Protein AF-0000000074976518 (afdb_homodimer)

Nearest PDB structures (foldseek):
  6r7f-assembly1_Q  TM=6.917E-01  e=4.121E-01  Homo sapiens
  6r7h-assembly1_Q  TM=5.933E-01  e=3.754E-01  Homo sapiens
  7shl-assembly1_C  TM=6.119E-01  e=3.933E-01  Xenopus laevis
  6r7f-assembly1_Q  TM=6.925E-01  e=3.841E-01  Homo sapiens
  6r7h-assembly1_Q  TM=6.533E-01  e=4.025E-01  Homo sapiens

Structure (mmCIF, N/CA/C/O backbone):
data_AF-0000000074976518-model_v1
#
loop_
_entity.id
_entity.type
_entity.pdbx_description
1 polymer 'BTB domain-containing protein'
#
loop_
_atom_site.group_PDB
_atom_site.id
_atom_site.type_symbol
_atom_site.label_atom_id
_atom_site.label_alt_id
_atom_site.label_comp_id
_atom_site.label_asym_id
_atom_site.label_entity_id
_atom_site.label_seq_id
_atom_site.pdbx_PDB_ins_code
_atom_site.Cartn_x
_atom_site.Cartn_y
_atom_site.Cartn_z
_atom_site.occupancy
_atom_site.B_iso_or_equiv
_atom_site.auth_seq_id
_atom_site.auth_comp_id
_atom_site.auth_asym_id
_atom_site.auth_atom_id
_atom_site.pdbx_PDB_model_num
ATOM 1 N N . MET A 1 1 ? 36.594 61 -4.031 1 25.12 1 MET A N 1
ATOM 2 C CA . MET A 1 1 ? 37.281 60.188 -3.018 1 25.12 1 MET A CA 1
ATOM 3 C C . MET A 1 1 ? 36.312 59.312 -2.258 1 25.12 1 MET A C 1
ATOM 5 O O . MET A 1 1 ? 35.344 59.781 -1.65 1 25.12 1 MET A O 1
ATOM 9 N N . PRO A 1 2 ? 35.969 57.938 -2.689 1 30.88 2 PRO A N 1
ATOM 10 C CA . PRO A 1 2 ? 34.875 57.125 -2.186 1 30.88 2 PRO A CA 1
ATOM 11 C C . PRO A 1 2 ? 34.938 56.906 -0.674 1 30.88 2 PRO A C 1
ATOM 13 O O . PRO A 1 2 ? 36.031 56.812 -0.107 1 30.88 2 PRO A O 1
ATOM 16 N N . THR A 1 3 ? 34.094 57.688 0.148 1 32.78 3 THR A N 1
ATOM 17 C CA . THR A 1 3 ? 34.188 57.75 1.604 1 32.78 3 THR A CA 1
ATOM 18 C C . THR A 1 3 ? 34.188 56.344 2.205 1 32.78 3 THR A C 1
ATOM 20 O O . THR A 1 3 ? 33.25 55.562 1.985 1 32.78 3 THR A O 1
ATOM 23 N N . SER A 1 4 ? 35.312 55.625 2.303 1 33.56 4 SER A N 1
ATOM 24 C CA . SER A 1 4 ? 35.812 54.375 2.848 1 33.56 4 SER A CA 1
ATOM 25 C C . SER A 1 4 ? 35.312 54.156 4.266 1 33.56 4 SER A C 1
ATOM 27 O O . SER A 1 4 ? 36.031 53.625 5.109 1 33.56 4 SER A O 1
ATOM 29 N N . ASN A 1 5 ? 34.531 55.094 4.762 1 35 5 ASN A N 1
ATOM 30 C CA . ASN A 1 5 ? 34.188 55 6.172 1 35 5 ASN A CA 1
ATOM 31 C C . ASN A 1 5 ? 33.594 53.656 6.52 1 35 5 ASN A C 1
ATOM 33 O O . ASN A 1 5 ? 33.125 53.438 7.637 1 35 5 ASN A O 1
ATOM 37 N N . GLU A 1 6 ? 33 53 5.539 1 35.28 6 GLU A N 1
ATOM 38 C CA . GLU A 1 6 ? 31.984 52 5.82 1 35.28 6 GLU A CA 1
ATOM 39 C C . GLU A 1 6 ? 32.594 50.781 6.543 1 35.28 6 GLU A C 1
ATOM 41 O O . GLU A 1 6 ? 31.906 50.156 7.344 1 35.28 6 GLU A O 1
ATOM 46 N N . GLU A 1 7 ? 33.594 50.25 5.898 1 39 7 GLU A N 1
ATOM 47 C CA . GLU A 1 7 ? 33.875 48.812 6.074 1 39 7 GLU A CA 1
ATOM 48 C C . GLU A 1 7 ? 34.5 48.531 7.43 1 39 7 GLU A C 1
ATOM 50 O O . GLU A 1 7 ? 35.188 47.531 7.602 1 39 7 GLU A O 1
ATOM 55 N N . ASN A 1 8 ? 34.875 49.5 8.141 1 39.31 8 ASN A N 1
ATOM 56 C CA . ASN A 1 8 ? 35.531 49.031 9.359 1 39.31 8 ASN A CA 1
ATOM 57 C C . ASN A 1 8 ? 34.656 48.031 10.102 1 39.31 8 ASN A C 1
ATOM 59 O O . ASN A 1 8 ? 33.562 48.375 10.555 1 39.31 8 ASN A O 1
ATOM 63 N N . GLY A 1 9 ? 34.531 46.781 9.664 1 46.38 9 GLY A N 1
ATOM 64 C CA . GLY A 1 9 ? 33.844 45.656 10.258 1 46.38 9 GLY A CA 1
ATOM 65 C C . GLY A 1 9 ? 33.812 45.719 11.773 1 46.38 9 GLY A C 1
ATOM 66 O O . GLY A 1 9 ? 34.812 45.562 12.445 1 46.38 9 GLY A O 1
ATOM 67 N N . ASP A 1 10 ? 33.188 46.656 12.375 1 54.84 10 ASP A N 1
ATOM 68 C CA . ASP A 1 10 ? 32.969 46.75 13.812 1 54.84 10 ASP A CA 1
ATOM 69 C C . ASP A 1 10 ? 32.656 45.375 14.406 1 54.84 10 ASP A C 1
ATOM 71 O O . ASP A 1 10 ? 31.719 44.688 13.969 1 54.84 10 ASP A O 1
ATOM 75 N N . LYS A 1 11 ? 33.719 44.656 14.984 1 64.38 11 LYS A N 1
ATOM 76 C CA . LYS A 1 11 ? 33.688 43.344 15.602 1 64.38 11 LYS A CA 1
ATOM 77 C C . LYS A 1 11 ? 32.406 43.094 16.359 1 64.38 11 LYS A C 1
ATOM 79 O O . LYS A 1 11 ? 32.062 41.969 16.688 1 64.38 11 LYS A O 1
ATOM 84 N N . ASN A 1 12 ? 31.703 44.125 16.484 1 84.12 12 ASN A N 1
ATOM 85 C CA . ASN A 1 12 ? 30.516 44 17.344 1 84.12 12 ASN A CA 1
ATOM 86 C C . ASN A 1 12 ? 29.297 43.594 16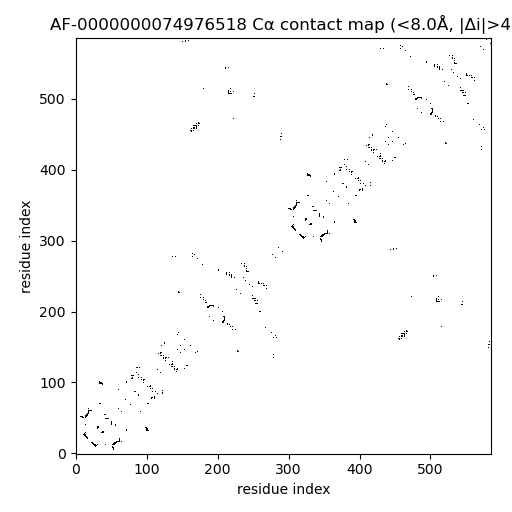.531 1 84.12 12 ASN A C 1
ATOM 88 O O . ASN A 1 12 ? 28.25 43.25 17.109 1 84.12 12 ASN A O 1
ATOM 92 N N . TYR A 1 13 ? 29.578 43.625 15.133 1 87.62 13 TYR A N 1
ATOM 93 C CA . TYR A 1 13 ? 28.438 43.281 14.297 1 87.62 13 TYR A CA 1
ATOM 94 C C . TYR A 1 13 ? 28.812 42.219 13.258 1 87.62 13 TYR A C 1
ATOM 96 O O . TYR A 1 13 ? 29.969 42.188 12.805 1 87.62 13 TYR A O 1
ATOM 104 N N . LYS A 1 14 ? 27.906 41.406 12.906 1 89.94 14 LYS A N 1
ATOM 105 C CA . LYS A 1 14 ? 28.016 40.469 11.773 1 89.94 14 LYS A CA 1
ATOM 106 C C . LYS A 1 14 ? 27.062 40.875 10.648 1 89.94 14 LYS A C 1
ATOM 108 O O . LYS A 1 14 ? 25.922 41.281 10.898 1 89.94 14 LYS A O 1
ATOM 113 N N . ALA A 1 15 ? 27.578 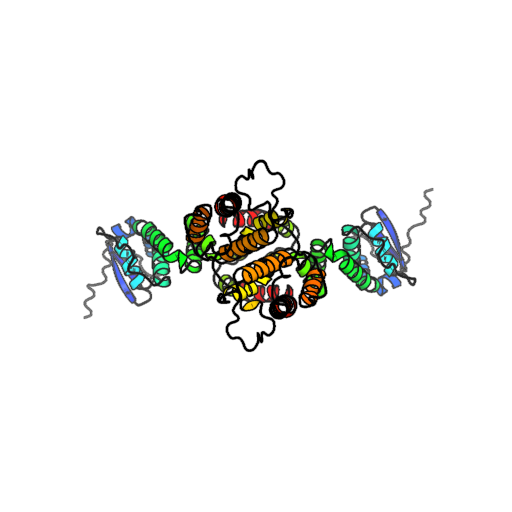40.781 9.461 1 90.75 15 ALA A N 1
ATOM 114 C CA . ALA A 1 15 ? 26.797 41.156 8.281 1 90.75 15 ALA A CA 1
ATOM 115 C C . ALA A 1 15 ? 26.375 39.906 7.488 1 90.75 15 ALA A C 1
ATOM 117 O O . ALA A 1 15 ? 27.172 38.969 7.316 1 90.75 15 ALA A O 1
ATOM 118 N N . PHE A 1 16 ? 25.062 39.938 7.078 1 92.94 16 PHE A N 1
ATOM 119 C CA . PHE A 1 16 ? 24.516 38.875 6.266 1 92.94 16 PHE A CA 1
ATOM 120 C C . PHE A 1 16 ? 23.812 39.438 5.031 1 92.94 16 PHE A C 1
ATOM 122 O O . PHE A 1 16 ? 23.266 40.531 5.062 1 92.94 16 PHE A O 1
ATOM 129 N N . ARG A 1 17 ? 23.891 38.625 3.955 1 94.12 17 ARG A N 1
ATOM 130 C CA . ARG A 1 17 ? 23.172 39 2.736 1 94.12 17 ARG A CA 1
ATOM 131 C C . ARG A 1 17 ? 22.359 37.844 2.201 1 94.12 17 ARG A C 1
ATOM 133 O O . ARG A 1 17 ? 22.875 36.719 2.084 1 94.12 17 ARG A O 1
ATOM 140 N N . SER A 1 18 ? 21.078 38.156 1.894 1 95.25 18 SER A N 1
ATOM 141 C CA . SER A 1 18 ? 20.203 37.156 1.331 1 95.25 18 SER A CA 1
ATOM 142 C C . SER A 1 18 ? 20.531 36.875 -0.13 1 95.25 18 SER A C 1
ATOM 144 O O . SER A 1 18 ? 21.281 37.625 -0.754 1 95.25 18 SER A O 1
ATOM 146 N N . ILE A 1 19 ? 19.984 35.75 -0.667 1 94.06 19 ILE A N 1
ATOM 147 C CA . ILE A 1 19 ? 20.266 35.344 -2.039 1 94.06 19 ILE A CA 1
ATOM 148 C C . ILE A 1 19 ? 19.719 36.375 -3.012 1 94.06 19 ILE A C 1
ATOM 150 O O . ILE A 1 19 ? 20.25 36.562 -4.109 1 94.06 19 ILE A O 1
ATOM 154 N N . ASP A 1 20 ? 18.672 37.094 -2.643 1 95 20 ASP A N 1
ATOM 155 C CA . ASP A 1 20 ? 18.094 38.094 -3.51 1 95 20 ASP A CA 1
ATOM 156 C C . ASP A 1 20 ? 18.688 39.469 -3.227 1 95 20 ASP A C 1
ATOM 158 O O . ASP A 1 20 ? 18.172 40.5 -3.699 1 95 20 ASP A O 1
ATOM 162 N N . GLY A 1 21 ? 19.719 39.625 -2.334 1 93.31 21 GLY A N 1
ATOM 163 C CA . GLY A 1 21 ? 20.562 40.812 -2.254 1 93.31 21 GLY A CA 1
ATOM 164 C C . GLY A 1 21 ? 20.219 41.719 -1.074 1 93.31 21 GLY A C 1
ATOM 165 O O . GLY A 1 21 ? 20.812 42.781 -0.903 1 93.31 21 GLY A O 1
ATOM 166 N N . LYS A 1 22 ? 19.422 41.344 -0.182 1 95.69 22 LYS A N 1
ATOM 167 C CA . LYS A 1 22 ? 19.094 42.156 0.984 1 95.69 22 LYS A CA 1
ATOM 168 C C . LYS A 1 22 ? 20.156 42.031 2.064 1 95.69 22 LYS A C 1
ATOM 170 O O . LYS A 1 22 ? 20.594 40.938 2.389 1 95.69 22 LYS A O 1
ATOM 175 N N . TYR A 1 23 ? 20.469 43.188 2.635 1 94.88 23 TYR A N 1
ATOM 176 C CA . TYR A 1 23 ? 21.578 43.25 3.582 1 94.88 23 TYR A CA 1
ATOM 177 C C . TYR A 1 23 ? 21.062 43.344 5.012 1 94.88 23 TYR A C 1
ATOM 179 O O . TYR A 1 23 ? 20.109 44.094 5.281 1 94.88 23 TYR A O 1
ATOM 187 N N . TYR A 1 24 ? 21.734 42.594 5.945 1 94.19 24 TYR A N 1
ATOM 188 C CA . TYR A 1 24 ? 21.406 42.625 7.367 1 94.19 24 TYR A CA 1
ATOM 189 C C . TYR A 1 24 ? 22.656 42.812 8.211 1 94.19 24 TYR A C 1
ATOM 191 O O . TYR A 1 24 ? 23.703 42.219 7.914 1 94.19 24 TYR A O 1
ATOM 199 N N . LYS A 1 25 ? 22.562 43.688 9.156 1 91.56 25 LYS A N 1
ATOM 200 C CA . LYS A 1 25 ? 23.594 43.875 10.156 1 91.56 25 LYS A CA 1
ATOM 201 C C . LYS A 1 25 ? 23.078 43.562 11.562 1 91.56 25 LYS A C 1
ATOM 203 O O . LYS A 1 25 ? 22.141 44.219 12.031 1 91.56 25 LYS A O 1
ATOM 208 N N . ILE A 1 26 ? 23.703 42.531 12.219 1 92.62 26 ILE A N 1
ATOM 209 C CA . ILE A 1 26 ? 23.203 42.062 13.508 1 92.62 26 ILE A CA 1
ATOM 210 C C . ILE A 1 26 ? 24.344 42.062 14.523 1 92.62 26 ILE A C 1
ATOM 212 O O . ILE A 1 26 ? 25.484 41.719 14.188 1 92.62 26 ILE A O 1
ATOM 216 N N . GLN A 1 27 ? 24.016 42.469 15.695 1 92.31 27 GLN A N 1
ATOM 217 C CA . GLN A 1 27 ? 25.016 42.438 16.75 1 92.31 27 GLN A CA 1
ATOM 218 C C . GLN A 1 27 ? 25.562 41.031 16.953 1 92.31 27 GLN A C 1
ATOM 220 O O . GLN A 1 27 ? 24.797 40.062 17.016 1 92.31 27 GLN A O 1
ATOM 225 N N . THR A 1 28 ? 26.875 40.906 17.031 1 90.44 28 THR A N 1
ATOM 226 C CA . THR A 1 28 ? 27.531 39.594 17.141 1 90.44 28 THR A CA 1
ATOM 227 C C . THR A 1 28 ? 27.016 38.844 18.359 1 90.44 28 THR A C 1
ATOM 229 O O . THR A 1 28 ? 26.781 37.625 18.297 1 90.44 28 THR A O 1
ATOM 232 N N . SER A 1 29 ? 26.812 39.469 19.453 1 91.62 29 SER A N 1
ATOM 233 C CA . SER A 1 29 ? 26.328 38.844 20.672 1 91.62 29 SER A CA 1
ATOM 234 C C . SER A 1 29 ? 24.953 38.219 20.469 1 91.62 29 SER A C 1
ATOM 236 O O . SER A 1 29 ? 24.656 37.125 21.016 1 91.62 29 SER A O 1
ATOM 238 N N . ASP A 1 30 ? 24.188 38.875 19.75 1 93.06 30 ASP A N 1
ATOM 239 C CA . ASP A 1 30 ? 22.844 38.375 19.484 1 93.06 30 ASP A CA 1
ATOM 240 C C . ASP A 1 30 ? 22.891 37.125 18.578 1 93.06 30 ASP A C 1
ATOM 242 O O . ASP A 1 30 ? 22.172 36.156 18.812 1 93.06 30 ASP A O 1
ATOM 246 N N . VAL A 1 31 ? 23.719 37.188 17.594 1 93.81 31 VAL A N 1
ATOM 247 C CA . VAL A 1 31 ? 23.844 36.062 16.672 1 93.81 31 VAL A CA 1
ATOM 248 C C . VAL A 1 31 ? 24.312 34.844 17.438 1 93.81 31 VAL A C 1
ATOM 250 O O . VAL A 1 31 ? 23.734 33.75 17.281 1 93.81 31 VAL A O 1
ATOM 253 N N . VAL A 1 32 ? 25.219 35 18.25 1 92.81 32 VAL A N 1
ATOM 254 C CA . VAL A 1 32 ? 25.781 33.875 19.016 1 92.81 32 VAL A CA 1
ATOM 255 C C . VAL A 1 32 ? 24.75 33.375 20.016 1 92.81 32 VAL A C 1
ATOM 257 O O . VAL A 1 32 ? 24.609 32.156 20.203 1 92.81 32 VAL A O 1
ATOM 260 N N . ALA A 1 33 ? 23.984 34.25 20.531 1 94.12 33 ALA A N 1
ATOM 261 C CA . ALA A 1 33 ? 23.031 33.906 21.578 1 94.12 33 ALA A CA 1
ATOM 262 C C . ALA A 1 33 ? 21.781 33.281 20.984 1 94.12 33 ALA A C 1
ATOM 264 O O . ALA A 1 33 ? 21.219 32.344 21.562 1 94.12 33 ALA A O 1
ATOM 265 N N . PHE A 1 34 ? 21.344 33.812 19.875 1 95.06 34 PHE A N 1
ATOM 266 C CA . PHE A 1 34 ? 20 33.469 19.422 1 95.06 34 PHE A CA 1
ATOM 267 C C . PHE A 1 34 ? 20.047 32.594 18.172 1 95.06 34 PHE A C 1
ATOM 269 O O . PHE A 1 34 ? 19.062 31.969 17.797 1 95.06 34 PHE A O 1
ATOM 276 N N . ALA A 1 35 ? 21.141 32.531 17.531 1 95.75 35 ALA A N 1
ATOM 277 C CA . ALA A 1 35 ? 21.281 31.766 16.281 1 95.75 35 ALA A CA 1
ATOM 278 C C . ALA A 1 35 ? 22.672 31.156 16.172 1 95.75 35 ALA A C 1
ATOM 280 O O . ALA A 1 35 ? 23.422 31.484 15.242 1 95.75 35 ALA A O 1
ATOM 281 N N . PRO A 1 36 ? 22.984 30.266 17 1 95.12 36 PRO A N 1
ATOM 282 C CA . PRO A 1 36 ? 24.344 29.688 17 1 95.12 36 PRO A CA 1
ATOM 283 C C . PRO A 1 36 ? 24.688 29.031 15.664 1 95.12 36 PRO A C 1
ATOM 285 O O . PRO A 1 36 ? 25.859 29.031 15.258 1 95.12 36 PRO A O 1
ATOM 288 N N . GLY A 1 37 ? 23.734 28.438 15.031 1 94.12 37 GLY A N 1
ATOM 289 C CA . GLY A 1 37 ? 24 27.891 13.711 1 94.12 37 GLY A CA 1
ATOM 290 C C . GLY A 1 37 ? 24.469 28.922 12.711 1 94.12 37 GLY A C 1
ATOM 291 O O . GLY A 1 37 ? 25.359 28.656 11.898 1 94.12 37 GLY A O 1
ATOM 292 N N . LEU A 1 38 ? 23.859 30.031 12.812 1 92.81 38 LEU A N 1
ATOM 293 C CA . LEU A 1 38 ? 24.234 31.141 11.938 1 92.81 38 LEU A CA 1
ATOM 294 C C . LEU A 1 38 ? 25.609 31.688 12.312 1 92.81 38 LEU A C 1
ATOM 296 O O . LEU A 1 38 ? 26.391 32.062 11.438 1 92.81 38 LEU A O 1
ATOM 300 N N . ALA A 1 39 ? 25.891 31.719 13.562 1 91.44 39 ALA A N 1
ATOM 301 C CA . ALA A 1 39 ? 27.188 32.156 14.055 1 91.44 39 ALA A CA 1
ATOM 302 C C . ALA A 1 39 ? 28.312 31.281 13.516 1 91.44 39 ALA A C 1
ATOM 304 O O . ALA A 1 39 ? 29.359 31.781 13.086 1 91.44 39 ALA A O 1
ATOM 305 N N . ARG A 1 40 ? 28.078 30.031 13.477 1 91 40 ARG A N 1
ATOM 306 C CA . ARG A 1 40 ? 29.062 29.094 12.961 1 91 40 ARG A CA 1
ATOM 307 C C . ARG A 1 40 ? 29.281 29.281 11.469 1 91 40 ARG A C 1
ATOM 309 O O . ARG A 1 40 ? 30.422 29.203 10.984 1 91 40 ARG A O 1
ATOM 316 N N . LEU A 1 41 ? 28.172 29.531 10.859 1 88.5 41 LEU A N 1
ATOM 317 C CA . LEU A 1 41 ? 28.25 29.766 9.422 1 88.5 41 LEU A CA 1
ATOM 318 C C . LEU A 1 41 ? 29.109 31 9.125 1 88.5 41 LEU A C 1
ATOM 320 O O . LEU A 1 41 ? 29.875 31 8.164 1 88.5 41 LEU A O 1
ATOM 324 N N . ALA A 1 42 ? 29 31.953 9.914 1 85.38 42 ALA A N 1
ATOM 325 C CA . ALA A 1 42 ? 29.688 33.219 9.711 1 85.38 42 ALA A CA 1
ATOM 326 C C . ALA A 1 42 ? 31.172 33.094 10.039 1 85.38 42 ALA A C 1
ATOM 328 O O . ALA A 1 42 ? 31.984 33.938 9.617 1 85.38 42 ALA A O 1
ATOM 329 N N . GLU A 1 43 ? 31.516 32.125 10.789 1 81.81 43 GLU A N 1
ATOM 330 C CA . GLU A 1 43 ? 32.906 31.922 11.195 1 81.81 43 GLU A CA 1
ATOM 331 C C . GLU A 1 43 ? 33.656 31.016 10.227 1 81.81 43 GLU A C 1
ATOM 333 O O . GLU A 1 43 ? 34.875 30.906 10.289 1 81.81 43 GLU A O 1
ATOM 338 N N . GLU A 1 44 ? 32.781 30.297 9.422 1 75.69 44 GLU A N 1
ATOM 339 C CA . GLU A 1 44 ? 33.469 29.406 8.477 1 75.69 44 GLU A CA 1
ATOM 340 C C . GLU A 1 44 ? 34.406 30.188 7.574 1 75.69 44 GLU A C 1
ATOM 342 O O . GLU A 1 44 ? 34.031 31.219 7.004 1 75.69 44 GLU A O 1
ATOM 347 N N . PRO A 1 45 ? 35.688 29.75 7.676 1 64.5 45 PRO A N 1
ATOM 348 C CA . PRO A 1 45 ? 36.719 30.484 6.914 1 64.5 45 PRO A CA 1
ATOM 349 C C . PRO A 1 45 ? 36.469 30.422 5.406 1 64.5 45 PRO A C 1
ATOM 351 O O . PRO A 1 45 ? 36.031 29.391 4.891 1 64.5 45 PRO A O 1
ATOM 354 N N . ILE A 1 46 ? 36.062 31.453 4.805 1 58.56 46 ILE A N 1
ATOM 355 C CA . ILE A 1 46 ? 36.188 31.516 3.354 1 58.56 46 ILE A CA 1
ATOM 356 C C . ILE A 1 46 ? 37.625 31.844 2.957 1 58.56 46 ILE A C 1
ATOM 358 O O . ILE A 1 46 ? 38.219 32.812 3.449 1 58.56 46 ILE A O 1
ATOM 362 N N . PRO A 1 47 ? 38.219 30.938 2.184 1 58.66 47 PRO A N 1
ATOM 363 C CA . PRO A 1 47 ? 39.594 31.234 1.798 1 58.66 47 PRO A CA 1
ATOM 364 C C . PRO A 1 47 ? 39.781 32.656 1.281 1 58.66 47 PRO A C 1
ATOM 366 O O . PRO A 1 47 ? 39.031 33.094 0.407 1 58.66 47 PRO A O 1
ATOM 369 N N . GLY A 1 48 ? 40.75 33.375 1.884 1 53.97 48 GLY A N 1
ATOM 370 C CA . GLY A 1 48 ? 41.25 34.688 1.416 1 53.97 48 GLY A CA 1
ATOM 371 C C . GLY A 1 48 ? 40.531 35.844 2.061 1 53.97 48 GLY A C 1
ATOM 372 O O . GLY A 1 48 ? 40.875 37 1.779 1 53.97 48 GLY A O 1
ATOM 373 N N . THR A 1 49 ? 39.375 35.688 2.537 1 54.34 49 THR A N 1
ATOM 374 C CA . THR A 1 49 ? 38.719 36.844 3.094 1 54.34 49 THR A CA 1
ATOM 375 C C . THR A 1 49 ? 38.75 36.812 4.621 1 54.34 49 THR A C 1
ATOM 377 O O . THR A 1 49 ? 38.688 35.719 5.227 1 54.34 49 THR A O 1
ATOM 380 N N . LEU A 1 50 ? 39.25 37.875 5.125 1 51.28 50 LEU A N 1
ATOM 381 C CA . LEU A 1 50 ? 39.25 38.031 6.574 1 51.28 50 LEU A CA 1
ATOM 382 C C . LEU A 1 50 ? 37.844 37.938 7.137 1 51.28 50 LEU A C 1
ATOM 384 O O . LEU A 1 50 ? 36.875 38.438 6.523 1 51.28 50 LEU A O 1
ATOM 388 N N . ALA A 1 51 ? 37.531 37 8.141 1 53.25 51 ALA A N 1
ATOM 389 C CA . ALA A 1 51 ? 36.281 36.625 8.781 1 53.25 51 ALA A CA 1
ATOM 390 C C . ALA A 1 51 ? 35.5 37.875 9.227 1 53.25 51 ALA A C 1
ATOM 392 O O . ALA A 1 51 ? 34.281 37.906 9.141 1 53.25 51 ALA A O 1
ATOM 393 N N . GLU A 1 52 ? 36.25 39 9.859 1 53.03 52 GLU A N 1
ATOM 394 C CA . GLU A 1 52 ? 35.656 40.094 10.617 1 53.03 52 GLU A CA 1
ATOM 395 C C . GLU A 1 52 ? 34.812 40.969 9.711 1 53.03 52 GLU A C 1
ATOM 397 O O . GLU A 1 52 ? 33.875 41.625 10.18 1 53.03 52 GLU A O 1
ATOM 402 N N . SER A 1 53 ? 35.156 41.219 8.477 1 57.59 53 SER A N 1
ATOM 403 C CA . SER A 1 53 ? 34.469 42.219 7.641 1 57.59 53 SER A CA 1
ATOM 404 C C . SER A 1 53 ? 33.688 41.531 6.527 1 57.59 53 SER A C 1
ATOM 406 O O . SER A 1 53 ? 33.125 42.219 5.656 1 57.59 53 SER A O 1
ATOM 408 N N . ARG A 1 54 ? 33.406 40.219 6.852 1 74.94 54 ARG A N 1
ATOM 409 C CA . ARG A 1 54 ? 32.875 39.531 5.676 1 74.94 54 ARG A CA 1
ATOM 410 C C . ARG A 1 54 ? 31.359 39.375 5.773 1 74.94 54 ARG A C 1
ATOM 412 O O . ARG A 1 54 ? 30.828 39.156 6.863 1 74.94 54 ARG A O 1
ATOM 419 N N . THR A 1 55 ? 30.828 39.938 4.812 1 85.56 55 THR A N 1
ATOM 420 C CA . THR A 1 55 ? 29.406 39.656 4.652 1 85.56 55 THR A CA 1
ATOM 421 C C . THR A 1 55 ? 29.172 38.219 4.301 1 85.56 55 THR A C 1
ATOM 423 O O . THR A 1 55 ? 29.719 37.688 3.314 1 85.56 55 THR A O 1
ATOM 426 N N . THR A 1 56 ? 28.5 37.531 5.203 1 89.56 56 THR A N 1
ATOM 427 C CA . THR A 1 56 ? 28.156 36.125 4.965 1 89.56 56 THR A CA 1
ATOM 428 C C . THR A 1 56 ? 26.938 36.031 4.051 1 89.56 56 THR A C 1
ATOM 430 O O . THR A 1 56 ? 25.875 36.562 4.352 1 89.56 56 THR A O 1
ATOM 433 N N . ILE A 1 57 ? 27.062 35.312 2.949 1 89.94 57 ILE A N 1
ATOM 434 C CA . ILE A 1 57 ? 25.953 35.125 2.023 1 89.94 57 ILE A CA 1
ATOM 435 C C . ILE A 1 57 ? 25.188 33.875 2.408 1 89.94 57 ILE A C 1
ATOM 437 O O . ILE A 1 57 ? 25.766 32.781 2.572 1 89.94 57 ILE A O 1
ATOM 441 N N . VAL A 1 58 ? 23.906 34.094 2.574 1 93.06 58 VAL A N 1
ATOM 442 C CA . VAL A 1 58 ? 23.062 32.969 2.928 1 93.06 58 VAL A CA 1
ATOM 443 C C . VAL A 1 58 ? 22.141 32.625 1.766 1 93.06 58 VAL A C 1
ATOM 445 O O . VAL A 1 58 ? 21.922 33.438 0.875 1 93.06 58 VAL A O 1
ATOM 448 N N . GLU A 1 59 ? 21.609 31.438 1.706 1 93.31 59 GLU A N 1
ATOM 449 C CA . GLU A 1 59 ? 20.844 30.906 0.583 1 93.31 59 GLU A CA 1
ATOM 450 C C . GLU A 1 59 ? 19.375 31.281 0.69 1 93.31 59 GLU A C 1
ATOM 452 O O . GLU A 1 59 ? 18.609 31.125 -0.267 1 93.31 59 GLU A O 1
ATOM 457 N N . GLU A 1 60 ? 18.969 31.859 1.779 1 96.12 60 GLU A N 1
ATOM 458 C CA . GLU A 1 60 ? 17.562 32.188 2.008 1 96.12 60 GLU A CA 1
ATOM 459 C C . GLU A 1 60 ? 17.219 33.562 1.387 1 96.12 60 GLU A C 1
ATOM 461 O O . GLU A 1 60 ? 18.047 34.438 1.333 1 96.12 60 GLU A O 1
ATOM 466 N N . TYR A 1 61 ? 15.953 33.688 1.01 1 95.94 61 TYR A N 1
ATOM 467 C CA . TYR A 1 61 ? 15.445 34.969 0.518 1 95.94 61 TYR A CA 1
ATOM 468 C C . TYR A 1 61 ? 15.266 35.969 1.66 1 95.94 61 TYR A C 1
ATOM 470 O O . TYR A 1 61 ? 15.109 35.562 2.816 1 95.94 61 TYR A O 1
ATOM 478 N N . GLY A 1 62 ? 15.25 37.219 1.29 1 96.25 62 GLY A N 1
ATOM 479 C CA . GLY A 1 62 ? 15.141 38.312 2.262 1 96.25 62 GLY A CA 1
ATOM 480 C C . GLY A 1 62 ? 13.891 38.219 3.117 1 96.25 62 GLY A C 1
ATOM 481 O O . GLY A 1 62 ? 13.945 38.438 4.328 1 96.25 62 GLY A O 1
ATOM 482 N N . PHE A 1 63 ? 12.781 37.875 2.439 1 93.94 63 PHE A N 1
ATOM 483 C CA . PHE A 1 63 ? 11.531 37.781 3.188 1 93.94 63 PHE A CA 1
ATOM 484 C C . PHE A 1 63 ? 11.617 36.719 4.266 1 93.94 63 PHE A C 1
ATOM 486 O O . PHE A 1 63 ? 11.062 36.875 5.355 1 93.94 63 PHE A O 1
ATOM 493 N N . VAL A 1 64 ? 12.273 35.656 4.047 1 96.75 64 VAL A N 1
ATOM 494 C CA . VAL A 1 64 ? 12.477 34.562 5.016 1 96.75 64 VAL A CA 1
ATOM 495 C C . VAL A 1 64 ? 13.336 35.062 6.172 1 96.75 64 VAL A C 1
ATOM 497 O O . VAL A 1 64 ? 12.984 34.906 7.34 1 96.75 64 VAL A O 1
ATOM 500 N N . LEU A 1 65 ? 14.422 35.781 5.871 1 96.5 65 LEU A N 1
ATOM 501 C CA . LEU A 1 65 ? 15.336 36.281 6.891 1 96.5 65 LEU A CA 1
ATOM 502 C C . LEU A 1 65 ? 14.656 37.344 7.766 1 96.5 65 LEU A C 1
ATOM 504 O O . LEU A 1 65 ? 14.922 37.406 8.969 1 96.5 65 LEU A O 1
ATOM 508 N N . ASP A 1 66 ? 13.812 38.094 7.117 1 96.19 66 ASP A N 1
ATOM 509 C CA . ASP A 1 66 ? 13.055 39.094 7.895 1 96.19 66 ASP A CA 1
ATOM 510 C C . ASP A 1 66 ? 12.305 38.406 9.039 1 96.19 66 ASP A C 1
ATOM 512 O O . ASP A 1 66 ? 12.336 38.875 10.18 1 96.19 66 ASP A O 1
ATOM 516 N N . VAL A 1 67 ? 11.68 37.312 8.672 1 96.12 67 VAL A N 1
ATOM 517 C CA . VAL A 1 67 ? 10.891 36.594 9.664 1 96.12 67 VAL A CA 1
ATOM 518 C C . VAL A 1 67 ? 11.82 35.938 10.672 1 96.12 67 VAL A C 1
ATOM 520 O O . VAL A 1 67 ? 11.617 36.031 11.883 1 96.12 67 VAL A O 1
ATOM 523 N N . VAL A 1 68 ? 12.859 35.312 10.242 1 97 68 VAL A N 1
ATOM 524 C CA . VAL A 1 68 ? 13.797 34.562 11.094 1 97 68 VAL A CA 1
ATOM 525 C C . VAL A 1 68 ? 14.43 35.531 12.109 1 97 68 VAL A C 1
ATOM 527 O O . VAL A 1 68 ? 14.453 35.219 13.305 1 97 68 VAL A O 1
ATOM 530 N N . PHE A 1 69 ? 14.898 36.656 11.656 1 96 69 PHE A N 1
ATOM 531 C CA . PHE A 1 69 ? 15.586 37.625 12.531 1 96 69 PHE A CA 1
ATOM 532 C C . PHE A 1 69 ? 14.594 38.281 13.492 1 96 69 PHE A C 1
ATOM 534 O O . PHE A 1 69 ? 14.984 38.781 14.547 1 96 69 PHE A O 1
ATOM 541 N N . SER A 1 70 ? 13.336 38.312 13.062 1 95.38 70 SER A N 1
ATOM 542 C CA . SER A 1 70 ? 12.328 38.844 13.969 1 95.38 70 SER A CA 1
ATOM 543 C C . SER A 1 70 ? 12.234 38 15.242 1 95.38 70 SER A C 1
ATOM 545 O O . SER A 1 70 ? 11.891 38.531 16.312 1 95.38 70 SER A O 1
ATOM 547 N N . PHE A 1 71 ? 12.641 36.719 15.219 1 95.62 71 PHE A N 1
ATOM 548 C CA . PHE A 1 71 ? 12.594 35.844 16.375 1 95.62 71 PHE A CA 1
ATOM 549 C C . PHE A 1 71 ? 13.805 36.062 17.266 1 95.62 71 PHE A C 1
ATOM 551 O O . PHE A 1 71 ? 13.891 35.469 18.359 1 95.62 71 PHE A O 1
ATOM 558 N N . MET A 1 72 ? 14.719 36.906 16.859 1 93.75 72 MET A N 1
ATOM 559 C CA . MET A 1 72 ? 15.922 37.156 17.641 1 93.75 72 MET A CA 1
ATOM 560 C C . MET A 1 72 ? 15.805 38.5 18.375 1 93.75 72 MET A C 1
ATOM 562 O O . MET A 1 72 ? 16.688 38.844 19.156 1 93.75 72 MET A O 1
ATOM 566 N N . LYS A 1 73 ? 14.805 39.125 18.047 1 89.75 73 LYS A N 1
ATOM 567 C CA . LYS A 1 73 ? 14.625 40.438 18.672 1 89.75 73 LYS A CA 1
ATOM 568 C C . LYS A 1 73 ? 14.023 40.312 20.062 1 89.75 73 LYS A C 1
ATOM 570 O O . LYS A 1 73 ? 13.359 39.312 20.359 1 89.75 73 LYS A O 1
ATOM 575 N N . ARG A 1 74 ? 14.289 41.281 20.875 1 86.81 74 ARG A N 1
ATOM 576 C CA . ARG A 1 74 ? 13.742 41.344 22.219 1 86.81 74 ARG A CA 1
ATOM 577 C C . ARG A 1 74 ? 12.375 42.031 22.234 1 86.81 74 ARG A C 1
ATOM 579 O O . ARG A 1 74 ? 12.188 43.031 22.906 1 86.81 74 ARG A O 1
ATOM 586 N N . GLU A 1 75 ? 11.5 41.656 21.297 1 88.62 75 GLU A N 1
ATOM 587 C CA . GLU A 1 75 ? 10.117 42.125 21.172 1 88.62 75 GLU A CA 1
ATOM 588 C C . GLU A 1 75 ? 9.164 40.938 20.938 1 88.62 75 GLU A C 1
ATOM 590 O O . GLU A 1 75 ? 9.57 39.781 21 1 88.62 75 GLU A O 1
ATOM 595 N N . ARG A 1 76 ? 7.922 41.406 20.828 1 88.31 76 ARG A N 1
ATOM 596 C CA . ARG A 1 76 ? 6.945 40.344 20.562 1 88.31 76 ARG A CA 1
ATOM 597 C C . ARG A 1 76 ? 7.246 39.656 19.25 1 88.31 76 ARG A C 1
ATOM 599 O O . ARG A 1 76 ? 7.418 40.312 18.219 1 88.31 76 ARG A O 1
ATOM 606 N N . HIS A 1 77 ? 7.277 38.375 19.328 1 89.56 77 HIS A N 1
ATOM 607 C CA . HIS A 1 77 ? 7.613 37.562 18.156 1 89.56 77 HIS A CA 1
ATOM 608 C C . HIS A 1 77 ? 6.391 37.312 17.281 1 89.56 77 HIS A C 1
ATOM 610 O O . HIS A 1 77 ? 5.258 37.375 17.766 1 89.56 77 HIS A O 1
ATOM 616 N N . PRO A 1 78 ? 6.543 37.188 16.016 1 90.31 78 PRO A N 1
ATOM 617 C CA . PRO A 1 78 ? 5.41 36.906 15.133 1 90.31 78 PRO A CA 1
ATOM 618 C C . PRO A 1 78 ? 4.777 35.531 15.406 1 90.31 78 PRO A C 1
ATOM 620 O O . PRO A 1 78 ? 5.469 34.594 15.836 1 90.31 78 PRO A O 1
ATOM 623 N N . ASN A 1 79 ? 3.508 35.406 15.148 1 89.31 79 ASN A N 1
ATOM 624 C CA . ASN A 1 79 ? 2.809 34.125 15.32 1 89.31 79 ASN A CA 1
ATOM 625 C C . ASN A 1 79 ? 2.668 33.375 14 1 89.31 79 ASN A C 1
ATOM 627 O O . ASN A 1 79 ? 2.178 32.25 13.961 1 89.31 79 ASN A O 1
ATOM 631 N N . LEU A 1 80 ? 3.051 33.969 12.859 1 93.12 80 LEU A N 1
ATOM 632 C CA . LEU A 1 80 ? 3.15 33.406 11.516 1 93.12 80 LEU A CA 1
ATOM 633 C C . LEU A 1 80 ? 1.77 33.094 10.953 1 93.12 80 LEU A C 1
ATOM 635 O O . LEU A 1 80 ? 1.647 32.375 9.969 1 93.12 80 LEU A O 1
ATOM 639 N N . GLU A 1 81 ? 0.653 33.562 11.492 1 92.19 81 GLU A N 1
ATOM 640 C CA . GLU A 1 81 ? -0.706 33.281 11.039 1 92.19 81 GLU A CA 1
ATOM 641 C C . GLU A 1 81 ? -0.958 33.906 9.664 1 92.19 81 GLU A C 1
ATOM 643 O O . GLU A 1 81 ? -1.769 33.375 8.891 1 92.19 81 GLU A O 1
ATOM 648 N N . GLN A 1 82 ? -0.223 34.875 9.438 1 89.38 82 GLN A N 1
ATOM 649 C CA . GLN A 1 82 ? -0.413 35.594 8.172 1 89.38 82 GLN A CA 1
ATOM 650 C C . GLN A 1 82 ? 0.238 34.844 7.02 1 89.38 82 GLN A C 1
ATOM 652 O O . GLN A 1 82 ? -0.043 35.125 5.852 1 89.38 82 GLN A O 1
ATOM 657 N N . ILE A 1 83 ? 1.132 33.906 7.348 1 90.62 83 ILE A N 1
ATOM 658 C CA . ILE A 1 83 ? 1.746 33.125 6.301 1 90.62 83 ILE A CA 1
ATOM 659 C C . ILE A 1 83 ? 0.801 31.984 5.898 1 90.62 83 ILE A C 1
ATOM 661 O O . ILE A 1 83 ? 0.617 31.016 6.648 1 90.62 83 ILE A O 1
ATOM 665 N N . THR A 1 84 ? 0.24 32.125 4.711 1 87.25 84 THR A N 1
ATOM 666 C CA . THR A 1 84 ? -0.709 31.141 4.227 1 87.25 84 THR A CA 1
ATOM 667 C C . THR A 1 84 ? -0.082 30.281 3.129 1 87.25 84 THR A C 1
ATOM 669 O O . THR A 1 84 ? -0.579 29.203 2.82 1 87.25 84 THR A O 1
ATOM 672 N N . ASN A 1 85 ? 0.936 30.797 2.625 1 91.88 85 ASN A N 1
ATOM 673 C CA . ASN A 1 85 ? 1.673 30.031 1.628 1 91.88 85 ASN A CA 1
ATOM 674 C C . ASN A 1 85 ? 2.584 29 2.281 1 91.88 85 ASN A C 1
ATOM 676 O O . ASN A 1 85 ? 3.561 29.344 2.943 1 91.88 85 ASN A O 1
ATOM 680 N N . ILE A 1 86 ? 2.326 27.797 2.023 1 94.31 86 ILE A N 1
ATOM 681 C CA . ILE A 1 86 ? 3.006 26.703 2.701 1 94.31 86 ILE A CA 1
ATOM 682 C C . ILE A 1 86 ? 4.484 26.688 2.32 1 94.31 86 ILE A C 1
ATOM 684 O O . ILE A 1 86 ? 5.344 26.391 3.148 1 94.31 86 ILE A O 1
ATOM 688 N N . GLU A 1 87 ? 4.801 27.062 1.18 1 94.38 87 GLU A N 1
ATOM 689 C CA . GLU A 1 87 ? 6.195 27.078 0.752 1 94.38 87 GLU A CA 1
ATOM 690 C C . GLU A 1 87 ? 7.004 28.125 1.524 1 94.38 87 GLU A C 1
ATOM 692 O O . GLU A 1 87 ? 8.141 27.859 1.929 1 94.38 87 GLU A O 1
ATOM 697 N N . MET A 1 88 ? 6.402 29.219 1.692 1 94.94 88 MET A N 1
ATOM 698 C CA . MET A 1 88 ? 7.047 30.266 2.479 1 94.94 88 MET A CA 1
ATOM 699 C C . MET A 1 88 ? 7.262 29.812 3.918 1 94.94 88 MET A C 1
ATOM 701 O O . MET A 1 88 ? 8.328 30.047 4.492 1 94.94 88 MET A O 1
ATOM 705 N N . LEU A 1 89 ? 6.234 29.234 4.449 1 97.12 89 LEU A N 1
ATOM 706 C CA . LEU A 1 89 ? 6.352 28.734 5.82 1 97.12 89 LEU A CA 1
ATOM 707 C C . LEU A 1 89 ? 7.469 27.703 5.934 1 97.12 89 LEU A C 1
ATOM 709 O O . LEU A 1 89 ? 8.242 27.734 6.895 1 97.12 89 LEU A O 1
ATOM 713 N N . ILE A 1 90 ? 7.543 26.875 4.934 1 97.12 90 ILE A N 1
ATOM 714 C CA . ILE A 1 90 ? 8.57 25.844 4.934 1 97.12 90 ILE A CA 1
ATOM 715 C C . ILE A 1 90 ? 9.953 26.484 4.863 1 97.12 90 ILE A C 1
ATOM 717 O O . ILE A 1 90 ? 10.867 26.094 5.582 1 97.12 90 ILE A O 1
ATOM 721 N N . ASP A 1 91 ? 10.117 27.453 4.07 1 97.25 91 ASP A N 1
ATOM 722 C CA . ASP A 1 91 ? 11.391 28.156 3.957 1 97.25 91 ASP A CA 1
ATOM 723 C C . ASP A 1 91 ? 11.789 28.797 5.285 1 97.25 91 ASP A C 1
ATOM 725 O O . ASP A 1 91 ? 12.945 28.703 5.703 1 97.25 91 ASP A O 1
ATOM 729 N N . VAL A 1 92 ? 10.844 29.375 5.859 1 97.44 92 VAL A N 1
ATOM 730 C CA . VAL A 1 92 ? 11.086 30.016 7.148 1 97.44 92 VAL A CA 1
ATOM 731 C C . VAL A 1 92 ? 11.484 28.953 8.18 1 97.44 92 VAL A C 1
ATOM 733 O O . VAL A 1 92 ? 12.484 29.109 8.883 1 97.44 92 VAL A O 1
ATOM 736 N N . ALA A 1 93 ? 10.695 27.922 8.227 1 98 93 ALA A N 1
ATOM 737 C CA . ALA A 1 93 ? 10.961 26.859 9.195 1 98 93 ALA A CA 1
ATOM 738 C C . ALA A 1 93 ? 12.328 26.234 8.945 1 98 93 ALA A C 1
ATOM 740 O O . ALA A 1 93 ? 13.094 26 9.891 1 98 93 ALA A O 1
ATOM 741 N N . ASN A 1 94 ? 12.641 25.969 7.734 1 98 94 ASN A N 1
ATOM 742 C CA . ASN A 1 94 ? 13.961 25.438 7.402 1 98 94 ASN A CA 1
ATOM 743 C C . ASN A 1 94 ? 15.078 26.328 7.922 1 98 94 ASN A C 1
ATOM 745 O O . ASN A 1 94 ? 16.047 25.844 8.508 1 98 94 ASN A O 1
ATOM 749 N N . ALA A 1 95 ? 14.961 27.547 7.703 1 97.56 95 ALA A N 1
ATOM 750 C CA . ALA A 1 95 ? 15.977 28.5 8.141 1 97.56 95 ALA A CA 1
ATOM 751 C C . ALA A 1 95 ? 16.078 28.547 9.664 1 97.56 95 ALA A C 1
ATOM 753 O O . ALA A 1 95 ? 17.172 28.547 10.219 1 97.56 95 ALA A O 1
ATOM 754 N N . VAL A 1 96 ? 14.938 28.547 10.289 1 97.56 96 VAL A N 1
ATOM 755 C CA . VAL A 1 96 ? 14.867 28.594 11.75 1 97.56 96 VAL A CA 1
ATOM 756 C C . VAL A 1 96 ? 15.602 27.375 12.328 1 97.56 96 VAL A C 1
ATOM 758 O O . VAL A 1 96 ? 16.375 27.516 13.289 1 97.56 96 VAL A O 1
ATOM 761 N N . PHE A 1 97 ? 15.391 26.25 11.758 1 97.19 97 PHE A N 1
ATOM 762 C CA . PHE A 1 97 ? 16.016 25.031 12.234 1 97.19 97 PHE A CA 1
ATOM 763 C C . PHE A 1 97 ? 17.5 24.984 11.844 1 97.19 97 PHE A C 1
ATOM 765 O O . PHE A 1 97 ? 18.344 24.625 12.648 1 97.19 97 PHE A O 1
ATOM 772 N N . LYS A 1 98 ? 17.781 25.375 10.672 1 96.31 98 LYS A N 1
ATOM 773 C CA . LYS A 1 98 ? 19.156 25.391 10.156 1 96.31 98 LYS A CA 1
ATOM 774 C C . LYS A 1 98 ? 20.047 26.281 11.008 1 96.31 98 LYS A C 1
ATOM 776 O O . LYS A 1 98 ? 21.172 25.906 11.344 1 96.31 98 LYS A O 1
ATOM 781 N N . TYR A 1 99 ? 19.547 27.438 11.359 1 96.62 99 TYR A N 1
ATOM 782 C CA . TYR A 1 99 ? 20.344 28.438 12.055 1 96.62 99 TYR A CA 1
ATOM 783 C C . TYR A 1 99 ? 20.141 28.344 13.562 1 96.62 99 TYR A C 1
ATOM 785 O O . TYR A 1 99 ? 20.719 29.109 14.328 1 96.62 99 TYR A O 1
ATOM 793 N N . GLU A 1 100 ? 19.328 27.406 13.977 1 96.75 100 GLU A N 1
ATOM 794 C CA . GLU A 1 100 ? 19.094 27.094 15.391 1 96.75 100 GLU A CA 1
ATOM 795 C C . GLU A 1 100 ? 18.516 28.297 16.141 1 96.75 100 GLU A C 1
ATOM 797 O O . GLU A 1 100 ? 19 28.656 17.203 1 96.75 100 GLU A O 1
ATOM 802 N N . VAL A 1 101 ? 17.594 28.922 15.477 1 97 101 VAL A N 1
ATOM 803 C CA . VAL A 1 101 ? 16.828 29.969 16.141 1 97 101 VAL A CA 1
ATOM 804 C C . VAL A 1 101 ? 15.711 29.328 16.984 1 97 101 VAL A C 1
ATOM 806 O O . VAL A 1 101 ? 14.562 29.266 16.547 1 97 101 VAL A O 1
ATOM 809 N N . PHE A 1 102 ? 15.93 29.016 18.203 1 95.31 102 PHE A N 1
ATOM 810 C CA . PHE A 1 102 ? 15.102 28.156 19.047 1 95.31 102 PHE A CA 1
ATOM 811 C C . PHE A 1 102 ? 13.789 28.844 19.406 1 95.31 102 PHE A C 1
ATOM 813 O O . PHE A 1 102 ? 12.75 28.203 19.531 1 95.31 102 PHE A O 1
ATOM 820 N N . SER A 1 103 ? 13.828 30.156 19.453 1 94.75 103 SER A N 1
ATOM 821 C CA . SER A 1 103 ? 12.648 30.922 19.812 1 94.75 103 SER A CA 1
ATOM 822 C C . SER A 1 103 ? 11.562 30.812 18.75 1 94.75 103 SER A C 1
ATOM 824 O O . SER A 1 103 ? 10.383 31.016 19.047 1 94.75 103 SER A O 1
ATOM 826 N N . GLY A 1 104 ? 11.93 30.469 17.562 1 96.62 104 GLY A N 1
ATOM 827 C CA . GLY A 1 104 ? 10.969 30.422 16.469 1 96.62 104 GLY A CA 1
ATOM 828 C C . GLY A 1 104 ? 10.523 29 16.141 1 96.62 104 GLY A C 1
ATOM 829 O O . GLY A 1 104 ? 9.547 28.812 15.414 1 96.62 104 GLY A O 1
ATOM 830 N N . MET A 1 105 ? 11.172 28.031 16.719 1 96.06 105 MET A N 1
ATOM 831 C CA . MET A 1 105 ? 10.961 26.656 16.312 1 96.06 105 MET A CA 1
ATOM 832 C C . MET A 1 105 ? 9.539 26.188 16.641 1 96.06 105 MET A C 1
ATOM 834 O O . MET A 1 105 ? 8.844 25.656 15.781 1 96.06 105 MET A O 1
ATOM 838 N N . ASN A 1 106 ? 9.133 26.5 17.812 1 95.25 106 ASN A N 1
ATOM 839 C CA . ASN A 1 106 ? 7.816 26.047 18.234 1 95.25 106 ASN A CA 1
ATOM 840 C C . ASN A 1 106 ? 6.707 26.766 17.469 1 95.25 106 ASN A C 1
ATOM 842 O O . ASN A 1 106 ? 5.68 26.156 17.141 1 95.25 106 ASN A O 1
ATOM 846 N N . THR A 1 107 ? 6.934 27.984 17.234 1 96.5 107 THR A N 1
ATOM 847 C CA . THR A 1 107 ? 5.949 28.75 16.469 1 96.5 107 THR A CA 1
ATOM 848 C C . THR A 1 107 ? 5.812 28.203 15.062 1 96.5 107 THR A C 1
ATOM 850 O O . THR A 1 107 ? 4.699 28.047 14.555 1 96.5 107 THR A O 1
ATOM 853 N N . CYS A 1 108 ? 6.891 27.844 14.469 1 97 108 CYS A N 1
ATOM 854 C CA . CYS A 1 108 ? 6.875 27.25 13.133 1 97 108 CYS A CA 1
ATOM 855 C C . CYS A 1 108 ? 6.137 25.906 13.141 1 97 108 CYS A C 1
ATOM 857 O O . CYS A 1 108 ? 5.273 25.672 12.297 1 97 108 CYS A O 1
ATOM 859 N N . LEU A 1 109 ? 6.418 25.109 14.133 1 96.75 109 LEU A N 1
ATOM 860 C CA . LEU A 1 109 ? 5.797 23.797 14.227 1 96.75 109 LEU A CA 1
ATOM 861 C C . LEU A 1 109 ? 4.293 23.922 14.445 1 96.75 109 LEU A C 1
ATOM 863 O O . LEU A 1 109 ? 3.508 23.172 13.859 1 96.75 109 LEU A O 1
ATOM 867 N N . ALA A 1 110 ? 3.945 24.859 15.242 1 95.62 110 ALA A N 1
ATOM 868 C CA . ALA A 1 110 ? 2.527 25.078 15.516 1 95.62 110 ALA A CA 1
ATOM 869 C C . ALA A 1 110 ? 1.79 25.516 14.25 1 95.62 110 ALA A C 1
ATOM 871 O O . ALA A 1 110 ? 0.686 25.031 13.977 1 95.62 110 ALA A O 1
ATOM 872 N N . ARG A 1 111 ? 2.383 26.359 13.531 1 96.25 111 ARG A N 1
ATOM 873 C CA . ARG A 1 111 ? 1.766 26.828 12.297 1 96.25 111 ARG A CA 1
ATOM 874 C C . ARG A 1 111 ? 1.687 25.688 11.266 1 96.25 111 ARG A C 1
ATOM 876 O O . ARG A 1 111 ? 0.703 25.578 10.531 1 96.25 111 ARG A O 1
ATOM 883 N N . MET A 1 112 ? 2.658 24.906 11.234 1 95.75 112 MET A N 1
ATOM 884 C CA . MET A 1 112 ? 2.652 23.75 10.336 1 95.75 112 MET A CA 1
ATOM 885 C C . MET A 1 112 ? 1.508 22.797 10.68 1 95.75 112 MET A C 1
ATOM 887 O O . MET A 1 112 ? 0.824 22.312 9.781 1 95.75 112 MET A O 1
ATOM 891 N N . ARG A 1 113 ? 1.286 22.578 11.922 1 94.44 113 ARG A N 1
ATOM 892 C CA . ARG A 1 113 ? 0.194 21.719 12.359 1 94.44 113 ARG A CA 1
ATOM 893 C C . ARG A 1 113 ? -1.154 22.281 11.914 1 94.44 113 ARG A C 1
ATOM 895 O O . ARG A 1 113 ? -2.037 21.516 11.5 1 94.44 113 ARG A O 1
ATOM 902 N N . ALA A 1 114 ? -1.203 23.531 11.953 1 93.38 114 ALA A N 1
ATOM 903 C CA . ALA A 1 114 ? -2.455 24.188 11.57 1 93.38 114 ALA A CA 1
ATOM 904 C C . ALA A 1 114 ? -2.721 24.016 10.078 1 93.38 114 ALA A C 1
ATOM 906 O O . ALA A 1 114 ? -3.875 23.938 9.648 1 93.38 114 ALA A O 1
ATOM 907 N N . LEU A 1 115 ? -1.72 23.938 9.281 1 93.56 115 LEU A N 1
ATOM 908 C CA . LEU A 1 115 ? -1.872 23.891 7.832 1 93.56 115 LEU A CA 1
ATOM 909 C C . LEU A 1 115 ? -1.798 22.453 7.328 1 93.56 115 LEU A C 1
ATOM 911 O O . LEU A 1 115 ? -2.098 22.172 6.164 1 93.56 115 LEU A O 1
ATOM 915 N N . MET A 1 116 ? -1.476 21.562 8.172 1 92 116 MET A N 1
ATOM 916 C CA . MET A 1 116 ? -1.193 20.172 7.848 1 92 116 MET A CA 1
ATOM 917 C C . MET A 1 116 ? -2.387 19.531 7.156 1 92 116 MET A C 1
ATOM 919 O O . MET A 1 116 ? -2.219 18.781 6.191 1 92 116 MET A O 1
ATOM 923 N N . PRO A 1 117 ? -3.604 19.766 7.531 1 88.31 117 PRO A N 1
ATOM 924 C CA . PRO A 1 117 ? -4.734 19.125 6.855 1 88.31 117 PRO A CA 1
ATOM 925 C C . PRO A 1 117 ? -4.797 19.453 5.363 1 88.31 117 PRO A C 1
ATOM 927 O O . PRO A 1 117 ? -5.25 18.625 4.566 1 88.31 117 PRO A O 1
ATOM 930 N N . HIS A 1 118 ? -4.223 20.578 5.016 1 89.56 118 HIS A N 1
ATOM 931 C CA . HIS A 1 118 ? -4.289 21.016 3.623 1 89.56 118 HIS A CA 1
ATOM 932 C C . HIS A 1 118 ? -2.996 20.703 2.883 1 89.56 118 HIS A C 1
ATOM 934 O O . HIS A 1 118 ? -3 20.531 1.66 1 89.56 118 HIS A O 1
ATOM 940 N N . TYR A 1 119 ? -1.935 20.609 3.654 1 93.69 119 TYR A N 1
ATOM 941 C CA . TYR A 1 119 ? -0.634 20.422 3.021 1 93.69 119 TYR A CA 1
ATOM 942 C C . TYR A 1 119 ? 0.168 19.344 3.738 1 93.69 119 TYR A C 1
ATOM 944 O O . TYR A 1 119 ? 1.316 19.562 4.129 1 93.69 119 TYR A O 1
ATOM 952 N N . PRO A 1 120 ? -0.42 18.156 3.797 1 94.19 120 PRO A N 1
ATOM 953 C CA . PRO A 1 120 ? 0.251 17.141 4.602 1 94.19 120 PRO A CA 1
ATOM 954 C C . PRO A 1 120 ? 1.58 16.688 3.994 1 94.19 120 PRO A C 1
ATOM 956 O O . PRO A 1 120 ? 2.521 16.375 4.727 1 94.19 120 PRO A O 1
ATOM 959 N N . LEU A 1 121 ? 1.716 16.703 2.697 1 95.75 121 LEU A N 1
ATOM 960 C CA . LEU A 1 121 ? 2.936 16.234 2.045 1 95.75 121 LEU A CA 1
ATOM 961 C C . LEU A 1 121 ? 4.105 17.156 2.359 1 95.75 121 LEU A C 1
ATOM 963 O O . LEU A 1 121 ? 5.199 16.703 2.693 1 95.75 121 LEU A O 1
ATOM 967 N N . PHE A 1 122 ? 3.885 18.438 2.348 1 95.81 122 PHE A N 1
ATOM 968 C CA . PHE A 1 122 ? 4.93 19.422 2.641 1 95.81 122 PHE A CA 1
ATOM 969 C C . PHE A 1 122 ? 5.391 19.297 4.086 1 95.81 122 PHE A C 1
ATOM 971 O O . PHE A 1 122 ? 6.594 19.297 4.359 1 95.81 122 PHE A O 1
ATOM 978 N N . VAL A 1 123 ? 4.457 19.141 4.883 1 97.12 123 VAL A N 1
ATOM 979 C CA . VAL A 1 123 ? 4.77 19.031 6.305 1 97.12 123 VAL A CA 1
ATOM 980 C C . VAL A 1 123 ? 5.5 17.719 6.578 1 97.12 123 VAL A C 1
ATOM 982 O O . VAL A 1 123 ? 6.449 17.688 7.363 1 97.12 123 VAL A O 1
ATOM 985 N N . PHE A 1 124 ? 5.055 16.719 5.883 1 97.75 124 PHE A N 1
ATOM 986 C CA . PHE A 1 124 ? 5.691 15.414 6.02 1 97.75 124 PHE A CA 1
ATOM 987 C C . PHE A 1 124 ? 7.168 15.492 5.648 1 97.75 124 PHE A C 1
ATOM 989 O O . PHE A 1 124 ? 8.031 15.023 6.395 1 97.75 124 PHE A O 1
ATOM 996 N N . CYS A 1 125 ? 7.469 16.094 4.594 1 97.31 125 CYS A N 1
ATOM 997 C CA . CYS A 1 125 ? 8.844 16.188 4.121 1 97.31 125 CYS A CA 1
ATOM 998 C C . CYS A 1 125 ? 9.688 17.031 5.066 1 97.31 125 CYS A C 1
ATOM 1000 O O . CYS A 1 125 ? 10.812 16.656 5.406 1 97.31 125 CYS A O 1
ATOM 1002 N N . PHE A 1 126 ? 9.156 18.141 5.523 1 97.44 126 PHE A N 1
ATOM 1003 C CA . PHE A 1 126 ? 9.867 18.969 6.492 1 97.44 126 PHE A CA 1
ATOM 1004 C C . PHE A 1 126 ? 10.172 18.172 7.762 1 97.44 126 PHE A C 1
ATOM 1006 O O . PHE A 1 126 ? 11.297 18.203 8.258 1 97.44 126 PHE A O 1
ATOM 1013 N N . ALA A 1 127 ? 9.141 17.516 8.273 1 97.75 127 ALA A N 1
ATOM 1014 C CA . ALA A 1 127 ? 9.281 16.75 9.516 1 97.75 127 ALA A CA 1
ATOM 1015 C C . ALA A 1 127 ? 10.352 15.68 9.383 1 97.75 127 ALA A C 1
ATOM 1017 O O . ALA A 1 127 ? 11.133 15.445 10.312 1 97.75 127 ALA A O 1
ATOM 1018 N N . ALA A 1 128 ? 10.375 15.062 8.281 1 96.69 128 ALA A N 1
ATOM 1019 C CA . ALA A 1 128 ? 11.375 14.031 8.023 1 96.69 128 ALA A CA 1
ATOM 1020 C C . ALA A 1 128 ? 12.781 14.625 7.988 1 96.69 128 ALA A C 1
ATOM 1022 O O . ALA A 1 128 ? 13.695 14.102 8.625 1 96.69 128 ALA A O 1
ATOM 1023 N N . ASP A 1 129 ? 12.961 15.648 7.297 1 96.06 129 ASP A N 1
ATOM 1024 C CA . ASP A 1 129 ? 14.266 16.281 7.117 1 96.06 129 ASP A CA 1
ATOM 1025 C C . ASP A 1 129 ? 14.82 16.781 8.453 1 96.06 129 ASP A C 1
ATOM 1027 O O . ASP A 1 129 ? 16.031 16.75 8.664 1 96.06 129 ASP A O 1
ATOM 1031 N N . HIS A 1 130 ? 13.953 17.141 9.281 1 96.25 130 HIS A N 1
ATOM 1032 C CA . HIS A 1 130 ? 14.398 17.75 10.539 1 96.25 130 HIS A CA 1
ATOM 1033 C C . HIS A 1 130 ? 14.156 16.797 11.711 1 96.25 130 HIS A C 1
ATOM 1035 O O . HIS A 1 130 ? 14.164 17.234 12.867 1 96.25 130 HIS A O 1
ATOM 1041 N N . LYS A 1 131 ? 13.797 15.586 11.453 1 94.31 131 LYS A N 1
ATOM 1042 C CA . LYS A 1 131 ? 13.68 14.5 12.422 1 94.31 131 LYS A CA 1
ATOM 1043 C C . LYS A 1 131 ? 12.641 14.828 13.492 1 94.31 131 LYS A C 1
ATOM 1045 O O . LYS A 1 131 ? 12.883 14.625 14.688 1 94.31 131 LYS A O 1
ATOM 1050 N N . GLN A 1 132 ? 11.617 15.484 13.07 1 95.69 132 GLN A N 1
ATOM 1051 C CA . GLN A 1 132 ? 10.477 15.719 13.938 1 95.69 132 GLN A CA 1
ATOM 1052 C C . GLN A 1 132 ? 9.508 14.539 13.906 1 95.69 132 GLN A C 1
ATOM 1054 O O . GLN A 1 132 ? 8.531 14.555 13.156 1 95.69 132 GLN A O 1
ATOM 1059 N N . THR A 1 133 ? 9.648 13.602 14.789 1 94.88 133 THR A N 1
ATOM 1060 C CA . THR A 1 133 ? 9 12.297 14.719 1 94.88 133 THR A CA 1
ATOM 1061 C C . THR A 1 133 ? 7.496 12.438 14.953 1 94.88 133 THR A C 1
ATOM 1063 O O . THR A 1 133 ? 6.691 11.836 14.234 1 94.88 133 THR A O 1
ATOM 1066 N N . LYS A 1 134 ? 7.172 13.211 15.938 1 94.94 134 LYS A N 1
ATOM 1067 C CA . LYS A 1 134 ? 5.754 13.359 16.25 1 94.94 134 LYS A CA 1
ATOM 1068 C C . LYS A 1 134 ? 5.008 14.031 15.102 1 94.94 134 LYS A C 1
ATOM 1070 O O . LYS A 1 134 ? 3.939 13.57 14.695 1 94.94 134 LYS A O 1
ATOM 1075 N N . LEU A 1 135 ? 5.574 15.078 14.602 1 96.75 135 LEU A N 1
ATOM 1076 C CA . LEU A 1 135 ? 4.98 15.789 13.477 1 96.75 135 LEU A CA 1
ATOM 1077 C C . LEU A 1 135 ? 4.922 14.898 12.234 1 96.75 135 LEU A C 1
ATOM 1079 O O . LEU A 1 135 ? 3.959 14.945 11.469 1 96.75 135 LEU A O 1
ATOM 1083 N N . LEU A 1 136 ? 5.973 14.109 12.125 1 97.19 136 LEU A N 1
ATOM 1084 C CA . LEU A 1 136 ? 6.051 13.172 11.008 1 97.19 136 LEU A CA 1
ATOM 1085 C C . LEU A 1 136 ? 4.898 12.172 11.055 1 97.19 136 LEU A C 1
ATOM 1087 O O . LEU A 1 136 ? 4.227 11.945 10.047 1 97.19 136 LEU A O 1
ATOM 1091 N N . ASP A 1 137 ? 4.598 11.648 12.18 1 95.94 137 ASP A N 1
ATOM 1092 C CA . ASP A 1 137 ? 3.516 10.688 12.367 1 95.94 137 ASP A CA 1
ATOM 1093 C C . ASP A 1 137 ? 2.156 11.328 12.102 1 95.94 137 ASP A C 1
ATOM 1095 O O . ASP A 1 137 ? 1.302 10.734 11.438 1 95.94 137 ASP A O 1
ATOM 1099 N N . GLU A 1 138 ? 2.053 12.484 12.586 1 93.56 138 GLU A N 1
ATOM 1100 C CA . GLU A 1 138 ? 0.798 13.195 12.367 1 93.56 138 GLU A CA 1
ATOM 1101 C C . GLU A 1 138 ? 0.572 13.477 10.891 1 93.56 138 GLU A C 1
ATOM 1103 O O . GLU A 1 138 ? -0.521 13.25 10.367 1 93.56 138 GLU A O 1
ATOM 1108 N N . ALA A 1 139 ? 1.566 13.945 10.234 1 95.88 139 ALA A N 1
ATOM 1109 C CA . ALA A 1 139 ? 1.469 14.258 8.812 1 95.88 139 ALA A CA 1
ATOM 1110 C C . ALA A 1 139 ? 1.173 13 7.992 1 95.88 139 ALA A C 1
ATOM 1112 O O . ALA A 1 139 ? 0.385 13.039 7.047 1 95.88 139 ALA A O 1
ATOM 1113 N N . ALA A 1 140 ? 1.822 11.93 8.375 1 95.75 140 ALA A N 1
ATOM 1114 C CA . ALA A 1 140 ? 1.613 10.664 7.676 1 95.75 140 ALA A CA 1
ATOM 1115 C C . ALA A 1 140 ? 0.147 10.242 7.727 1 95.75 140 ALA A C 1
ATOM 1117 O O . ALA A 1 140 ? -0.395 9.734 6.746 1 95.75 140 ALA A O 1
ATOM 1118 N N . THR A 1 141 ? -0.438 10.461 8.797 1 90.88 141 THR A N 1
ATOM 1119 C CA . THR A 1 141 ? -1.842 10.102 8.961 1 90.88 141 THR A CA 1
ATOM 1120 C C . THR A 1 141 ? -2.717 10.867 7.977 1 90.88 141 THR A C 1
ATOM 1122 O O . THR A 1 141 ? -3.607 10.289 7.352 1 90.88 141 THR A O 1
ATOM 1125 N N . TYR A 1 142 ? -2.455 12.086 7.812 1 89.62 142 TYR A N 1
ATOM 1126 C CA . TYR A 1 142 ? -3.215 12.898 6.867 1 89.62 142 TYR A CA 1
ATOM 1127 C C . TYR A 1 142 ? -2.926 12.469 5.43 1 89.62 142 TYR A C 1
ATOM 1129 O O . TYR A 1 142 ? -3.816 12.5 4.578 1 89.62 142 TYR A O 1
ATOM 1137 N N . LEU A 1 143 ? -1.692 12.055 5.207 1 91.56 143 LEU A N 1
ATOM 1138 C CA . LEU A 1 143 ? -1.326 11.602 3.873 1 91.56 143 LEU A CA 1
ATOM 1139 C C . LEU A 1 143 ? -2.096 10.336 3.5 1 91.56 143 LEU A C 1
ATOM 1141 O O . LEU A 1 143 ? -2.477 10.156 2.342 1 91.56 143 LEU A O 1
ATOM 1145 N N . CYS A 1 144 ? -2.295 9.539 4.449 1 89 144 CYS A N 1
ATOM 1146 C CA . CYS A 1 144 ? -2.975 8.266 4.215 1 89 144 CYS A CA 1
ATOM 1147 C C . CYS A 1 144 ? -4.461 8.484 3.951 1 89 144 CYS A C 1
ATOM 1149 O O . CYS A 1 144 ? -5.109 7.652 3.316 1 89 144 CYS A O 1
ATOM 1151 N N . SER A 1 145 ? -4.941 9.531 4.426 1 79.5 145 SER A N 1
ATOM 1152 C CA . SER A 1 145 ? -6.363 9.82 4.254 1 79.5 145 SER A CA 1
ATOM 1153 C C . SER A 1 145 ? -6.609 10.672 3.012 1 79.5 145 SER A C 1
ATOM 1155 O O . SER A 1 145 ? -7.758 10.875 2.611 1 79.5 145 SER A O 1
ATOM 1157 N N . SER A 1 146 ? -5.504 11.07 2.42 1 78 146 SER A N 1
ATOM 1158 C CA . SER A 1 146 ? -5.609 11.938 1.248 1 78 146 SER A CA 1
ATOM 1159 C C . SER A 1 146 ? -5.34 11.156 -0.036 1 78 146 SER A C 1
ATOM 1161 O O . SER A 1 146 ? -4.82 10.039 0.005 1 78 146 SER A O 1
ATOM 1163 N N . GLU A 1 147 ? -5.805 11.742 -1.095 1 77 147 GLU A N 1
ATOM 1164 C CA . GLU A 1 147 ? -5.656 11.086 -2.389 1 77 147 GLU A CA 1
ATOM 1165 C C . GLU A 1 147 ? -4.348 11.492 -3.066 1 77 147 GLU A C 1
ATOM 1167 O O . GLU A 1 147 ? -4.355 12.289 -4.004 1 77 147 GLU A O 1
ATOM 1172 N N . TYR A 1 148 ? -3.252 11.07 -2.562 1 85.12 148 TYR A N 1
ATOM 1173 C CA . TYR A 1 148 ? -1.988 11.281 -3.258 1 85.12 148 TYR A CA 1
ATOM 1174 C C . TYR A 1 148 ? -1.615 10.07 -4.102 1 85.12 148 TYR A C 1
ATOM 1176 O O . TYR A 1 148 ? -1.689 8.93 -3.633 1 85.12 148 TYR A O 1
ATOM 1184 N N . SER A 1 149 ? -1.365 10.406 -5.301 1 85.94 149 SER A N 1
ATOM 1185 C CA . SER A 1 149 ? -0.866 9.336 -6.168 1 85.94 149 SER A CA 1
ATOM 1186 C C . SER A 1 149 ? 0.558 8.945 -5.789 1 85.94 149 SER A C 1
ATOM 1188 O O . SER A 1 149 ? 1.277 9.719 -5.16 1 85.94 149 SER A O 1
ATOM 1190 N N . PHE A 1 150 ? 0.924 7.793 -6.117 1 88.69 150 PHE A N 1
ATOM 1191 C CA . PHE A 1 150 ? 2.289 7.348 -5.863 1 88.69 150 PHE A CA 1
ATOM 1192 C C . PHE A 1 150 ? 3.293 8.273 -6.539 1 88.69 150 PHE A C 1
ATOM 1194 O O . PHE A 1 150 ? 4.34 8.586 -5.965 1 88.69 150 PHE A O 1
ATOM 1201 N N . GLY A 1 151 ? 2.961 8.633 -7.715 1 86.75 151 GLY A N 1
ATOM 1202 C CA . GLY A 1 151 ? 3.854 9.516 -8.453 1 86.75 151 GLY A CA 1
ATOM 1203 C C . GLY A 1 151 ? 4.16 10.805 -7.707 1 86.75 151 GLY A C 1
ATOM 1204 O O . GLY A 1 151 ? 5.316 11.227 -7.645 1 86.75 151 GLY A O 1
ATOM 1205 N N . SER A 1 152 ? 3.168 11.352 -7.145 1 88.75 152 SER A N 1
ATOM 1206 C CA . SER A 1 152 ? 3.334 12.594 -6.398 1 88.75 152 SER A CA 1
ATOM 1207 C C . SER A 1 152 ? 4.207 12.391 -5.168 1 88.75 152 SER A C 1
ATOM 1209 O O . SER A 1 152 ? 5 13.258 -4.809 1 88.75 152 SER A O 1
ATOM 1211 N N . LEU A 1 153 ? 4.086 11.281 -4.598 1 92.69 153 LEU A N 1
ATOM 1212 C CA . LEU A 1 153 ? 4.879 10.977 -3.41 1 92.69 153 LEU A CA 1
ATOM 1213 C C . LEU A 1 153 ? 6.324 10.68 -3.785 1 92.69 153 LEU A C 1
ATOM 1215 O O . LEU A 1 153 ? 7.254 11.188 -3.148 1 92.69 153 LEU A O 1
ATOM 1219 N N . ALA A 1 154 ? 6.457 9.977 -4.848 1 90.31 154 ALA A N 1
ATOM 1220 C CA . ALA A 1 154 ? 7.773 9.484 -5.25 1 90.31 154 ALA A CA 1
ATOM 1221 C C . ALA A 1 154 ? 8.695 10.641 -5.629 1 90.31 154 ALA A C 1
ATOM 1223 O O . ALA A 1 154 ? 9.914 10.562 -5.438 1 90.31 154 ALA A O 1
ATOM 1224 N N . VAL A 1 155 ? 8.125 11.68 -6.082 1 88.62 155 VAL A N 1
ATOM 1225 C CA . VAL A 1 155 ? 8.922 12.812 -6.535 1 88.62 155 VAL A CA 1
ATOM 1226 C C . VAL A 1 155 ? 9.375 13.641 -5.332 1 88.62 155 VAL A C 1
ATOM 1228 O O . VAL A 1 155 ? 10.43 14.273 -5.367 1 88.62 155 VAL A O 1
ATOM 1231 N N . ARG A 1 156 ? 8.688 13.547 -4.254 1 90.62 156 ARG A N 1
ATOM 1232 C CA . ARG A 1 156 ? 8.938 14.5 -3.174 1 90.62 156 ARG A CA 1
ATOM 1233 C C . ARG A 1 156 ? 9.5 13.797 -1.944 1 90.62 156 ARG A C 1
ATOM 1235 O O . ARG A 1 156 ? 10.281 14.375 -1.189 1 90.62 156 ARG A O 1
ATOM 1242 N N . VAL A 1 157 ? 9.109 12.633 -1.754 1 94.19 157 VAL A N 1
ATOM 1243 C CA . VAL A 1 157 ? 9.477 11.898 -0.548 1 94.19 157 VAL A CA 1
ATOM 1244 C C . VAL A 1 157 ? 10.797 11.172 -0.773 1 94.19 157 VAL A C 1
ATOM 1246 O O . VAL A 1 157 ? 11.023 10.602 -1.845 1 94.19 157 VAL A O 1
ATOM 1249 N N . SER A 1 158 ? 11.648 11.273 0.246 1 91.81 158 SER A N 1
ATOM 1250 C CA . SER A 1 158 ? 12.914 10.555 0.184 1 91.81 158 SER A CA 1
ATOM 1251 C C . SER A 1 158 ? 12.688 9.062 -0.034 1 91.81 158 SER A C 1
ATOM 1253 O O . SER A 1 158 ? 11.719 8.492 0.475 1 91.81 158 SER A O 1
ATOM 1255 N N . LYS A 1 159 ? 13.648 8.406 -0.7 1 88.31 159 LYS A N 1
ATOM 1256 C CA . LYS A 1 159 ? 13.531 7.016 -1.122 1 88.31 159 LYS A CA 1
ATOM 1257 C C . LYS A 1 159 ? 13.375 6.086 0.079 1 88.31 159 LYS A C 1
ATOM 1259 O O . LYS A 1 159 ? 12.594 5.133 0.034 1 88.31 159 LYS A O 1
ATOM 1264 N N . ASP A 1 160 ? 14.039 6.426 1.109 1 90.31 160 ASP A N 1
ATOM 1265 C CA . ASP A 1 160 ? 14.047 5.547 2.275 1 90.31 160 ASP A CA 1
ATOM 1266 C C . ASP A 1 160 ? 12.719 5.617 3.021 1 90.31 160 ASP A C 1
ATOM 1268 O O . ASP A 1 160 ? 12.414 4.746 3.844 1 90.31 160 ASP A O 1
ATOM 1272 N N . LEU A 1 161 ? 11.891 6.586 2.66 1 94.94 161 LEU A N 1
ATOM 1273 C CA . LEU A 1 161 ? 10.641 6.77 3.387 1 94.94 161 LEU A CA 1
ATOM 1274 C C . LEU A 1 161 ? 9.453 6.328 2.543 1 94.94 161 LEU A C 1
ATOM 1276 O O . LEU A 1 161 ? 8.328 6.242 3.043 1 94.94 161 LEU A O 1
ATOM 1280 N N . LEU A 1 162 ? 9.703 6.02 1.298 1 94.12 162 LEU A N 1
ATOM 1281 C CA . LEU A 1 162 ? 8.617 5.715 0.379 1 94.12 162 LEU A CA 1
ATOM 1282 C C . LEU A 1 162 ? 7.961 4.383 0.739 1 94.12 162 LEU A C 1
ATOM 1284 O O . LEU A 1 162 ? 6.734 4.293 0.823 1 94.12 162 LEU A O 1
ATOM 1288 N N . LEU A 1 163 ? 8.82 3.406 0.977 1 94.19 163 LEU A N 1
ATOM 1289 C CA . LEU A 1 163 ? 8.266 2.086 1.267 1 94.19 163 LEU A CA 1
ATOM 1290 C C . LEU A 1 163 ? 7.441 2.109 2.547 1 94.19 163 LEU A C 1
ATOM 1292 O O . LEU A 1 163 ? 6.289 1.668 2.557 1 94.19 163 LEU A O 1
ATOM 1296 N N . PRO A 1 164 ? 7.934 2.672 3.65 1 95.31 164 PRO A N 1
ATOM 1297 C CA . PRO A 1 164 ? 7.102 2.75 4.852 1 95.31 164 PRO A CA 1
ATOM 1298 C C . PRO A 1 164 ? 5.812 3.535 4.629 1 95.31 164 PRO A C 1
ATOM 1300 O O . PRO A 1 164 ? 4.762 3.176 5.168 1 95.31 164 PRO A O 1
ATOM 1303 N N . LEU A 1 165 ? 5.898 4.555 3.885 1 95.56 165 LEU A N 1
ATOM 1304 C CA . LEU A 1 165 ? 4.723 5.387 3.645 1 95.56 165 LEU A CA 1
ATOM 1305 C C . LEU A 1 165 ? 3.674 4.629 2.838 1 95.56 165 LEU A C 1
ATOM 1307 O O . LEU A 1 165 ? 2.49 4.652 3.178 1 95.56 165 LEU A O 1
ATOM 1311 N N . VAL A 1 166 ? 4.086 3.959 1.799 1 93.94 166 VAL A N 1
ATOM 1312 C CA . VAL A 1 166 ? 3.162 3.215 0.949 1 93.94 166 VAL A CA 1
ATOM 1313 C C . VAL A 1 166 ? 2.551 2.059 1.739 1 93.94 166 VAL A C 1
ATOM 1315 O O . VAL A 1 166 ? 1.358 1.774 1.611 1 93.94 166 VAL A O 1
ATOM 1318 N N . GLU A 1 167 ? 3.383 1.411 2.512 1 94.19 167 GLU A N 1
ATOM 1319 C CA . GLU A 1 167 ? 2.854 0.355 3.371 1 94.19 167 GLU A CA 1
ATOM 1320 C C . GLU A 1 167 ? 1.803 0.9 4.332 1 94.19 167 GLU A C 1
ATOM 1322 O O . GLU A 1 167 ? 0.755 0.283 4.531 1 94.19 167 GLU A O 1
ATOM 1327 N N . LEU A 1 168 ? 2.104 2.002 4.93 1 95.06 168 LEU A N 1
ATOM 1328 C CA . LEU A 1 168 ? 1.135 2.613 5.832 1 95.06 168 LEU A CA 1
ATOM 1329 C C . LEU A 1 168 ? -0.152 2.963 5.094 1 95.06 168 LEU A C 1
ATOM 1331 O O . LEU A 1 168 ? -1.25 2.76 5.617 1 95.06 168 LEU A O 1
ATOM 1335 N N . GLN A 1 169 ? -0.048 3.475 3.895 1 93.5 169 GLN A N 1
ATOM 1336 C CA . GLN A 1 169 ? -1.223 3.793 3.09 1 93.5 169 GLN A CA 1
ATOM 1337 C C . GLN A 1 169 ? -2.066 2.547 2.834 1 93.5 169 GLN A C 1
ATOM 1339 O O . GLN A 1 169 ? -3.297 2.604 2.891 1 93.5 169 GLN A O 1
ATOM 1344 N N . LYS A 1 170 ? -1.4 1.534 2.506 1 92.25 170 LYS A N 1
ATOM 1345 C CA . LYS A 1 170 ? -2.102 0.273 2.283 1 92.25 170 LYS A CA 1
ATOM 1346 C C . LYS A 1 170 ? -2.881 -0.151 3.523 1 92.25 170 LYS A C 1
ATOM 1348 O O . LYS A 1 170 ? -4.062 -0.489 3.436 1 92.25 170 LYS A O 1
ATOM 1353 N N . VAL A 1 171 ? -2.207 -0.104 4.672 1 92.38 171 VAL A N 1
ATOM 1354 C CA . VAL A 1 171 ? -2.846 -0.489 5.926 1 92.38 171 VAL A CA 1
ATOM 1355 C C . VAL A 1 171 ? -4.062 0.4 6.18 1 92.38 171 VAL A C 1
ATOM 1357 O O . VAL A 1 171 ? -5.125 -0.089 6.57 1 92.38 171 VAL A O 1
ATOM 1360 N N . TRP A 1 172 ? -3.914 1.645 5.922 1 91.81 172 TRP A N 1
ATOM 1361 C CA . TRP A 1 172 ? -4.996 2.6 6.137 1 91.81 172 TRP A CA 1
ATOM 1362 C C . TRP A 1 172 ? -6.145 2.348 5.168 1 91.81 172 TRP A C 1
ATOM 1364 O O . TRP A 1 172 ? -7.316 2.508 5.527 1 91.81 172 TRP A O 1
ATOM 1374 N N . SER A 1 173 ? -5.793 1.984 3.957 1 90.38 173 SER A N 1
ATOM 1375 C CA . SER A 1 173 ? -6.828 1.726 2.963 1 90.38 173 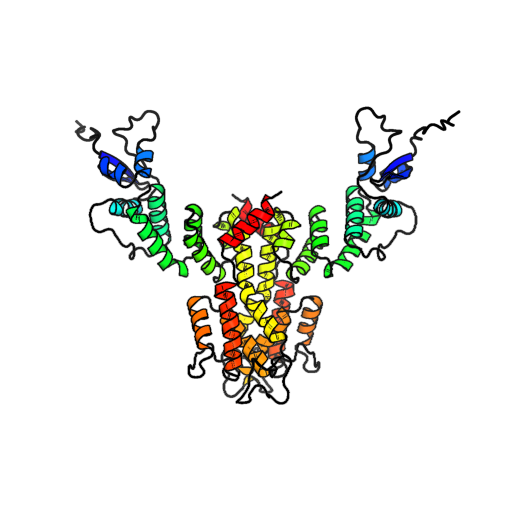SER A CA 1
ATOM 1376 C C . SER A 1 173 ? -7.66 0.503 3.334 1 90.38 173 SER A C 1
ATOM 1378 O O . SER A 1 173 ? -8.828 0.396 2.945 1 90.38 173 SER A O 1
ATOM 1380 N N . GLU A 1 174 ? -7.066 -0.367 4.125 1 90.94 174 GLU A N 1
ATOM 1381 C CA . GLU A 1 174 ? -7.734 -1.606 4.516 1 90.94 174 GLU A CA 1
ATOM 1382 C C . GLU A 1 174 ? -8.25 -1.528 5.949 1 90.94 174 GLU A C 1
ATOM 1384 O O . GLU A 1 174 ? -8.57 -2.553 6.555 1 90.94 174 GLU A O 1
ATOM 1389 N N . LYS A 1 175 ? -8.344 -0.399 6.488 1 92.62 175 LYS A N 1
ATOM 1390 C CA . LYS A 1 175 ? -8.57 -0.234 7.918 1 92.62 175 LYS A CA 1
ATOM 1391 C C . LYS A 1 175 ? -9.898 -0.862 8.336 1 92.62 175 LYS A C 1
ATOM 1393 O O . LYS A 1 175 ? -10.023 -1.375 9.453 1 92.62 175 LYS A O 1
ATOM 1398 N N . PHE A 1 176 ? -10.852 -0.894 7.461 1 93.44 176 PHE A N 1
ATOM 1399 C CA . PHE A 1 176 ? -12.156 -1.392 7.887 1 93.44 176 PHE A CA 1
ATOM 1400 C C . PHE A 1 176 ? -12.406 -2.789 7.332 1 93.44 176 PHE A C 1
ATOM 1402 O O . PHE A 1 176 ? -13.508 -3.322 7.457 1 93.44 176 PHE A O 1
ATOM 1409 N N . GLN A 1 177 ? -11.414 -3.402 6.73 1 91.56 177 GLN A N 1
ATOM 1410 C CA . GLN A 1 177 ? -11.57 -4.762 6.219 1 91.56 177 GLN A CA 1
ATOM 1411 C C . GLN A 1 177 ? -11.93 -5.73 7.344 1 91.56 177 GLN A C 1
ATOM 1413 O O . GLN A 1 177 ? -12.781 -6.605 7.168 1 91.56 177 GLN A O 1
ATOM 1418 N N . PRO A 1 178 ? -11.312 -5.559 8.5 1 93.19 178 PRO A N 1
ATOM 1419 C CA . PRO A 1 178 ? -11.695 -6.449 9.602 1 93.19 178 PRO A CA 1
ATOM 1420 C C . PRO A 1 178 ? -13.164 -6.312 10 1 93.19 178 PRO A C 1
ATOM 1422 O O . PRO A 1 178 ? -13.789 -7.289 10.414 1 93.19 178 PRO A O 1
ATOM 1425 N N . ILE A 1 179 ? -13.688 -5.105 9.867 1 95.69 179 ILE A N 1
ATOM 1426 C CA . ILE A 1 179 ? -15.086 -4.863 10.203 1 95.69 179 ILE A CA 1
ATOM 1427 C C . ILE A 1 179 ? -15.984 -5.547 9.18 1 95.69 179 ILE A C 1
ATOM 1429 O O . ILE A 1 179 ? -16.984 -6.176 9.539 1 95.69 179 ILE A O 1
ATOM 1433 N N . VAL A 1 180 ? -15.609 -5.418 7.926 1 93.56 180 VAL A N 1
ATOM 1434 C CA . VAL A 1 180 ? -16.359 -6.055 6.848 1 93.56 180 VAL A CA 1
ATOM 1435 C C . VAL A 1 180 ? -16.375 -7.566 7.055 1 93.56 180 VAL A C 1
ATOM 1437 O O . VAL A 1 180 ? -17.422 -8.203 6.945 1 93.56 180 VAL A O 1
ATOM 1440 N N . GLU A 1 181 ? -15.273 -8.086 7.414 1 91.69 181 GLU A N 1
ATOM 1441 C CA . GLU A 1 181 ? -15.18 -9.523 7.676 1 91.69 181 GLU A CA 1
ATOM 1442 C C . GLU A 1 181 ? -16.016 -9.922 8.883 1 91.69 181 GLU A C 1
ATOM 1444 O O . GLU A 1 181 ? -16.672 -10.961 8.875 1 91.69 181 GLU A O 1
ATOM 1449 N N . PHE A 1 182 ? -15.961 -9.086 9.867 1 94.06 182 PHE A N 1
ATOM 1450 C CA . PHE A 1 182 ? -16.734 -9.32 11.078 1 94.06 182 PHE A CA 1
ATOM 1451 C C . PHE A 1 182 ? -18.234 -9.375 10.766 1 94.06 182 PHE A C 1
ATOM 1453 O O . PHE A 1 182 ? -18.922 -10.289 11.203 1 94.06 182 PHE A O 1
ATOM 1460 N N . ILE A 1 183 ? -18.719 -8.461 9.977 1 92.69 183 ILE A N 1
ATOM 1461 C CA . ILE A 1 183 ? -20.125 -8.383 9.609 1 92.69 183 ILE A CA 1
ATOM 1462 C C . ILE A 1 183 ? -20.5 -9.57 8.734 1 92.69 183 ILE A C 1
ATOM 1464 O O . ILE A 1 183 ? -21.594 -10.125 8.859 1 92.69 183 ILE A O 1
ATOM 1468 N N . SER A 1 184 ? -19.594 -9.953 7.848 1 90.38 184 SER A N 1
ATOM 1469 C CA . SER A 1 184 ? -19.844 -11.031 6.898 1 90.38 184 SER A CA 1
ATOM 1470 C C . SER A 1 184 ? -20.141 -12.344 7.621 1 90.38 184 SER A C 1
ATOM 1472 O O . SER A 1 184 ? -20.828 -13.219 7.09 1 90.38 184 SER A O 1
ATOM 1474 N N . LYS A 1 185 ? -19.688 -12.477 8.812 1 90.62 185 LYS A N 1
ATOM 1475 C CA . LYS A 1 185 ? -19.797 -13.727 9.562 1 90.62 185 LYS A CA 1
ATOM 1476 C C . LYS A 1 185 ? -21.141 -13.82 10.281 1 90.62 185 LYS A C 1
ATOM 1478 O O . LYS A 1 185 ? -21.5 -14.883 10.797 1 90.62 185 LYS A O 1
ATOM 1483 N N . PHE A 1 186 ? -21.859 -12.75 10.32 1 90.75 186 PHE A N 1
ATOM 1484 C CA . PHE A 1 186 ? -23.172 -12.797 10.953 1 90.75 186 PHE A CA 1
ATOM 1485 C C . PHE A 1 186 ? -24.125 -13.672 10.148 1 90.75 186 PHE A C 1
ATOM 1487 O O . PHE A 1 186 ? -24.375 -13.422 8.961 1 90.75 186 PHE A O 1
ATOM 1494 N N . PRO A 1 187 ? -24.656 -14.672 10.797 1 90.31 187 PRO A N 1
ATOM 1495 C CA . PRO A 1 187 ? -25.688 -15.43 10.109 1 90.31 187 PRO A CA 1
ATOM 1496 C C . PRO A 1 187 ? -26.969 -14.625 9.898 1 90.31 187 PRO A C 1
ATOM 1498 O O . PRO A 1 187 ? -27.203 -13.633 10.602 1 90.31 187 PRO A O 1
ATOM 1501 N N . LEU A 1 188 ? -27.75 -15.055 8.914 1 88.62 188 LEU A N 1
ATOM 1502 C CA . LEU A 1 188 ? -29 -14.367 8.617 1 88.62 188 LEU A CA 1
ATOM 1503 C C . LEU A 1 188 ? -30.078 -14.75 9.617 1 88.62 188 LEU A C 1
ATOM 1505 O O . LEU A 1 188 ? -30.188 -15.922 9.992 1 88.62 188 LEU A O 1
ATOM 1509 N N . CYS A 1 189 ? -30.766 -13.711 10.102 1 86.06 189 CYS A N 1
ATOM 1510 C CA . CYS A 1 189 ? -31.859 -14 11.016 1 86.06 189 CYS A CA 1
ATOM 1511 C C . CYS A 1 189 ? -33.125 -14.359 10.258 1 86.06 189 CYS A C 1
ATOM 1513 O O . CYS A 1 189 ? -33.219 -14.148 9.047 1 86.06 189 CYS A O 1
ATOM 1515 N N . VAL A 1 190 ? -33.969 -15.055 11.055 1 79.31 190 VAL A N 1
ATOM 1516 C CA . VAL A 1 190 ? -35.281 -15.461 10.508 1 79.31 190 VAL A CA 1
ATOM 1517 C C . VAL A 1 190 ? -36.312 -14.359 10.766 1 79.31 190 VAL A C 1
ATOM 1519 O O . VAL A 1 190 ? -36.344 -13.781 11.852 1 79.31 190 VAL A O 1
ATOM 1522 N N . GLU A 1 191 ? -37.125 -13.961 9.727 1 77.12 191 GLU A N 1
ATOM 1523 C CA . GLU A 1 191 ? -38.25 -13.07 9.797 1 77.12 191 GLU A CA 1
ATOM 1524 C C . GLU A 1 191 ? -37.875 -11.734 10.43 1 77.12 191 GLU A C 1
ATOM 1526 O O . GLU A 1 191 ? -38.625 -11.211 11.266 1 77.12 191 GLU A O 1
ATOM 1531 N N . LYS A 1 192 ? -36.625 -11.234 10.219 1 81.44 192 LYS A N 1
ATOM 1532 C CA . LYS A 1 192 ? -36.156 -9.914 10.656 1 81.44 192 LYS A CA 1
ATOM 1533 C C . LYS A 1 192 ? -36.219 -9.797 12.18 1 81.44 192 LYS A C 1
ATOM 1535 O O . LYS A 1 192 ? -36.656 -8.781 12.719 1 81.44 192 LYS A O 1
ATOM 1540 N N . GLU A 1 193 ? -35.812 -10.867 12.852 1 82.19 193 GLU A N 1
ATOM 1541 C CA . GLU A 1 193 ? -35.781 -10.914 14.312 1 82.19 193 GLU A CA 1
ATOM 1542 C C . GLU A 1 193 ? -34.812 -9.859 14.867 1 82.19 193 GLU A C 1
ATOM 1544 O O . GLU A 1 193 ? -34.938 -9.445 16.016 1 82.19 193 GLU A O 1
ATOM 1549 N N . CYS A 1 194 ? -33.938 -9.367 14.023 1 85.56 194 CYS A N 1
ATOM 1550 C CA . CYS A 1 194 ? -32.938 -8.398 14.453 1 85.56 194 CYS A CA 1
ATOM 1551 C C . CYS A 1 194 ? -33.562 -7.039 14.711 1 85.56 194 CYS A C 1
ATOM 1553 O O . CYS A 1 194 ? -32.969 -6.172 15.336 1 85.56 194 CYS A O 1
ATOM 1555 N N . HIS A 1 195 ? -34.75 -6.84 14.32 1 83.44 195 HIS A N 1
ATOM 1556 C CA . HIS A 1 195 ? -35.406 -5.555 14.5 1 83.44 195 HIS A CA 1
ATOM 1557 C C . HIS A 1 195 ? -36.312 -5.57 15.734 1 83.44 195 HIS A C 1
ATOM 1559 O O . HIS A 1 195 ? -37.031 -4.609 15.992 1 83.44 195 HIS A O 1
ATOM 1565 N N . GLY A 1 196 ? -36.219 -6.578 16.406 1 72.62 196 GLY A N 1
ATOM 1566 C CA . GLY A 1 196 ? -37 -6.645 17.609 1 72.62 196 GLY A CA 1
ATOM 1567 C C . GLY A 1 196 ? -36.469 -5.797 18.734 1 72.62 196 GLY A C 1
ATOM 1568 O O . GLY A 1 196 ? -35.281 -5.402 18.719 1 72.62 196 GLY A O 1
ATOM 1569 N N . VAL A 1 197 ? -37.219 -5.199 19.641 1 64.75 197 VAL A N 1
ATOM 1570 C CA . VAL A 1 197 ? -36.969 -4.164 20.641 1 64.75 197 VAL A CA 1
ATOM 1571 C C . VAL A 1 197 ? -35.938 -4.664 21.656 1 64.75 197 VAL A C 1
ATOM 1573 O O . VAL A 1 197 ? -35.062 -3.914 22.062 1 64.75 197 VAL A O 1
ATOM 1576 N N . GLU A 1 198 ? -36 -5.852 22.219 1 65.81 198 GLU A N 1
ATOM 1577 C CA . GLU A 1 198 ? -35.219 -6.18 23.406 1 65.81 198 GLU A CA 1
ATOM 1578 C C . GLU A 1 198 ? -34.156 -7.254 23.078 1 65.81 198 GLU A C 1
ATOM 1580 O O . GLU A 1 198 ? -34.438 -8.445 23.203 1 65.81 198 GLU A O 1
ATOM 1585 N N . ARG A 1 199 ? -33.125 -6.688 22.297 1 72.19 199 ARG A N 1
ATOM 1586 C CA . ARG A 1 199 ? -32.094 -7.707 22.031 1 72.19 199 ARG A CA 1
ATOM 1587 C C . ARG A 1 199 ? -30.844 -7.48 22.859 1 72.19 199 ARG A C 1
ATOM 1589 O O . ARG A 1 199 ? -30.438 -6.336 23.078 1 72.19 199 ARG A O 1
ATOM 1596 N N . ASP A 1 200 ? -30.484 -8.594 23.531 1 75.56 200 ASP A N 1
ATOM 1597 C CA . ASP A 1 200 ? -29.188 -8.594 24.219 1 75.56 200 ASP A CA 1
ATOM 1598 C C . ASP A 1 200 ? -28.094 -9.156 23.312 1 75.56 200 ASP A C 1
ATOM 1600 O O . ASP A 1 200 ? -27.844 -10.359 23.312 1 75.56 200 ASP A O 1
ATOM 1604 N N . LEU A 1 201 ? -27.453 -8.258 22.594 1 77 201 LEU A N 1
ATOM 1605 C CA . LEU A 1 201 ? -26.469 -8.664 21.609 1 77 201 LEU A CA 1
ATOM 1606 C C . LEU A 1 201 ? -25.281 -9.367 22.266 1 77 201 LEU A C 1
ATOM 1608 O O . LEU A 1 201 ? -24.641 -10.211 21.641 1 77 201 LEU A O 1
ATOM 1612 N N . GLU A 1 202 ? -25.062 -9.07 23.531 1 72.69 202 GLU A N 1
ATOM 1613 C CA . GLU A 1 202 ? -23.953 -9.688 24.25 1 72.69 202 GLU A CA 1
ATOM 1614 C C . GLU A 1 202 ? -24.219 -11.164 24.516 1 72.69 202 GLU A C 1
ATOM 1616 O O . GLU A 1 202 ? -23.297 -11.977 24.516 1 72.69 202 GLU A O 1
ATOM 1621 N N . ALA A 1 203 ? -25.438 -11.328 24.625 1 74.31 203 ALA A N 1
ATOM 1622 C CA . ALA A 1 203 ? -25.828 -12.695 24.953 1 74.31 203 ALA A CA 1
ATOM 1623 C C . ALA A 1 203 ? -26.031 -13.531 23.703 1 74.31 203 ALA A C 1
ATOM 1625 O O . ALA A 1 203 ? -25.938 -14.758 23.734 1 74.31 203 ALA A O 1
ATOM 1626 N N . GLU A 1 204 ? -26.188 -12.781 22.656 1 75.38 204 GLU A N 1
ATOM 1627 C CA . GLU A 1 204 ? -26.422 -13.477 21.391 1 75.38 204 GLU A CA 1
ATOM 1628 C C . GLU A 1 204 ? -25.109 -13.914 20.75 1 75.38 204 GLU A C 1
ATOM 1630 O O . GLU A 1 204 ? -24.266 -13.078 20.406 1 75.38 204 GLU A O 1
ATOM 1635 N N . ASN A 1 205 ? -24.797 -15.141 20.719 1 78.62 205 ASN A N 1
ATOM 1636 C CA . ASN A 1 205 ? -23.641 -15.695 20.031 1 78.62 205 ASN A CA 1
ATOM 1637 C C . ASN A 1 205 ? -24 -16.906 19.172 1 78.62 205 ASN A C 1
ATOM 1639 O O . ASN A 1 205 ? -24.312 -17.969 19.703 1 78.62 205 ASN A O 1
ATOM 1643 N N . PRO A 1 206 ? -24.125 -16.609 17.922 1 84.56 206 PRO A N 1
ATOM 1644 C CA . PRO A 1 206 ? -23.688 -15.508 17.078 1 84.56 206 PRO A CA 1
ATOM 1645 C C . PRO A 1 206 ? -24.766 -14.445 16.891 1 84.56 206 PRO A C 1
ATOM 1647 O O . PRO A 1 206 ? -25.953 -14.742 17.016 1 84.56 206 PRO A O 1
ATOM 1650 N N . ILE A 1 207 ? -24.359 -13.242 16.672 1 88.12 207 ILE A N 1
ATOM 1651 C CA . ILE A 1 207 ? -25.297 -12.156 16.344 1 88.12 207 ILE A CA 1
ATOM 1652 C C . ILE A 1 207 ? -25.938 -12.422 14.984 1 88.12 207 ILE A C 1
ATOM 1654 O O . ILE A 1 207 ? -25.234 -12.625 13.992 1 88.12 207 ILE A O 1
ATOM 1658 N N . LYS A 1 208 ? -27.234 -12.523 14.945 1 89.56 208 LYS A N 1
ATOM 1659 C CA . LYS A 1 208 ? -27.969 -12.734 13.703 1 89.56 208 LYS A CA 1
ATOM 1660 C C . LYS A 1 208 ? -28.609 -11.438 13.211 1 89.56 208 LYS A C 1
ATOM 1662 O O . LYS A 1 208 ? -29.156 -10.672 14.008 1 89.56 208 LYS A O 1
ATOM 1667 N N . ILE A 1 209 ? -28.453 -11.219 11.93 1 91.12 209 ILE A N 1
ATOM 1668 C CA . ILE A 1 209 ? -29.062 -10.016 11.375 1 91.12 209 ILE A CA 1
ATOM 1669 C C . ILE A 1 209 ? -29.641 -10.312 9.992 1 91.12 209 ILE A C 1
ATOM 1671 O O . ILE A 1 209 ? -29.25 -11.289 9.352 1 91.12 209 ILE A O 1
ATOM 1675 N N . CYS A 1 210 ? -30.719 -9.531 9.578 1 88.94 210 CYS A N 1
ATOM 1676 C CA . CYS A 1 210 ? -31.312 -9.727 8.273 1 88.94 210 CYS A CA 1
ATOM 1677 C C . CYS A 1 210 ? -30.422 -9.18 7.164 1 88.94 210 CYS A C 1
ATOM 1679 O O . CYS A 1 210 ? -29.453 -8.469 7.441 1 88.94 210 CYS A O 1
ATOM 1681 N N . ASN A 1 211 ? -30.75 -9.477 5.906 1 85.44 211 ASN A N 1
ATOM 1682 C CA . ASN A 1 211 ? -29.969 -9.039 4.75 1 85.44 211 ASN A CA 1
ATOM 1683 C C . ASN A 1 211 ? -29.984 -7.523 4.609 1 85.44 211 ASN A C 1
ATOM 1685 O O . ASN A 1 211 ? -28.984 -6.926 4.195 1 85.44 211 ASN A O 1
ATOM 1689 N N . GLY A 1 212 ? -31.109 -6.949 4.934 1 85.44 212 GLY A N 1
ATOM 1690 C CA . GLY A 1 212 ? -31.203 -5.5 4.887 1 85.44 212 GLY A CA 1
ATOM 1691 C C . GLY A 1 212 ? -30.266 -4.805 5.848 1 85.44 212 GLY A C 1
ATOM 1692 O O . GLY A 1 212 ? -29.578 -3.854 5.473 1 85.44 212 GLY A O 1
ATOM 1693 N N . CYS A 1 213 ? -30.203 -5.297 7.047 1 89.88 213 CYS A N 1
ATOM 1694 C CA . CYS A 1 213 ? -29.312 -4.727 8.047 1 89.88 213 CYS A CA 1
ATOM 1695 C C . CYS A 1 213 ? -27.859 -4.902 7.625 1 89.88 213 CYS A C 1
ATOM 1697 O O . CYS A 1 213 ? -27.031 -3.996 7.801 1 89.88 213 CYS A O 1
ATOM 1699 N N . LYS A 1 214 ? -27.562 -6.047 7.098 1 90.88 214 LYS A N 1
ATOM 1700 C CA . LYS A 1 214 ? -26.203 -6.305 6.625 1 90.88 214 LYS A CA 1
ATOM 1701 C C . LYS A 1 214 ? -25.812 -5.324 5.527 1 90.88 214 LYS A C 1
ATOM 1703 O O . LYS A 1 214 ? -24.719 -4.734 5.574 1 90.88 214 LYS A O 1
ATOM 1708 N N . ALA A 1 215 ? -26.688 -5.137 4.598 1 88.88 215 ALA A N 1
ATOM 1709 C CA . ALA A 1 215 ? -26.438 -4.195 3.51 1 88.88 215 ALA A CA 1
ATOM 1710 C C . ALA A 1 215 ? -26.266 -2.773 4.039 1 88.88 215 ALA A C 1
ATOM 1712 O O . ALA A 1 215 ? -25.375 -2.047 3.602 1 88.88 215 ALA A O 1
ATOM 1713 N N . ASP A 1 216 ? -27.078 -2.439 4.973 1 89.75 216 ASP A N 1
ATOM 1714 C CA . ASP A 1 216 ? -27.031 -1.099 5.547 1 89.75 216 ASP A CA 1
ATOM 1715 C C . ASP A 1 216 ? -25.703 -0.866 6.273 1 89.75 216 ASP A C 1
ATOM 1717 O O . ASP A 1 216 ? -25.125 0.213 6.172 1 89.75 216 ASP A O 1
ATOM 1721 N N . LEU A 1 217 ? -25.297 -1.904 6.949 1 91.5 217 LEU A N 1
ATOM 1722 C CA . LEU A 1 217 ? -24.031 -1.795 7.652 1 91.5 217 LEU A CA 1
ATOM 1723 C C . LEU A 1 217 ? -22.875 -1.639 6.668 1 91.5 217 LEU A C 1
ATOM 1725 O O . LEU A 1 217 ? -21.984 -0.799 6.871 1 91.5 217 LEU A O 1
ATOM 1729 N N . TYR A 1 218 ? -22.875 -2.436 5.605 1 90.88 218 TYR A N 1
ATOM 1730 C CA . TYR A 1 218 ? -21.859 -2.297 4.582 1 90.88 218 TYR A CA 1
ATOM 1731 C C . TYR A 1 218 ? -21.891 -0.909 3.953 1 90.88 218 TYR A C 1
ATOM 1733 O O . TYR A 1 218 ? -20.844 -0.284 3.75 1 90.88 218 TYR A O 1
ATOM 1741 N N . GLY A 1 219 ? -23.078 -0.437 3.701 1 88.62 219 GLY A N 1
ATOM 1742 C CA . GLY A 1 219 ? -23.219 0.913 3.178 1 88.62 219 GLY A CA 1
ATOM 1743 C C . GLY A 1 219 ? -22.641 1.973 4.098 1 88.62 219 GLY A C 1
ATOM 1744 O O . GLY A 1 219 ? -21.953 2.889 3.646 1 88.62 219 GLY A O 1
ATOM 1745 N N . TRP A 1 220 ? -22.922 1.811 5.348 1 90.69 220 TRP A N 1
ATOM 1746 C CA . TRP A 1 220 ? -22.422 2.748 6.344 1 90.69 220 TRP A CA 1
ATOM 1747 C C . TRP A 1 220 ? -20.906 2.748 6.371 1 90.69 220 TRP A C 1
ATOM 1749 O O . TRP A 1 220 ? -20.266 3.809 6.367 1 90.69 220 TRP A O 1
ATOM 1759 N N . ILE A 1 221 ? -20.281 1.562 6.32 1 91.5 221 ILE A N 1
ATOM 1760 C CA . ILE A 1 221 ? -18.828 1.422 6.367 1 91.5 221 ILE A CA 1
ATOM 1761 C C . ILE A 1 221 ? -18.219 2.053 5.117 1 91.5 221 ILE A C 1
ATOM 1763 O O . ILE A 1 221 ? -17.172 2.721 5.199 1 91.5 221 ILE A O 1
ATOM 1767 N N . CYS A 1 222 ? -18.844 1.908 4.02 1 89.5 222 CYS A N 1
ATOM 1768 C CA . CYS A 1 222 ? -18.359 2.492 2.775 1 89.5 222 CYS A CA 1
ATOM 1769 C C . CYS A 1 222 ? -18.312 4.016 2.863 1 89.5 222 CYS A C 1
ATOM 1771 O O . CYS A 1 222 ? -17.344 4.645 2.436 1 89.5 222 CYS A O 1
ATOM 1773 N N . VAL A 1 223 ? -19.344 4.57 3.463 1 86.31 223 VAL A N 1
ATOM 1774 C CA . VAL A 1 223 ? -19.422 6.023 3.592 1 86.31 223 VAL A CA 1
ATOM 1775 C C . VAL A 1 223 ? -18.359 6.516 4.559 1 86.31 223 VAL A C 1
ATOM 1777 O O . VAL A 1 223 ? -17.688 7.516 4.293 1 86.31 223 VAL A O 1
ATOM 1780 N N . LEU A 1 224 ? -18.188 5.785 5.598 1 89.19 224 LEU A N 1
ATOM 1781 C CA . LEU A 1 224 ? -17.172 6.145 6.582 1 89.19 224 LEU A CA 1
ATOM 1782 C C . LEU A 1 224 ? -15.781 6.129 5.953 1 89.19 224 LEU A C 1
ATOM 1784 O O . LEU A 1 224 ? -14.984 7.039 6.191 1 89.19 224 LEU A O 1
ATOM 1788 N N . ASP A 1 225 ? -15.578 5.133 5.16 1 88.44 225 ASP A N 1
ATOM 1789 C CA . ASP A 1 225 ? -14.258 4.938 4.559 1 88.44 225 ASP A CA 1
ATOM 1790 C C . ASP A 1 225 ? -13.922 6.07 3.592 1 88.44 225 ASP A C 1
ATOM 1792 O O . ASP A 1 225 ? -12.75 6.328 3.318 1 88.44 225 ASP A O 1
ATOM 1796 N N . GLN A 1 226 ? -14.883 6.742 3.133 1 83.62 226 GLN A N 1
ATOM 1797 C CA . GLN A 1 226 ? -14.688 7.812 2.16 1 83.62 226 GLN A CA 1
ATOM 1798 C C . GLN A 1 226 ? -14.445 9.148 2.855 1 83.62 226 GLN A C 1
ATOM 1800 O O . GLN A 1 226 ? -14.125 10.141 2.203 1 83.62 226 GLN A O 1
ATOM 1805 N N . MET A 1 227 ? -14.578 9.148 4.117 1 83.56 227 MET A N 1
ATOM 1806 C CA . MET A 1 227 ? -14.383 10.406 4.836 1 83.56 227 MET A CA 1
ATOM 1807 C C . MET A 1 227 ? -12.898 10.742 4.938 1 83.56 227 MET A C 1
ATOM 1809 O O . MET A 1 227 ? -12.117 9.977 5.512 1 83.56 227 MET A O 1
ATOM 1813 N N . ALA A 1 228 ? -12.531 11.875 4.383 1 77.81 228 ALA A N 1
ATOM 1814 C CA . ALA A 1 228 ? -11.133 12.297 4.383 1 77.81 228 ALA A CA 1
ATOM 1815 C C . ALA A 1 228 ? -10.711 12.789 5.766 1 77.81 228 ALA A C 1
ATOM 1817 O O . ALA A 1 228 ? -9.57 12.594 6.18 1 77.81 228 ALA A O 1
ATOM 1818 N N . ASP A 1 229 ? -11.633 13.438 6.453 1 81.25 229 ASP A N 1
ATOM 1819 C CA . ASP A 1 229 ? -11.344 14 7.766 1 81.25 229 ASP A CA 1
ATOM 1820 C C . ASP A 1 229 ? -11.523 12.953 8.867 1 81.25 229 ASP A C 1
ATOM 1822 O O . ASP A 1 229 ? -12.656 12.594 9.203 1 81.25 229 ASP A O 1
ATOM 1826 N N . ILE A 1 230 ? -10.461 12.641 9.477 1 83 230 ILE A N 1
ATOM 1827 C CA . ILE A 1 230 ? -10.461 11.586 10.492 1 83 230 ILE A CA 1
ATOM 1828 C C . ILE A 1 230 ? -11.227 12.055 11.727 1 83 230 ILE A C 1
ATOM 1830 O O . ILE A 1 230 ? -11.906 11.258 12.375 1 83 230 ILE A O 1
ATOM 1834 N N . GLY A 1 231 ? -11.039 13.305 12.047 1 83.75 231 GLY A N 1
ATOM 1835 C CA . GLY A 1 231 ? -11.766 13.852 13.18 1 83.75 231 GLY A CA 1
ATOM 1836 C C . GLY A 1 231 ? -13.273 13.766 13.008 1 83.75 231 GLY A C 1
ATOM 1837 O O . GLY A 1 231 ? -13.984 13.336 13.93 1 83.75 231 GLY A O 1
ATOM 1838 N N . LYS A 1 232 ? -13.695 14.062 11.852 1 86.19 232 LYS A N 1
ATOM 1839 C CA . LYS A 1 232 ? -15.117 14 11.562 1 86.19 232 LYS A CA 1
ATOM 1840 C C . LYS A 1 232 ? -15.609 12.547 11.539 1 86.19 232 LYS A C 1
ATOM 1842 O O . LYS A 1 232 ? -16.719 12.258 11.969 1 86.19 232 LYS A O 1
ATOM 1847 N N . MET A 1 233 ? -14.805 11.719 11.023 1 88.31 233 MET A N 1
ATOM 1848 C CA . MET A 1 233 ? -15.141 10.297 11.008 1 88.31 233 MET A CA 1
ATOM 1849 C C . MET A 1 233 ? -15.336 9.766 12.422 1 88.31 233 MET A C 1
ATOM 1851 O O . MET A 1 233 ? -16.344 9.125 12.719 1 88.31 233 MET A O 1
ATOM 1855 N N . LYS A 1 234 ? -14.398 10.148 13.297 1 89.75 234 LYS A N 1
ATOM 1856 C CA . LYS A 1 234 ? -14.469 9.695 14.68 1 89.75 234 LYS A CA 1
ATOM 1857 C C . LYS A 1 234 ? -15.703 10.266 15.383 1 89.75 234 LYS A C 1
ATOM 1859 O O . LYS A 1 234 ? -16.375 9.562 16.141 1 89.75 234 LYS A O 1
ATOM 1864 N N . GLU A 1 235 ? -15.93 11.422 15.086 1 88.69 235 GLU A N 1
ATOM 1865 C CA . GLU A 1 235 ? -17.109 12.055 15.664 1 88.69 235 GLU A CA 1
ATOM 1866 C C . GLU A 1 235 ? -18.391 11.352 15.211 1 88.69 235 GLU A C 1
ATOM 1868 O O . GLU A 1 235 ? -19.281 11.102 16.016 1 88.69 235 GLU A O 1
ATOM 1873 N N . SER A 1 236 ? -18.422 11.055 13.938 1 87.62 236 SER A N 1
ATOM 1874 C CA . SER A 1 236 ? -19.594 10.352 13.391 1 87.62 236 SER A CA 1
ATOM 1875 C C . SER A 1 236 ? -19.766 8.984 14.055 1 87.62 236 SER A C 1
ATOM 1877 O O . SER A 1 236 ? -20.891 8.57 14.344 1 87.62 236 SER A O 1
ATOM 1879 N N . LEU A 1 237 ? -18.703 8.375 14.336 1 90.94 237 LEU A N 1
ATOM 1880 C CA . LEU A 1 237 ? -18.734 7.062 14.961 1 90.94 237 LEU A CA 1
ATOM 1881 C C . LEU A 1 237 ? -19.188 7.168 16.422 1 90.94 237 LEU A C 1
ATOM 1883 O O . LEU A 1 237 ? -19.969 6.336 16.891 1 90.94 237 LEU A O 1
ATOM 1887 N N . ARG A 1 238 ? -18.766 8.148 17.094 1 89.19 238 ARG A N 1
ATOM 1888 C CA . ARG A 1 238 ? -19.141 8.336 18.5 1 89.19 238 ARG A CA 1
ATOM 1889 C C . ARG A 1 238 ? -20.625 8.633 18.625 1 89.19 238 ARG A C 1
ATOM 1891 O O . ARG A 1 238 ? -21.266 8.25 19.625 1 89.19 238 ARG A O 1
ATOM 1898 N N . LEU A 1 239 ? -21.203 9.117 17.531 1 85.19 239 LEU A N 1
ATOM 1899 C CA . LEU A 1 239 ? -22.609 9.516 17.562 1 85.19 239 LEU A CA 1
ATOM 1900 C C . LEU A 1 239 ? -23.5 8.406 17.016 1 85.19 239 LEU A C 1
ATOM 1902 O O . LEU A 1 239 ? -24.719 8.5 17.078 1 85.19 239 LEU A O 1
ATOM 1906 N N . ALA A 1 240 ? -23 7.395 16.281 1 81.06 240 ALA A N 1
ATOM 1907 C CA . ALA A 1 240 ? -23.75 6.387 15.539 1 81.06 240 ALA A CA 1
ATOM 1908 C C . ALA A 1 240 ? -24.703 5.625 16.453 1 81.06 240 ALA A C 1
ATOM 1910 O O . ALA A 1 240 ? -25.766 5.184 16.031 1 81.06 240 ALA A O 1
ATOM 1911 N N . GLY A 1 241 ? -24.5 5.512 17.734 1 66.75 241 GLY A N 1
ATOM 1912 C CA . GLY A 1 241 ? -25.406 4.797 18.609 1 66.75 241 GLY A CA 1
ATOM 1913 C C . GLY A 1 241 ? -26.531 5.672 19.141 1 66.75 241 GLY A C 1
ATOM 1914 O O . GLY A 1 241 ? -27.484 5.168 19.75 1 66.75 241 GLY A O 1
ATOM 1915 N N . ARG A 1 242 ? -26.438 6.898 18.781 1 69.12 242 ARG A N 1
ATOM 1916 C CA . ARG A 1 242 ? -27.453 7.805 19.312 1 69.12 242 ARG A CA 1
ATOM 1917 C C . ARG A 1 242 ? -28.594 8.008 18.312 1 69.12 242 ARG A C 1
ATOM 1919 O O . ARG A 1 242 ? -28.391 8.633 17.266 1 69.12 242 ARG A O 1
ATOM 1926 N N . LYS A 1 243 ? -29.641 7.344 18.406 1 59.12 243 LYS A N 1
ATOM 1927 C CA . LYS A 1 243 ? -30.781 7.375 17.516 1 59.12 243 LYS A CA 1
ATOM 1928 C C . LYS A 1 243 ? -31.406 8.766 17.453 1 59.12 243 LYS A C 1
ATOM 1930 O O . LYS A 1 243 ? -32.156 9.086 16.516 1 59.12 243 LYS A O 1
ATOM 1935 N N . ASP A 1 244 ? -31.109 9.461 18.406 1 59.59 244 ASP A N 1
ATOM 1936 C CA . ASP A 1 244 ? -31.75 10.773 18.453 1 59.59 244 ASP A CA 1
ATOM 1937 C C . ASP A 1 244 ? -31.062 11.758 17.5 1 59.59 244 ASP A C 1
ATOM 1939 O O . ASP A 1 244 ? -31.609 12.82 17.203 1 59.59 244 ASP A O 1
ATOM 1943 N N . LEU A 1 245 ? -30 11.383 17.016 1 54.41 245 LEU A N 1
ATOM 1944 C CA . LEU A 1 245 ? -29.25 12.305 16.172 1 54.41 245 LEU A CA 1
ATOM 1945 C C . LEU A 1 245 ? -29.406 11.93 14.695 1 54.41 245 LEU A C 1
ATOM 1947 O O . LEU A 1 245 ? -29.219 10.773 14.312 1 54.41 245 LEU A O 1
ATOM 1951 N N . LYS A 1 246 ? -30.234 12.633 13.969 1 55.22 246 LYS A N 1
ATOM 1952 C CA . LYS A 1 246 ? -30.422 12.5 12.531 1 55.22 246 LYS A CA 1
ATOM 1953 C C . LYS A 1 246 ? -29.156 12.914 11.773 1 55.22 246 LYS A C 1
ATOM 1955 O O . LYS A 1 246 ? -29.016 14.078 11.391 1 55.22 246 LYS A O 1
ATOM 1960 N N . LEU A 1 247 ? -28.062 12.188 11.781 1 56.59 247 LEU A N 1
ATOM 1961 C CA . LEU A 1 247 ? -26.875 12.578 11.031 1 56.59 247 LEU A CA 1
ATOM 1962 C C . LEU A 1 247 ? -26.875 11.977 9.633 1 56.59 247 LEU A C 1
ATOM 1964 O O . LEU A 1 247 ? -27.328 10.844 9.445 1 56.59 247 LEU A O 1
ATOM 1968 N N . PRO A 1 248 ? -26.562 12.711 8.656 1 55.56 248 PRO A N 1
ATOM 1969 C CA . PRO A 1 248 ? -26.562 12.281 7.258 1 55.56 248 PRO A CA 1
ATOM 1970 C C . PRO A 1 248 ? -25.812 10.969 7.043 1 55.56 248 PRO A C 1
ATOM 1972 O O . PRO A 1 248 ? -26.234 10.133 6.25 1 55.56 248 PRO A O 1
ATOM 1975 N N . CYS A 1 249 ? -24.703 10.891 7.801 1 56.56 249 CYS A N 1
ATOM 1976 C CA . CYS A 1 249 ? -23.922 9.672 7.625 1 56.56 249 CYS A CA 1
ATOM 1977 C C . CYS A 1 249 ? -24.672 8.453 8.125 1 56.56 249 CYS A C 1
ATOM 1979 O O . CYS A 1 249 ? -24.25 7.316 7.906 1 56.56 249 CYS A O 1
ATOM 1981 N N . PHE A 1 250 ? -25.875 8.781 8.602 1 62.59 250 PHE A N 1
ATOM 1982 C CA . PHE A 1 250 ? -26.594 7.703 9.266 1 62.59 250 PHE A CA 1
ATOM 1983 C C . PHE A 1 250 ? -27.781 7.246 8.422 1 62.59 250 PHE A C 1
ATOM 1985 O O . PHE A 1 250 ? -28.578 6.414 8.859 1 62.59 250 PHE A O 1
ATOM 1992 N N . THR A 1 251 ? -27.734 7.758 7.234 1 69.19 251 THR A N 1
ATOM 1993 C CA . THR A 1 251 ? -28.875 7.398 6.402 1 69.19 251 THR A CA 1
ATOM 1994 C C . THR A 1 251 ? -28.953 5.887 6.211 1 69.19 251 THR A C 1
ATOM 1996 O O . THR A 1 251 ? -30.047 5.316 6.176 1 69.19 251 THR A O 1
ATOM 1999 N N . PHE A 1 252 ? -27.844 5.254 6.305 1 77.88 252 PHE A N 1
ATOM 2000 C CA . PHE A 1 252 ? -27.859 3.818 6.039 1 77.88 252 PHE A CA 1
ATOM 2001 C C . PHE A 1 252 ? -28.219 3.039 7.297 1 77.88 252 PHE A C 1
ATOM 2003 O O . PHE A 1 252 ? -28.734 1.926 7.215 1 77.88 252 PHE A O 1
ATOM 2010 N N . ILE A 1 253 ? -28.016 3.676 8.461 1 80.38 253 ILE A N 1
ATOM 2011 C CA . ILE A 1 253 ? -28.125 2.799 9.617 1 80.38 253 ILE A CA 1
ATOM 2012 C C . ILE A 1 253 ? -29.391 3.15 10.406 1 80.38 253 ILE A C 1
ATOM 2014 O O . ILE A 1 253 ? -29.531 2.756 11.57 1 80.38 253 ILE A O 1
ATOM 2018 N N . SER A 1 254 ? -30.234 3.791 9.758 1 78 254 SER A N 1
ATOM 2019 C CA . SER A 1 254 ? -31.469 4.172 10.438 1 78 254 SER A CA 1
ATOM 2020 C C . SER A 1 254 ? -32.312 2.949 10.766 1 78 254 SER A C 1
ATOM 2022 O O . SER A 1 254 ? -33 2.92 11.789 1 78 254 SER A O 1
ATOM 2024 N N . SER A 1 255 ? -32.281 1.983 9.945 1 79.5 255 SER A N 1
ATOM 2025 C CA . SER A 1 255 ? -33.125 0.803 10.125 1 79.5 255 SER A CA 1
ATOM 2026 C C . SER A 1 255 ? -32.406 -0.27 10.93 1 79.5 255 SER A C 1
ATOM 2028 O O . SER A 1 255 ? -33 -1.264 11.336 1 79.5 255 SER A O 1
ATOM 2030 N N . VAL A 1 256 ? -31.078 -0.044 11.18 1 87 256 VAL A N 1
ATOM 2031 C CA . VAL A 1 256 ? -30.281 -1.019 11.922 1 87 256 VAL A CA 1
ATOM 2032 C C . VAL A 1 256 ? -30.469 -0.805 13.422 1 87 256 VAL A C 1
ATOM 2034 O O . VAL A 1 256 ? -30.5 0.334 13.891 1 87 256 VAL A O 1
ATOM 2037 N N . PRO A 1 257 ? -30.672 -1.902 14.094 1 84.88 257 PRO A N 1
ATOM 2038 C CA . PRO A 1 257 ? -30.797 -1.745 15.547 1 84.88 257 PRO A CA 1
ATOM 2039 C C . PRO A 1 257 ? -29.656 -0.923 16.141 1 84.88 257 PRO A C 1
ATOM 2041 O O . PRO A 1 257 ? -28.5 -1.106 15.773 1 84.88 257 PRO A O 1
ATOM 2044 N N . ALA A 1 258 ? -30 -0.08 17.141 1 83.06 258 ALA A N 1
ATOM 2045 C CA . ALA A 1 258 ? -29.062 0.883 17.719 1 83.06 258 ALA A CA 1
ATOM 2046 C C . ALA A 1 258 ? -27.891 0.174 18.406 1 83.06 258 ALA A C 1
ATOM 2048 O O . ALA A 1 258 ? -26.75 0.622 18.312 1 83.06 258 ALA A O 1
ATOM 2049 N N . GLN A 1 259 ? -28.188 -0.874 19.078 1 85.94 259 GLN A N 1
ATOM 2050 C CA . GLN A 1 259 ? -27.141 -1.599 19.797 1 85.94 259 GLN A CA 1
ATOM 2051 C C . GLN A 1 259 ? -26.094 -2.166 18.844 1 85.94 259 GLN A C 1
ATOM 2053 O O . GLN A 1 259 ? -24.906 -2.154 19.141 1 85.94 259 GLN A O 1
ATOM 2058 N N . LEU A 1 260 ? -26.594 -2.646 17.719 1 88.56 260 LEU A N 1
ATOM 2059 C CA . LEU A 1 260 ? -25.672 -3.201 16.719 1 88.56 260 LEU A CA 1
ATOM 2060 C C . LEU A 1 260 ? -24.812 -2.105 16.094 1 88.56 260 LEU A C 1
ATOM 2062 O O . LEU A 1 260 ? -23.609 -2.281 15.93 1 88.56 260 LEU A O 1
ATOM 2066 N N . THR A 1 261 ? -25.438 -1.008 15.805 1 89.31 261 THR A N 1
ATOM 2067 C CA . THR A 1 261 ? -24.703 0.135 15.266 1 89.31 261 THR A CA 1
ATOM 2068 C C . THR A 1 261 ? -23.641 0.603 16.234 1 89.31 261 THR A C 1
ATOM 2070 O O . THR A 1 261 ? -22.516 0.902 15.836 1 89.31 261 THR A O 1
ATOM 2073 N N . ALA A 1 262 ? -24.031 0.634 17.484 1 88.75 262 ALA A N 1
ATOM 2074 C CA . ALA A 1 262 ? -23.078 1.058 18.516 1 88.75 262 ALA A CA 1
ATOM 2075 C C . ALA A 1 262 ? -21.906 0.088 18.625 1 88.75 262 ALA A C 1
ATOM 2077 O O . ALA A 1 262 ? -20.766 0.508 18.797 1 88.75 262 ALA A O 1
ATOM 2078 N N . LEU A 1 263 ? -22.203 -1.131 18.547 1 91 263 LEU A N 1
ATOM 2079 C CA . LEU A 1 263 ? -21.156 -2.15 18.609 1 91 263 LEU A CA 1
ATOM 2080 C C . LEU A 1 263 ? -20.172 -1.996 17.469 1 91 263 LEU A C 1
ATOM 2082 O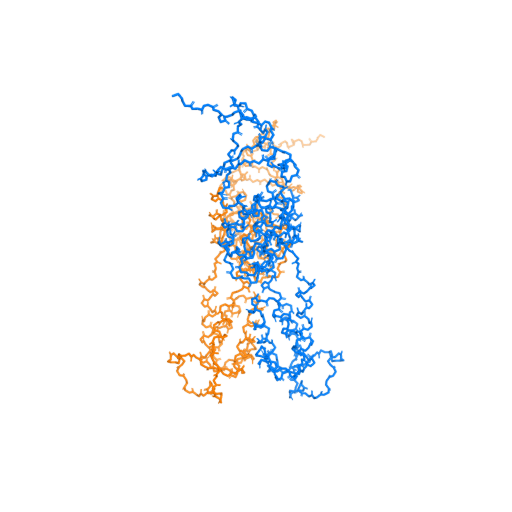 O . LEU A 1 263 ? -18.953 -2.002 17.672 1 91 263 LEU A O 1
ATOM 2086 N N . ILE A 1 264 ? -20.688 -1.883 16.234 1 93.19 264 ILE A N 1
ATOM 2087 C CA . ILE A 1 264 ? -19.844 -1.754 15.047 1 93.19 264 ILE A CA 1
ATOM 2088 C C . ILE A 1 264 ? -19.047 -0.453 15.125 1 93.19 264 ILE A C 1
ATOM 2090 O O . ILE A 1 264 ? -17.859 -0.429 14.797 1 93.19 264 ILE A O 1
ATOM 2094 N N . ALA A 1 265 ? -19.688 0.6 15.648 1 93.5 265 ALA A N 1
ATOM 2095 C CA . ALA A 1 265 ? -19.016 1.889 15.797 1 93.5 265 ALA A CA 1
ATOM 2096 C C . ALA A 1 265 ? -17.859 1.79 16.766 1 93.5 265 ALA A C 1
ATOM 2098 O O . ALA A 1 265 ? -16.766 2.32 16.5 1 93.5 265 ALA A O 1
ATOM 2099 N N . ALA A 1 266 ? -18.078 1.133 17.812 1 93.81 266 ALA A N 1
ATOM 2100 C CA . ALA A 1 266 ? -17.031 0.963 18.812 1 93.81 266 ALA A CA 1
ATOM 2101 C C . ALA A 1 266 ? -15.844 0.195 18.234 1 93.81 266 ALA A C 1
ATOM 2103 O O . ALA A 1 266 ? -14.688 0.532 18.516 1 93.81 266 ALA A O 1
ATOM 2104 N N . LYS A 1 267 ? -16.125 -0.78 17.438 1 95.12 267 LYS A N 1
ATOM 2105 C CA . LYS A 1 267 ? -15.047 -1.553 16.828 1 95.12 267 LYS A CA 1
ATOM 2106 C C . LYS A 1 267 ? -14.273 -0.709 15.82 1 95.12 267 LYS A C 1
ATOM 2108 O O . LYS A 1 267 ? -13.047 -0.806 15.734 1 95.12 267 LYS A O 1
ATOM 2113 N N . CYS A 1 268 ? -14.961 0.033 15.031 1 95.38 268 CYS A N 1
ATOM 2114 C CA . CYS A 1 268 ? -14.312 0.933 14.086 1 95.38 268 CYS A CA 1
ATOM 2115 C C . CYS A 1 268 ? -13.398 1.912 14.812 1 95.38 268 CYS A C 1
ATOM 2117 O O . CYS A 1 268 ? -12.25 2.123 14.398 1 95.38 268 CYS A O 1
ATOM 2119 N N . LEU A 1 269 ? -13.906 2.459 15.938 1 94.69 269 LEU A N 1
ATOM 2120 C CA . LEU A 1 269 ? -13.141 3.422 16.719 1 94.69 269 LEU A CA 1
ATOM 2121 C C . LEU A 1 269 ? -11.891 2.771 17.297 1 94.69 269 LEU A C 1
ATOM 2123 O O . LEU A 1 269 ? -10.82 3.379 17.312 1 94.69 269 LEU A O 1
ATOM 2127 N N . ASP A 1 270 ? -12.031 1.619 17.734 1 95.69 270 ASP A N 1
ATOM 2128 C CA . ASP A 1 270 ? -10.906 0.894 18.312 1 95.69 270 ASP A CA 1
ATOM 2129 C C . ASP A 1 270 ? -9.805 0.678 17.266 1 95.69 270 ASP A C 1
ATOM 2131 O O . ASP A 1 270 ? -8.617 0.828 17.562 1 95.69 270 ASP A O 1
ATOM 2135 N N . ILE A 1 271 ? -10.211 0.347 16.062 1 94.81 271 ILE A N 1
ATOM 2136 C CA . ILE A 1 271 ? -9.258 0.148 14.977 1 94.81 271 ILE A CA 1
ATOM 2137 C C . ILE A 1 271 ? -8.508 1.45 14.703 1 94.81 271 ILE A C 1
ATOM 2139 O O . ILE A 1 271 ? -7.273 1.465 14.641 1 94.81 271 ILE A O 1
ATOM 2143 N N . ILE A 1 272 ? -9.203 2.557 14.602 1 91.81 272 ILE A N 1
ATOM 2144 C CA . ILE A 1 272 ? -8.633 3.844 14.227 1 91.81 272 ILE A CA 1
ATOM 2145 C C . ILE A 1 272 ? -7.711 4.34 15.336 1 91.81 272 ILE A C 1
ATOM 2147 O O . ILE A 1 272 ? -6.625 4.863 15.062 1 91.81 272 ILE A O 1
ATOM 2151 N N . ASP A 1 273 ? -8.109 4.086 16.547 1 91.31 273 ASP A N 1
ATOM 2152 C CA . ASP A 1 273 ? -7.387 4.688 17.656 1 91.31 273 ASP A CA 1
ATOM 2153 C C . ASP A 1 273 ? -6.266 3.775 18.156 1 91.31 273 ASP A C 1
ATOM 2155 O O . ASP A 1 273 ? -5.234 4.25 18.625 1 91.31 273 ASP A O 1
ATOM 2159 N N . ASN A 1 274 ? -6.395 2.486 17.922 1 91.62 274 ASN A N 1
ATOM 2160 C CA . ASN A 1 274 ? -5.484 1.611 18.656 1 91.62 274 ASN A CA 1
ATOM 2161 C C . ASN A 1 274 ? -4.809 0.604 17.734 1 91.62 274 ASN A C 1
ATOM 2163 O O . ASN A 1 274 ? -3.74 0.083 18.047 1 91.62 274 ASN A O 1
ATOM 2167 N N . GLU A 1 275 ? -5.375 0.282 16.672 1 91.69 275 GLU A N 1
ATOM 2168 C CA . GLU A 1 275 ? -4.859 -0.84 15.891 1 91.69 275 GLU A CA 1
ATOM 2169 C C . GLU A 1 275 ? -4.004 -0.355 14.727 1 91.69 275 GLU A C 1
ATOM 2171 O O . GLU A 1 275 ? -3.102 -1.062 14.273 1 91.69 275 GLU A O 1
ATOM 2176 N N . LEU A 1 276 ? -4.328 0.802 14.227 1 92.19 276 LEU A N 1
ATOM 2177 C CA . LEU A 1 276 ? -3.533 1.301 13.109 1 92.19 276 LEU A CA 1
ATOM 2178 C C . LEU A 1 276 ? -2.139 1.707 13.57 1 92.19 276 LEU A C 1
ATOM 2180 O O . LEU A 1 276 ? -1.993 2.418 14.562 1 92.19 276 LEU A O 1
ATOM 2184 N N . PRO A 1 277 ? -1.149 1.288 12.938 1 93.56 277 PRO A N 1
ATOM 2185 C CA . PRO A 1 277 ? 0.219 1.635 13.328 1 93.56 277 PRO A CA 1
ATOM 2186 C C . PRO A 1 277 ? 0.588 3.074 12.969 1 93.56 277 PRO A C 1
ATOM 2188 O O . PRO A 1 277 ? -0.016 3.666 12.07 1 93.56 277 PRO A O 1
ATOM 2191 N N . THR A 1 278 ? 1.544 3.602 13.734 1 94.38 278 THR A N 1
ATOM 2192 C CA . THR A 1 278 ? 2.121 4.895 13.383 1 94.38 278 THR A CA 1
ATOM 2193 C C . THR A 1 278 ? 3.146 4.742 12.266 1 94.38 278 THR A C 1
ATOM 2195 O O . THR A 1 278 ? 3.586 3.629 11.969 1 94.38 278 THR A O 1
ATOM 2198 N N . PHE A 1 279 ? 3.455 5.844 11.656 1 96.56 279 PHE A N 1
ATOM 2199 C CA . PHE A 1 279 ? 4.477 5.809 10.609 1 96.56 279 PHE A CA 1
ATOM 2200 C C . PHE A 1 279 ? 5.812 5.348 11.18 1 96.56 279 PHE A C 1
ATOM 2202 O O . PHE A 1 279 ? 6.5 4.527 10.578 1 96.56 279 PHE A O 1
ATOM 2209 N N . ASP A 1 280 ? 6.16 5.867 12.289 1 95.06 280 ASP A N 1
ATOM 2210 C CA . ASP A 1 280 ? 7.434 5.512 12.914 1 95.06 280 ASP A CA 1
ATOM 2211 C C . ASP A 1 280 ? 7.508 4.012 13.195 1 95.06 280 ASP A C 1
ATOM 2213 O O . ASP A 1 280 ? 8.555 3.393 13.008 1 95.06 280 ASP A O 1
ATOM 2217 N N . PHE A 1 281 ? 6.488 3.457 13.617 1 93.56 281 PHE A N 1
ATOM 2218 C CA . PHE A 1 281 ? 6.441 2.021 13.875 1 93.56 281 PHE A CA 1
ATOM 2219 C C . PHE A 1 281 ? 6.703 1.238 12.594 1 93.56 281 PHE A C 1
ATOM 2221 O O . PHE A 1 281 ? 7.539 0.332 12.57 1 93.56 281 PHE A O 1
ATOM 2228 N N . VAL A 1 282 ? 5.988 1.614 11.531 1 94.5 282 VAL A N 1
ATOM 2229 C CA . VAL A 1 282 ? 6.121 0.925 10.25 1 94.5 282 VAL A CA 1
ATOM 2230 C C . VAL A 1 282 ? 7.547 1.077 9.727 1 94.5 282 VAL A C 1
ATOM 2232 O O . VAL A 1 282 ? 8.148 0.109 9.258 1 94.5 282 VAL A O 1
ATOM 2235 N N . ARG A 1 283 ? 8.047 2.242 9.836 1 94.12 283 ARG A N 1
ATOM 2236 C CA . ARG A 1 283 ? 9.406 2.521 9.375 1 94.12 283 ARG A CA 1
ATOM 2237 C C . ARG A 1 283 ? 10.414 1.641 10.109 1 94.12 283 ARG A C 1
ATOM 2239 O O . ARG A 1 283 ? 11.297 1.053 9.484 1 94.12 283 ARG A O 1
ATOM 2246 N N . ARG A 1 284 ? 10.352 1.506 11.375 1 92.94 284 ARG A N 1
ATOM 2247 C CA . ARG A 1 284 ? 11.266 0.702 12.172 1 92.94 284 ARG A CA 1
ATOM 2248 C C . ARG A 1 284 ? 11.133 -0.78 11.844 1 92.94 284 ARG A C 1
ATOM 2250 O O . ARG A 1 284 ? 12.125 -1.501 11.766 1 92.94 284 ARG A O 1
ATOM 2257 N N . GLU A 1 285 ? 9.883 -1.175 11.695 1 91 285 GLU A N 1
ATOM 2258 C CA . GLU A 1 285 ? 9.633 -2.57 11.344 1 91 285 GLU A CA 1
ATOM 2259 C C . GLU A 1 285 ? 10.297 -2.926 10.016 1 91 285 GLU A C 1
ATOM 2261 O O . GLU A 1 285 ? 10.93 -3.977 9.891 1 91 285 GLU A O 1
ATOM 2266 N N . ILE A 1 286 ? 10.141 -2.061 9.07 1 91.12 286 ILE A N 1
ATOM 2267 C CA . ILE A 1 286 ? 10.711 -2.287 7.75 1 91.12 286 ILE A CA 1
ATOM 2268 C C . ILE A 1 286 ? 12.234 -2.287 7.832 1 91.12 286 ILE A C 1
ATOM 2270 O O . ILE A 1 286 ? 12.898 -3.123 7.215 1 91.12 286 ILE A O 1
ATOM 2274 N N . ALA A 1 287 ? 12.758 -1.333 8.594 1 89.75 287 ALA A N 1
ATOM 2275 C CA . ALA A 1 287 ? 14.211 -1.264 8.758 1 89.75 287 ALA A CA 1
ATOM 2276 C C . ALA A 1 287 ? 14.75 -2.555 9.367 1 89.75 287 ALA A C 1
ATOM 2278 O O . ALA A 1 287 ? 15.82 -3.027 8.977 1 89.75 287 ALA A O 1
ATOM 2279 N N . MET A 1 288 ? 14.016 -3.109 10.234 1 88.69 288 MET A N 1
ATOM 2280 C CA . MET A 1 288 ? 14.43 -4.344 10.891 1 88.69 288 MET A CA 1
ATOM 2281 C C . MET A 1 288 ? 14.359 -5.527 9.93 1 88.69 288 MET A C 1
ATOM 2283 O O . MET A 1 288 ? 15.227 -6.398 9.945 1 88.69 288 MET A O 1
ATOM 2287 N N . LEU A 1 289 ? 13.344 -5.516 9.109 1 85.56 289 LEU A N 1
ATOM 2288 C CA . LEU A 1 289 ? 13.07 -6.652 8.234 1 85.56 289 LEU A CA 1
ATOM 2289 C C . LEU A 1 289 ? 13.938 -6.59 6.98 1 85.56 289 LEU A C 1
ATOM 2291 O O . LEU A 1 289 ? 14.352 -7.625 6.457 1 85.56 289 LEU A O 1
ATOM 2295 N N . VAL A 1 290 ? 14.172 -5.473 6.457 1 78.56 290 VAL A N 1
ATOM 2296 C CA . VAL A 1 290 ? 14.82 -5.32 5.16 1 78.56 290 VAL A CA 1
ATOM 2297 C C . VAL A 1 290 ? 16.328 -5.105 5.363 1 78.56 290 VAL A C 1
ATOM 2299 O O . VAL A 1 290 ? 17.141 -5.594 4.574 1 78.56 290 VAL A O 1
ATOM 2302 N N . ASP A 1 291 ? 16.812 -4.352 6.316 1 66.94 291 ASP A N 1
ATOM 2303 C CA . ASP A 1 291 ? 18.234 -4.055 6.504 1 66.94 291 ASP A CA 1
ATOM 2304 C C . ASP A 1 291 ? 18.922 -5.156 7.301 1 66.94 291 ASP A C 1
ATOM 2306 O O . ASP A 1 291 ? 20.141 -5.121 7.492 1 66.94 291 ASP A O 1
ATOM 2310 N N . SER A 1 292 ? 18.25 -6.113 7.848 1 56.81 292 SER A N 1
ATOM 2311 C CA . SER A 1 292 ? 18.938 -7.16 8.586 1 56.81 292 SER A CA 1
ATOM 2312 C C . SER A 1 292 ? 19.781 -8.023 7.66 1 56.81 292 SER A C 1
ATOM 2314 O O . SER A 1 292 ? 20.609 -8.82 8.125 1 56.81 292 SER A O 1
ATOM 2316 N N . ASP A 1 293 ? 19.656 -8.148 6.441 1 47.28 293 ASP A N 1
ATOM 2317 C CA . ASP A 1 293 ? 20.672 -8.93 5.75 1 47.28 293 ASP A CA 1
ATOM 2318 C C . ASP A 1 293 ? 21.891 -8.078 5.426 1 47.28 293 ASP A C 1
ATOM 2320 O O . ASP A 1 293 ? 21.766 -6.938 4.973 1 47.28 293 ASP A O 1
ATOM 2324 N N . MET B 1 1 ? 44.688 -56.906 -1.744 1 25.27 1 MET B N 1
ATOM 2325 C CA . MET B 1 1 ? 45.188 -56.062 -2.844 1 25.27 1 MET B CA 1
ATOM 2326 C C . MET B 1 1 ? 44.062 -55.188 -3.383 1 25.27 1 MET B C 1
ATOM 2328 O O . MET B 1 1 ? 43.031 -55.688 -3.811 1 25.27 1 MET B O 1
ATOM 2332 N N . PRO B 1 2 ? 43.781 -53.875 -2.854 1 29.92 2 PRO B N 1
ATOM 2333 C CA . PRO B 1 2 ? 42.594 -53.094 -3.139 1 29.92 2 PRO B CA 1
ATOM 2334 C C . PRO B 1 2 ? 42.375 -52.875 -4.633 1 29.92 2 PRO B C 1
ATOM 2336 O O . PRO B 1 2 ? 43.344 -52.75 -5.395 1 29.92 2 PRO B O 1
ATOM 2339 N N . THR B 1 3 ? 41.5 -53.656 -5.281 1 31.69 3 THR B N 1
ATOM 2340 C CA . THR B 1 3 ? 41.312 -53.656 -6.73 1 31.69 3 THR B CA 1
ATOM 2341 C C . THR B 1 3 ? 41.156 -52.219 -7.238 1 31.69 3 THR B C 1
ATOM 2343 O O . THR B 1 3 ? 40.188 -51.531 -6.852 1 31.69 3 THR B O 1
ATOM 2346 N N . SER B 1 4 ? 42.188 -51.406 -7.418 1 30.81 4 SER B N 1
ATOM 2347 C CA . SER B 1 4 ? 42.469 -50.094 -8.016 1 30.81 4 SER B CA 1
ATOM 2348 C C . SER B 1 4 ? 41.75 -49.938 -9.359 1 30.81 4 SER B C 1
ATOM 2350 O O . SER B 1 4 ? 42.375 -50.188 -10.414 1 30.81 4 SER B O 1
ATOM 2352 N N . ASN B 1 5 ? 40.781 -50.75 -9.703 1 34.28 5 ASN B N 1
ATOM 2353 C CA . ASN B 1 5 ? 40.062 -50.438 -10.945 1 34.28 5 ASN B CA 1
ATOM 2354 C C . ASN B 1 5 ? 39.844 -48.938 -11.133 1 34.28 5 ASN B C 1
ATOM 2356 O O . ASN B 1 5 ? 39.031 -48.344 -10.453 1 34.28 5 ASN B O 1
ATOM 2360 N N . GLU B 1 6 ? 40.938 -48.094 -11.18 1 35.69 6 GLU B N 1
ATOM 2361 C CA . GLU B 1 6 ? 41.25 -46.688 -11.406 1 35.69 6 GLU B CA 1
ATOM 2362 C C . GLU B 1 6 ? 40.375 -46.062 -12.477 1 35.69 6 GLU B C 1
ATOM 2364 O O . GLU B 1 6 ? 40.062 -46.719 -13.477 1 35.69 6 GLU B O 1
ATOM 2369 N N . GLU B 1 7 ? 39.562 -45.062 -12.07 1 39.12 7 GLU B N 1
ATOM 2370 C CA . GLU B 1 7 ? 38.688 -44.062 -12.648 1 39.12 7 GLU B CA 1
ATOM 2371 C C . GLU B 1 7 ? 39.281 -43.469 -13.922 1 39.12 7 GLU B C 1
ATOM 2373 O O . GLU B 1 7 ? 40.125 -42.562 -13.852 1 39.12 7 GLU B O 1
ATOM 2378 N N . ASN B 1 8 ? 39.938 -44.156 -14.648 1 39.34 8 ASN B N 1
ATOM 2379 C CA . ASN B 1 8 ? 40.281 -43.594 -15.953 1 39.34 8 ASN B CA 1
ATOM 2380 C C . ASN B 1 8 ? 39.156 -42.75 -16.516 1 39.34 8 ASN B C 1
ATOM 2382 O O . ASN B 1 8 ? 38.031 -43.25 -16.719 1 39.34 8 ASN B O 1
ATOM 2386 N N . GLY B 1 9 ? 38.938 -41.562 -16.062 1 45.16 9 GLY B N 1
ATOM 2387 C CA . GLY B 1 9 ? 38.031 -40.531 -16.547 1 45.16 9 GLY B CA 1
ATOM 2388 C C . GLY B 1 9 ? 37.75 -40.656 -18.047 1 45.16 9 GLY B C 1
ATOM 2389 O O . GLY B 1 9 ? 38.656 -40.406 -18.859 1 45.16 9 GLY B O 1
ATOM 2390 N N . ASP B 1 10 ? 37.312 -41.656 -18.547 1 52.28 10 ASP B N 1
ATOM 2391 C CA . ASP B 1 10 ? 36.875 -41.75 -19.938 1 52.28 10 ASP B CA 1
ATOM 2392 C C . ASP B 1 10 ? 36.25 -40.469 -20.422 1 52.28 10 ASP B C 1
ATOM 2394 O O . ASP B 1 10 ? 35.344 -39.938 -19.781 1 52.28 10 ASP B O 1
ATOM 2398 N N . LYS B 1 11 ? 37.031 -39.625 -21.078 1 64.25 11 LYS B N 1
ATOM 2399 C CA . LYS B 1 11 ? 36.75 -38.344 -21.688 1 64.25 11 LYS B CA 1
ATOM 2400 C C . LYS B 1 11 ? 35.312 -38.312 -22.25 1 64.25 11 LYS B C 1
ATOM 2402 O O . LYS B 1 11 ? 34.781 -37.219 -22.547 1 64.25 11 LYS B O 1
ATOM 2407 N N . ASN B 1 12 ? 34.812 -39.469 -22.188 1 83.81 12 ASN B N 1
ATOM 2408 C CA . ASN B 1 12 ? 33.531 -39.531 -22.828 1 83.81 12 ASN B CA 1
ATOM 2409 C C . ASN B 1 12 ? 32.375 -39.312 -21.844 1 83.81 12 ASN B C 1
ATOM 2411 O O . ASN B 1 12 ? 31.234 -39.125 -22.25 1 83.81 12 ASN B O 1
ATOM 2415 N N . TYR B 1 13 ? 32.844 -39.375 -20.547 1 87.44 13 TYR B N 1
ATOM 2416 C CA . TYR B 1 13 ? 31.797 -39.188 -19.547 1 87.44 13 TYR B CA 1
ATOM 2417 C C . TYR B 1 13 ? 32.188 -38.094 -18.562 1 87.44 13 TYR B C 1
ATOM 2419 O O . TYR B 1 13 ? 33.375 -37.875 -18.297 1 87.44 13 TYR B O 1
ATOM 2427 N N . LYS B 1 14 ? 31.234 -37.344 -18.078 1 89.94 14 LYS B N 1
ATOM 2428 C CA . LYS B 1 14 ? 31.391 -36.406 -16.953 1 89.94 14 LYS B CA 1
ATOM 2429 C C . LYS B 1 14 ? 30.703 -36.938 -15.703 1 89.94 14 LYS B C 1
ATOM 2431 O O . LYS B 1 14 ? 29.609 -37.5 -15.773 1 89.94 14 LYS B O 1
ATOM 2436 N N . ALA B 1 15 ? 31.375 -36.75 -14.594 1 90.81 15 ALA B N 1
ATOM 2437 C CA . ALA B 1 15 ? 30.859 -37.219 -13.312 1 90.81 15 ALA B CA 1
ATOM 2438 C C . ALA B 1 15 ? 30.406 -36.062 -12.445 1 90.81 15 ALA B C 1
ATOM 2440 O O . ALA B 1 15 ? 31.078 -35.031 -12.383 1 90.81 15 ALA B O 1
ATOM 2441 N N . PHE B 1 16 ? 29.188 -36.281 -11.844 1 92.94 16 PHE B N 1
ATOM 2442 C CA . PHE B 1 16 ? 28.625 -35.281 -10.938 1 92.94 16 PHE B CA 1
ATOM 2443 C C . PHE B 1 16 ? 28.219 -35.938 -9.617 1 92.94 16 PHE B C 1
ATOM 2445 O O . PHE B 1 16 ? 27.844 -37.094 -9.578 1 92.94 16 PHE B O 1
ATOM 2452 N N . ARG B 1 17 ? 28.344 -35.125 -8.547 1 94.19 17 ARG B N 1
ATOM 2453 C CA . ARG B 1 17 ? 27.891 -35.594 -7.238 1 94.19 17 ARG B CA 1
ATOM 2454 C C . ARG B 1 17 ? 27 -34.531 -6.566 1 94.19 17 ARG B C 1
ATOM 2456 O O . ARG B 1 17 ? 27.359 -33.344 -6.516 1 94.19 17 ARG B O 1
ATOM 2463 N N . SER B 1 18 ? 25.859 -35.062 -6.086 1 95.25 18 SER B N 1
ATOM 2464 C CA . SER B 1 18 ? 24.938 -34.188 -5.371 1 95.25 18 SER B CA 1
ATOM 2465 C C . SER B 1 18 ? 25.453 -33.844 -3.98 1 95.25 18 SER B C 1
ATOM 2467 O O . SER B 1 18 ? 26.406 -34.469 -3.496 1 95.25 18 SER B O 1
ATOM 2469 N N . ILE B 1 19 ? 24.844 -32.812 -3.336 1 94.12 19 ILE B N 1
ATOM 2470 C CA . ILE B 1 19 ? 25.281 -32.375 -2.021 1 94.12 19 ILE B CA 1
ATOM 2471 C C . ILE B 1 19 ? 25.047 -33.469 -0.987 1 94.12 19 ILE B C 1
ATOM 2473 O O . ILE B 1 19 ? 25.766 -33.562 0.008 1 94.12 19 ILE B O 1
ATOM 2477 N N . ASP B 1 20 ? 24.078 -34.312 -1.218 1 95.12 20 ASP B N 1
ATOM 2478 C CA . ASP B 1 20 ? 23.781 -35.406 -0.28 1 95.12 20 ASP B CA 1
ATOM 2479 C C . ASP B 1 20 ? 24.531 -36.656 -0.67 1 95.12 20 ASP B C 1
ATOM 2481 O O . ASP B 1 20 ? 24.25 -37.75 -0.131 1 95.12 20 ASP B O 1
ATOM 2485 N N . GLY B 1 21 ? 25.422 -36.656 -1.711 1 93.44 21 GLY B N 1
ATOM 2486 C CA . GLY B 1 21 ? 26.406 -37.719 -1.934 1 93.44 21 GLY B CA 1
ATOM 2487 C C . GLY B 1 21 ? 26.016 -38.656 -3.061 1 93.44 21 GLY B C 1
ATOM 2488 O O . GLY B 1 21 ? 26.719 -39.656 -3.33 1 93.44 21 GLY B O 1
ATOM 2489 N N . LYS B 1 22 ? 25.047 -38.438 -3.812 1 95.81 22 LYS B N 1
ATOM 2490 C CA . LYS B 1 22 ? 24.656 -39.312 -4.926 1 95.81 22 LYS B CA 1
ATOM 2491 C C . LYS B 1 22 ? 25.516 -39.031 -6.156 1 95.81 22 LYS B C 1
ATOM 2493 O O . LYS B 1 22 ? 25.719 -37.875 -6.531 1 95.81 22 LYS B O 1
ATOM 2498 N N . TYR B 1 23 ? 25.891 -40.125 -6.797 1 94.88 23 TYR B N 1
ATOM 2499 C CA . TYR B 1 23 ? 26.828 -40 -7.91 1 94.88 23 TYR B CA 1
ATOM 2500 C C . TYR B 1 23 ? 26.125 -40.219 -9.242 1 94.88 23 TYR B C 1
ATOM 2502 O O . TYR B 1 23 ? 25.25 -41.094 -9.367 1 94.88 23 TYR B O 1
ATOM 2510 N N . TYR B 1 24 ? 26.5 -39.375 -10.25 1 94.19 24 TYR B N 1
ATOM 2511 C CA . TYR B 1 24 ? 25.969 -39.469 -11.602 1 94.19 24 TYR B CA 1
ATOM 2512 C C . TYR B 1 24 ? 27.078 -39.469 -12.633 1 94.19 24 TYR B C 1
ATOM 2514 O O . TYR B 1 24 ? 28.062 -38.75 -12.5 1 94.19 24 TYR B O 1
ATOM 2522 N N . LYS B 1 25 ? 26.969 -40.375 -13.555 1 91.75 25 LYS B N 1
ATOM 2523 C CA . LYS B 1 25 ? 27.859 -40.406 -14.719 1 91.75 25 LYS B CA 1
ATOM 2524 C C . LYS B 1 25 ? 27.078 -40.219 -16.016 1 91.75 25 LYS B C 1
ATOM 2526 O O . LYS B 1 25 ? 26.172 -41 -16.328 1 91.75 25 LYS B O 1
ATOM 2531 N N . ILE B 1 26 ? 27.422 -39.094 -16.734 1 92.62 26 ILE B N 1
ATOM 2532 C CA . ILE B 1 26 ? 26.656 -38.719 -17.938 1 92.62 26 ILE B CA 1
ATOM 2533 C C . ILE B 1 26 ? 27.609 -38.531 -19.109 1 92.62 26 ILE B C 1
ATOM 2535 O O . ILE B 1 26 ? 28.719 -38.031 -18.953 1 92.62 26 ILE B O 1
ATOM 2539 N N . GLN B 1 27 ? 27.156 -39.031 -20.219 1 92.25 27 GLN B N 1
ATOM 2540 C CA . GLN B 1 27 ? 27.969 -38.844 -21.422 1 92.25 27 GLN B CA 1
ATOM 2541 C C . GLN B 1 27 ? 28.25 -37.375 -21.672 1 92.25 27 GLN B C 1
ATOM 2543 O O . GLN B 1 27 ? 27.344 -36.531 -21.609 1 92.25 27 GLN B O 1
ATOM 2548 N N . THR B 1 28 ? 29.516 -37.062 -21.969 1 90.31 28 THR B N 1
ATOM 2549 C CA . THR B 1 28 ? 29.938 -35.656 -22.172 1 90.31 28 THR B CA 1
ATOM 2550 C C . THR B 1 28 ? 29.141 -35 -23.281 1 90.31 28 THR B C 1
ATOM 2552 O O . THR B 1 28 ? 28.734 -33.844 -23.156 1 90.31 28 THR B O 1
ATOM 2555 N N . SER B 1 29 ? 28.844 -35.656 -24.328 1 91.75 29 SER B N 1
ATOM 2556 C CA . SER B 1 29 ? 28.094 -35.125 -25.438 1 91.75 29 SER B CA 1
ATOM 2557 C C . SER B 1 29 ? 26.688 -34.719 -25.016 1 91.75 29 SER B C 1
ATOM 2559 O O . SER B 1 29 ? 26.156 -33.688 -25.484 1 91.75 29 SER B O 1
ATOM 2561 N N . ASP B 1 30 ? 26.141 -35.469 -24.188 1 93 30 ASP B N 1
ATOM 2562 C CA . ASP B 1 30 ? 24.797 -35.156 -23.719 1 93 30 ASP B CA 1
ATOM 2563 C C . ASP B 1 30 ? 24.797 -33.938 -22.812 1 93 30 ASP B C 1
ATOM 2565 O O . ASP B 1 30 ? 23.922 -33.094 -22.922 1 93 30 ASP B O 1
ATOM 2569 N N . VAL B 1 31 ? 25.781 -33.844 -21.953 1 93.81 31 VAL B N 1
ATOM 2570 C CA . VAL B 1 31 ? 25.891 -32.719 -21.062 1 93.81 31 VAL B CA 1
ATOM 2571 C C . VAL B 1 31 ? 26.047 -31.422 -21.859 1 93.81 31 VAL B C 1
ATOM 2573 O O . VAL B 1 31 ? 25.344 -30.438 -21.609 1 93.81 31 VAL B O 1
ATOM 2576 N N . VAL B 1 32 ? 26.828 -31.453 -22.812 1 92.88 32 VAL B N 1
ATOM 2577 C CA . VAL B 1 32 ? 27.078 -30.266 -23.641 1 92.88 32 VAL B CA 1
ATOM 2578 C C . VAL B 1 32 ? 25.844 -29.922 -24.453 1 92.88 32 VAL B C 1
ATOM 2580 O O . VAL B 1 32 ? 25.5 -28.75 -24.594 1 92.88 32 VAL B O 1
ATOM 2583 N N . ALA B 1 33 ? 25.156 -30.922 -24.859 1 94.19 33 ALA B N 1
ATOM 2584 C CA . ALA B 1 33 ? 24 -30.734 -25.75 1 94.19 33 ALA B CA 1
ATOM 2585 C C . ALA B 1 33 ? 22.781 -30.281 -24.953 1 94.19 33 ALA B C 1
ATOM 2587 O O . ALA B 1 33 ? 22 -29.438 -25.422 1 94.19 33 ALA B O 1
ATOM 2588 N N . PHE B 1 34 ? 22.594 -30.891 -23.797 1 94.88 34 PHE B N 1
ATOM 2589 C CA . PHE B 1 34 ? 21.312 -30.734 -23.125 1 94.88 34 PHE B CA 1
ATOM 2590 C C . PHE B 1 34 ? 21.438 -29.859 -21.891 1 94.88 34 PHE B C 1
ATOM 2592 O O . PHE B 1 34 ? 20.438 -29.375 -21.359 1 94.88 34 PHE B O 1
ATOM 2599 N N . ALA B 1 35 ? 22.609 -29.594 -21.422 1 95.81 35 ALA B N 1
ATOM 2600 C CA . ALA B 1 35 ? 22.828 -28.812 -20.219 1 95.81 35 ALA B CA 1
ATOM 2601 C C . ALA B 1 35 ? 24.125 -28.016 -20.297 1 95.81 35 ALA B C 1
ATOM 2603 O O . ALA B 1 35 ? 25.047 -28.219 -19.516 1 95.81 35 ALA B O 1
ATOM 2604 N N . PRO B 1 36 ? 24.156 -27.078 -21.172 1 95.19 36 PRO B N 1
ATOM 2605 C CA . PRO B 1 36 ? 25.391 -26.312 -21.375 1 95.19 36 PRO B CA 1
ATOM 2606 C C . PRO B 1 36 ? 25.844 -25.609 -20.094 1 95.19 36 PRO B C 1
ATOM 2608 O O . PRO B 1 36 ? 27.047 -25.438 -19.875 1 95.19 36 PRO B O 1
ATOM 2611 N N . GLY B 1 37 ? 24.938 -25.156 -19.312 1 94.12 37 GLY B N 1
ATOM 2612 C CA . GLY B 1 37 ? 25.328 -24.562 -18.031 1 94.12 37 GLY B CA 1
ATOM 2613 C C . GLY B 1 37 ? 26.094 -25.516 -17.141 1 94.12 37 GLY B C 1
ATOM 2614 O O . GLY B 1 37 ? 27.047 -25.109 -16.469 1 94.12 37 GLY B O 1
ATOM 2615 N N . LEU B 1 38 ? 25.641 -26.703 -17.156 1 92.88 38 LEU B N 1
ATOM 2616 C CA . LEU B 1 38 ? 26.312 -27.734 -16.375 1 92.88 38 LEU B CA 1
ATOM 2617 C C . LEU B 1 38 ? 27.672 -28.078 -16.969 1 92.88 38 LEU B C 1
ATOM 2619 O O . LEU B 1 38 ? 28.625 -28.344 -16.234 1 92.88 38 LEU B O 1
ATOM 2623 N N . ALA B 1 39 ? 27.75 -28.078 -18.234 1 91.56 39 ALA B N 1
ATOM 2624 C CA . ALA B 1 39 ? 29 -28.344 -18.938 1 91.56 39 ALA B CA 1
ATOM 2625 C C . ALA B 1 39 ? 30.047 -27.297 -18.578 1 91.56 39 ALA B C 1
ATOM 2627 O O . ALA B 1 39 ? 31.219 -27.641 -18.328 1 91.56 39 ALA B O 1
ATOM 2628 N N . ARG B 1 40 ? 29.641 -26.078 -18.484 1 91 40 ARG B N 1
ATOM 2629 C CA . ARG B 1 40 ? 30.562 -25 -18.141 1 91 40 ARG B CA 1
ATOM 2630 C C . ARG B 1 40 ? 31.047 -25.141 -16.703 1 91 40 ARG B C 1
ATOM 2632 O O . ARG B 1 40 ? 32.219 -24.891 -16.406 1 91 40 ARG B O 1
ATOM 2639 N N . LEU B 1 41 ? 30.094 -25.547 -15.906 1 88.38 41 LEU B N 1
ATOM 2640 C CA . LEU B 1 41 ? 30.438 -25.75 -14.508 1 88.38 41 LEU B CA 1
ATOM 2641 C C . LEU B 1 41 ? 31.5 -26.844 -14.367 1 88.38 41 LEU B C 1
ATOM 2643 O O . LEU B 1 41 ? 32.406 -26.719 -13.555 1 88.38 41 LEU B O 1
ATOM 2647 N N . ALA B 1 42 ? 31.391 -27.828 -15.133 1 85.25 42 ALA B N 1
ATOM 2648 C CA . ALA B 1 42 ? 32.281 -28.969 -15.062 1 85.25 42 ALA B CA 1
ATOM 2649 C C . ALA B 1 42 ? 33.688 -28.625 -15.625 1 85.25 42 ALA B C 1
ATOM 2651 O O . ALA B 1 42 ? 34.656 -29.328 -15.352 1 85.25 42 ALA B O 1
ATOM 2652 N N . GLU B 1 43 ? 33.75 -27.609 -16.406 1 81.62 43 GLU B N 1
ATOM 2653 C CA . GLU B 1 43 ? 35 -27.219 -17.031 1 81.62 43 GLU B CA 1
ATOM 2654 C C . GLU B 1 43 ? 35.75 -26.203 -16.172 1 81.62 43 GLU B C 1
ATOM 2656 O O . GLU B 1 43 ? 36.906 -25.906 -16.438 1 81.62 43 GLU B O 1
ATOM 2661 N N . GLU B 1 44 ? 34.938 -25.594 -15.234 1 76.19 44 GLU B N 1
ATOM 2662 C CA . GLU B 1 44 ? 35.625 -24.609 -14.398 1 76.19 44 GLU B CA 1
ATOM 2663 C C . GLU B 1 44 ? 36.812 -25.219 -13.664 1 76.19 44 GLU B C 1
ATOM 2665 O O . GLU B 1 44 ? 36.688 -26.281 -13.055 1 76.19 44 GLU B O 1
ATOM 2670 N N . PRO B 1 45 ? 37.969 -24.594 -13.945 1 64.62 45 PRO B N 1
ATOM 2671 C CA . PRO B 1 45 ? 39.188 -25.156 -13.359 1 64.62 45 PRO B CA 1
ATOM 2672 C C . PRO B 1 45 ? 39.188 -25.109 -11.836 1 64.62 45 PRO B C 1
ATOM 2674 O O . PRO B 1 45 ? 38.656 -24.156 -11.242 1 64.62 45 PRO B O 1
ATOM 2677 N N . ILE B 1 46 ? 39.031 -26.188 -11.188 1 58.56 46 ILE B N 1
ATOM 2678 C CA . ILE B 1 46 ? 39.375 -26.219 -9.766 1 58.56 46 ILE B CA 1
ATOM 2679 C C . ILE B 1 46 ? 40.875 -26.328 -9.594 1 58.56 46 ILE B C 1
ATOM 2681 O O . ILE B 1 46 ? 41.531 -27.203 -10.172 1 58.56 46 ILE B O 1
ATOM 2685 N N . PRO B 1 47 ? 41.438 -25.328 -8.883 1 58.66 47 PRO B N 1
ATOM 2686 C CA . PRO B 1 47 ? 42.906 -25.422 -8.711 1 58.66 47 PRO B CA 1
ATOM 2687 C C . PRO B 1 47 ? 43.344 -26.797 -8.242 1 58.66 47 PRO B C 1
ATOM 2689 O O . PRO B 1 47 ? 42.812 -27.328 -7.27 1 58.66 47 PRO B O 1
ATOM 2692 N N . GLY B 1 48 ? 44.312 -27.375 -8.984 1 54.19 48 GLY B N 1
ATOM 2693 C CA . GLY B 1 48 ? 45.062 -28.578 -8.609 1 54.19 48 GLY B CA 1
ATOM 2694 C C . GLY B 1 48 ? 44.438 -29.859 -9.156 1 54.19 48 GLY B C 1
ATOM 2695 O O . GLY B 1 48 ? 44.969 -30.953 -8.938 1 54.19 48 GLY B O 1
ATOM 2696 N N . THR B 1 49 ? 43.219 -29.859 -9.445 1 54.25 49 THR B N 1
ATOM 2697 C CA . THR B 1 49 ? 42.656 -31.125 -9.898 1 54.25 49 THR B CA 1
ATOM 2698 C C . THR B 1 49 ? 42.438 -31.094 -11.414 1 54.25 49 THR B C 1
ATOM 2700 O O . THR B 1 49 ? 42.125 -30.062 -11.992 1 54.25 49 THR B O 1
ATOM 2703 N N . LEU B 1 50 ? 43 -32.094 -12.016 1 51.44 50 LEU B N 1
ATOM 2704 C CA . LEU B 1 50 ? 42.812 -32.281 -13.445 1 51.44 50 LEU B CA 1
ATOM 2705 C C . LEU B 1 50 ? 41.312 -32.406 -13.781 1 51.44 50 LEU B C 1
ATOM 2707 O O . LEU B 1 50 ? 40.562 -33.031 -13.031 1 51.44 50 LEU B O 1
ATOM 2711 N N . ALA B 1 51 ? 40.75 -31.578 -14.742 1 53.12 51 ALA B N 1
ATOM 2712 C CA . ALA B 1 51 ? 39.375 -31.406 -15.18 1 53.12 51 ALA B CA 1
ATOM 2713 C C . ALA B 1 51 ? 38.719 -32.75 -15.508 1 53.12 51 ALA B C 1
ATOM 2715 O O . ALA B 1 51 ? 37.562 -32.969 -15.227 1 53.12 51 ALA B O 1
ATOM 2716 N N . GLU B 1 52 ? 39.531 -33.719 -16.281 1 53.12 52 GLU B N 1
ATOM 2717 C CA . GLU B 1 52 ? 38.938 -34.906 -16.938 1 53.12 52 GLU B CA 1
ATOM 2718 C C . GLU B 1 52 ? 38.406 -35.906 -15.914 1 53.12 52 GLU B C 1
ATOM 2720 O O . GLU B 1 52 ? 37.5 -36.656 -16.219 1 53.12 52 GLU B O 1
ATOM 2725 N N . SER B 1 53 ? 39.031 -36.094 -14.781 1 57.53 53 SER B N 1
ATOM 2726 C CA . SER B 1 53 ? 38.656 -37.156 -13.859 1 57.53 53 SER B CA 1
ATOM 2727 C C . SER B 1 53 ? 37.938 -36.594 -12.625 1 57.53 53 SER B C 1
ATOM 2729 O O . SER B 1 53 ? 37.656 -37.344 -11.68 1 57.53 53 SER B O 1
ATOM 2731 N N . ARG B 1 54 ? 37.438 -35.312 -12.914 1 74.44 54 ARG B N 1
ATOM 2732 C CA . ARG B 1 54 ? 37 -34.688 -11.664 1 74.44 54 ARG B CA 1
ATOM 2733 C C . ARG B 1 54 ? 35.469 -34.781 -11.523 1 74.44 54 ARG B C 1
ATOM 2735 O O . ARG B 1 54 ? 34.75 -34.656 -12.516 1 74.44 54 ARG B O 1
ATOM 2742 N N . THR B 1 55 ? 35.156 -35.438 -10.484 1 85.62 55 THR B N 1
ATOM 2743 C CA . THR B 1 55 ? 33.75 -35.344 -10.102 1 85.62 55 THR B CA 1
ATOM 2744 C C . THR B 1 55 ? 33.375 -33.938 -9.695 1 85.62 55 THR B C 1
ATOM 2746 O O . THR B 1 55 ? 34 -33.344 -8.805 1 85.62 55 THR B O 1
ATOM 2749 N N . THR B 1 56 ? 32.5 -33.344 -10.477 1 89.44 56 THR B N 1
ATOM 2750 C CA . THR B 1 56 ? 31.984 -32.031 -10.164 1 89.44 56 THR B CA 1
ATOM 2751 C C . THR B 1 56 ? 30.922 -32.094 -9.07 1 89.44 56 THR B C 1
ATOM 2753 O O . THR B 1 56 ? 29.922 -32.781 -9.211 1 89.44 56 THR B O 1
ATOM 2756 N N . ILE B 1 57 ? 31.109 -31.359 -8.008 1 89.88 57 ILE B N 1
ATOM 2757 C CA . ILE B 1 57 ? 30.141 -31.312 -6.918 1 89.88 57 ILE B CA 1
ATOM 2758 C C . ILE B 1 57 ? 29.141 -30.188 -7.156 1 89.88 57 ILE B C 1
ATOM 2760 O O . ILE B 1 57 ? 29.531 -29.047 -7.395 1 89.88 57 ILE B O 1
ATOM 2764 N N . VAL B 1 58 ? 27.906 -30.625 -7.133 1 93 58 VAL B N 1
ATOM 2765 C CA . VAL B 1 58 ? 26.875 -29.625 -7.336 1 93 58 VAL B CA 1
ATOM 2766 C C . VAL B 1 58 ? 26.109 -29.406 -6.031 1 93 58 VAL B C 1
ATOM 2768 O O . VAL B 1 58 ? 26.172 -30.234 -5.121 1 93 58 VAL B O 1
ATOM 2771 N N . GLU B 1 59 ? 25.422 -28.312 -5.887 1 93.25 59 GLU B N 1
ATOM 2772 C CA . GLU B 1 59 ? 24.781 -27.891 -4.648 1 93.25 59 GLU B CA 1
ATOM 2773 C C . GLU B 1 59 ? 23.375 -28.484 -4.52 1 93.25 59 GLU B C 1
ATOM 2775 O O . GLU B 1 59 ? 22.766 -28.406 -3.457 1 93.25 59 GLU B O 1
ATOM 2780 N N . GLU B 1 60 ? 22.891 -29.141 -5.543 1 96 60 GLU B N 1
ATOM 2781 C CA . GLU B 1 60 ? 21.547 -29.672 -5.547 1 96 60 GLU B CA 1
ATOM 2782 C C . GLU B 1 60 ? 21.5 -31.062 -4.895 1 96 60 GLU B C 1
ATOM 2784 O O . GLU B 1 60 ? 22.453 -31.828 -4.98 1 96 60 GLU B O 1
ATOM 2789 N N . TYR B 1 61 ? 20.344 -31.375 -4.324 1 96.06 61 TYR B N 1
ATOM 2790 C CA . TYR B 1 61 ? 20.109 -32.719 -3.781 1 96.06 61 TYR B CA 1
ATOM 2791 C C . TYR B 1 61 ? 19.906 -33.719 -4.898 1 96.06 61 TYR B C 1
ATOM 2793 O O . TYR B 1 61 ? 19.5 -33.375 -6.008 1 96.06 61 TYR B O 1
ATOM 2801 N N . GLY B 1 62 ? 20.125 -35 -4.555 1 96.19 62 GLY B N 1
ATOM 2802 C CA . GLY B 1 62 ? 20.016 -36.094 -5.512 1 96.19 62 GLY B CA 1
ATOM 2803 C C . GLY B 1 62 ? 18.656 -36.188 -6.16 1 96.19 62 GLY B C 1
ATOM 2804 O O . GLY B 1 62 ? 18.547 -36.406 -7.367 1 96.19 62 GLY B O 1
ATOM 2805 N N . PHE B 1 63 ? 17.641 -36 -5.316 1 93.94 63 PHE B N 1
ATOM 2806 C CA . PHE B 1 63 ? 16.281 -36.094 -5.855 1 93.94 63 PHE B CA 1
ATOM 2807 C C . PHE B 1 63 ? 16.047 -35.031 -6.922 1 93.94 63 PHE B C 1
ATOM 2809 O O . PHE B 1 63 ? 15.359 -35.281 -7.914 1 93.94 63 PHE B O 1
ATOM 2816 N N . VAL B 1 64 ? 16.562 -33.875 -6.789 1 96.75 64 VAL B N 1
ATOM 2817 C CA . VAL B 1 64 ? 16.453 -32.781 -7.758 1 96.75 64 VAL B CA 1
ATOM 2818 C C . VAL B 1 64 ? 17.188 -33.188 -9.047 1 96.75 64 VAL B C 1
ATOM 2820 O O . VAL B 1 64 ? 16.625 -33.062 -10.141 1 96.75 64 VAL B O 1
ATOM 2823 N N . LEU B 1 65 ? 18.391 -33.719 -8.93 1 96.5 65 LEU B N 1
ATOM 2824 C CA . LEU B 1 65 ? 19.203 -34.094 -10.078 1 96.5 65 LEU B CA 1
ATOM 2825 C C . LEU B 1 65 ? 18.547 -35.25 -10.852 1 96.5 65 LEU B C 1
ATOM 2827 O O . LEU B 1 65 ? 18.625 -35.281 -12.086 1 96.5 65 LEU B O 1
ATOM 2831 N N . ASP B 1 66 ? 17.938 -36.125 -10.102 1 96.12 66 ASP B N 1
ATOM 2832 C CA . ASP B 1 66 ? 17.219 -37.188 -10.766 1 96.12 66 ASP B CA 1
ATOM 2833 C C . ASP B 1 66 ? 16.203 -36.656 -11.766 1 96.12 66 ASP B C 1
ATOM 2835 O O . ASP B 1 66 ? 16.125 -37.125 -12.906 1 96.12 66 ASP B O 1
ATOM 2839 N N . VAL B 1 67 ? 15.477 -35.688 -11.289 1 96.06 67 VAL B N 1
ATOM 2840 C CA . VAL B 1 67 ? 14.445 -35.094 -12.133 1 96.06 67 VAL B CA 1
ATOM 2841 C C . VAL B 1 67 ? 15.094 -34.312 -13.266 1 96.06 67 VAL B C 1
ATOM 2843 O O . VAL B 1 67 ? 14.719 -34.469 -14.438 1 96.06 67 VAL B O 1
ATOM 2846 N N . VAL B 1 68 ? 16.094 -33.5 -12.992 1 97 68 VAL B N 1
ATOM 2847 C CA . VAL B 1 68 ? 16.766 -32.656 -13.969 1 97 68 VAL B CA 1
ATOM 2848 C C . VAL B 1 68 ? 17.375 -33.5 -15.078 1 97 68 VAL B C 1
ATOM 2850 O O . VAL B 1 68 ? 17.172 -33.25 -16.266 1 97 68 VAL B O 1
ATOM 2853 N N . PHE B 1 69 ? 18.062 -34.594 -14.734 1 96.06 69 PHE B N 1
ATOM 2854 C CA . PHE B 1 69 ? 18.734 -35.406 -15.719 1 96.06 69 PHE B CA 1
ATOM 2855 C C . PHE B 1 69 ? 17.719 -36.219 -16.516 1 96.06 69 PHE B C 1
ATOM 2857 O O . PHE B 1 69 ? 18.016 -36.656 -17.641 1 96.06 69 PHE B O 1
ATOM 2864 N N . SER B 1 70 ? 16.562 -36.469 -15.891 1 95.31 70 SER B N 1
ATOM 2865 C CA . SER B 1 70 ? 15.523 -37.156 -16.641 1 95.31 70 SER B CA 1
ATOM 2866 C C . SER B 1 70 ? 15.109 -36.344 -17.875 1 95.31 70 SER B C 1
ATOM 2868 O O . SER B 1 70 ? 14.688 -36.906 -18.875 1 95.31 70 SER B O 1
ATOM 2870 N N . PHE B 1 71 ? 15.305 -35 -17.875 1 95.62 71 PHE B N 1
ATOM 2871 C CA . PHE B 1 71 ? 14.945 -34.125 -19 1 95.62 71 PHE B CA 1
ATOM 2872 C C . PHE B 1 71 ? 16.016 -34.188 -20.078 1 95.62 71 PHE B C 1
ATOM 2874 O O . PHE B 1 71 ? 15.852 -33.594 -21.156 1 95.62 71 PHE B O 1
ATOM 2881 N N . MET B 1 72 ? 17.109 -34.875 -19.828 1 93.75 72 MET B N 1
ATOM 2882 C CA . MET B 1 72 ? 18.219 -34.969 -20.781 1 93.75 72 MET B CA 1
ATOM 2883 C C . MET B 1 72 ? 18.188 -36.281 -21.531 1 93.75 72 MET B C 1
ATOM 2885 O O . MET B 1 72 ? 18.969 -36.5 -22.453 1 93.75 72 MET B O 1
ATOM 2889 N N . LYS B 1 73 ? 17.344 -37.062 -21.062 1 90 73 LYS B N 1
ATOM 2890 C CA . LYS B 1 73 ? 17.266 -38.375 -21.672 1 90 73 LYS B CA 1
AT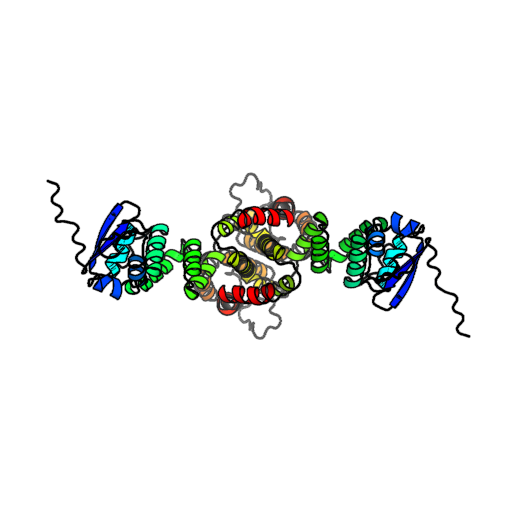OM 2891 C C . LYS B 1 73 ? 16.438 -38.344 -22.953 1 90 73 LYS B C 1
ATOM 2893 O O . LYS B 1 73 ? 15.578 -37.469 -23.125 1 90 73 LYS B O 1
ATOM 2898 N N . ARG B 1 74 ? 16.719 -39.281 -23.828 1 86.94 74 ARG B N 1
ATOM 2899 C CA . ARG B 1 74 ? 15.977 -39.406 -25.078 1 86.94 74 ARG B CA 1
ATOM 2900 C C . ARG B 1 74 ? 14.75 -40.281 -24.891 1 86.94 74 ARG B C 1
ATOM 2902 O O . ARG B 1 74 ? 14.609 -41.312 -25.562 1 86.94 74 ARG B O 1
ATOM 2909 N N . GLU B 1 75 ? 13.945 -40.062 -23.812 1 88.38 75 GLU B N 1
ATOM 2910 C CA . GLU B 1 75 ? 12.688 -40.719 -23.484 1 88.38 75 GLU B CA 1
ATOM 2911 C C . GLU B 1 75 ? 11.617 -39.719 -23.094 1 88.38 75 GLU B C 1
ATOM 2913 O O . GLU B 1 75 ? 11.82 -38.5 -23.203 1 88.38 75 GLU B O 1
ATOM 2918 N N . ARG B 1 76 ? 10.508 -40.344 -22.781 1 87.81 76 ARG B N 1
ATOM 2919 C CA . ARG B 1 76 ? 9.438 -39.469 -22.344 1 87.81 76 ARG B CA 1
ATOM 2920 C C . ARG B 1 76 ? 9.836 -38.719 -21.078 1 87.81 76 ARG B C 1
ATOM 2922 O O . ARG B 1 76 ? 10.273 -39.312 -20.094 1 87.81 76 ARG B O 1
ATOM 2929 N N . HIS B 1 77 ? 9.664 -37.438 -21.125 1 89.44 77 HIS B N 1
ATOM 2930 C CA . HIS B 1 77 ? 10.055 -36.562 -20.016 1 89.44 77 HIS B CA 1
ATOM 2931 C C . HIS B 1 77 ? 8.961 -36.531 -18.953 1 89.44 77 HIS B C 1
ATOM 2933 O O . HIS B 1 77 ? 7.785 -36.719 -19.25 1 89.44 77 HIS B O 1
ATOM 2939 N N . PRO B 1 78 ? 9.281 -36.344 -17.734 1 90.06 78 PRO B N 1
ATOM 2940 C CA . PRO B 1 78 ? 8.273 -36.219 -16.672 1 90.06 78 PRO B CA 1
ATOM 2941 C C . PRO B 1 78 ? 7.41 -34.969 -16.828 1 90.06 78 PRO B C 1
ATOM 2943 O O . PRO B 1 78 ? 7.867 -33.938 -17.359 1 90.06 78 PRO B O 1
ATOM 2946 N N . ASN B 1 79 ? 6.188 -35.031 -16.328 1 89.25 79 ASN B N 1
ATOM 2947 C CA . ASN B 1 79 ? 5.289 -33.875 -16.359 1 89.25 79 ASN B CA 1
ATOM 2948 C C . ASN B 1 79 ? 5.258 -33.156 -15.023 1 89.25 79 ASN B C 1
ATOM 2950 O O . ASN B 1 79 ? 4.617 -32.094 -14.891 1 89.25 79 ASN B O 1
ATOM 2954 N N . LEU B 1 80 ? 5.906 -33.656 -14 1 93.06 80 LEU B N 1
ATOM 2955 C CA . LEU B 1 80 ? 6.137 -33.062 -12.68 1 93.06 80 LEU B CA 1
ATOM 2956 C C . LEU B 1 80 ? 4.832 -32.938 -11.898 1 93.06 80 LEU B C 1
ATOM 2958 O O . LEU B 1 80 ? 4.766 -32.25 -10.891 1 93.06 80 LEU B O 1
ATOM 2962 N N . GLU B 1 81 ? 3.717 -33.594 -12.266 1 92.06 81 GLU B N 1
ATOM 2963 C CA . GLU B 1 81 ? 2.424 -33.5 -11.586 1 92.06 81 GLU B CA 1
ATOM 2964 C C . GLU B 1 81 ? 2.488 -34.156 -10.203 1 92.06 81 GLU B C 1
ATOM 2966 O O . GLU B 1 81 ? 1.745 -33.75 -9.297 1 92.06 81 GLU B O 1
ATOM 2971 N N . GLN B 1 82 ? 3.398 -35 -10.117 1 89.25 82 GLN B N 1
ATOM 2972 C CA . GLN B 1 82 ? 3.523 -35.719 -8.852 1 89.25 82 GLN B CA 1
ATOM 2973 C C . GLN B 1 82 ? 4.234 -34.875 -7.805 1 89.25 82 GLN B C 1
ATOM 2975 O O . GLN B 1 82 ? 4.195 -35.188 -6.609 1 89.25 82 GLN B O 1
ATOM 2980 N N . ILE B 1 83 ? 4.91 -33.812 -8.258 1 90.5 83 ILE B N 1
ATOM 2981 C CA . ILE B 1 83 ? 5.559 -32.938 -7.309 1 90.5 83 ILE B CA 1
ATOM 2982 C C . ILE B 1 83 ? 4.535 -31.953 -6.742 1 90.5 83 ILE B C 1
ATOM 2984 O O . ILE B 1 83 ? 4.098 -31.031 -7.434 1 90.5 83 ILE B O 1
ATOM 2988 N N . THR B 1 84 ? 4.184 -32.188 -5.477 1 87.12 84 THR B N 1
ATOM 2989 C CA . THR B 1 84 ? 3.186 -31.328 -4.832 1 87.12 84 THR B CA 1
ATOM 2990 C C . THR B 1 84 ? 3.846 -30.375 -3.834 1 87.12 84 THR B C 1
ATOM 2992 O O . THR B 1 84 ? 3.246 -29.375 -3.428 1 87.12 84 THR B O 1
ATOM 2995 N N . ASN B 1 85 ? 5.008 -30.734 -3.514 1 91.75 85 ASN B N 1
ATOM 2996 C CA . ASN B 1 85 ? 5.77 -29.859 -2.633 1 91.75 85 ASN B CA 1
ATOM 2997 C C . ASN B 1 85 ? 6.406 -28.703 -3.404 1 91.75 85 ASN B C 1
ATOM 2999 O O . ASN B 1 85 ? 7.301 -28.922 -4.227 1 91.75 85 ASN B O 1
ATOM 3003 N N . ILE B 1 86 ? 6.02 -27.562 -3.086 1 94.25 86 ILE B N 1
ATOM 3004 C CA . ILE B 1 86 ? 6.414 -26.375 -3.842 1 94.25 86 ILE B CA 1
ATOM 3005 C C . ILE B 1 86 ? 7.922 -26.156 -3.703 1 94.25 86 ILE B C 1
ATOM 3007 O O . ILE B 1 86 ? 8.578 -25.734 -4.652 1 94.25 86 ILE B O 1
ATOM 3011 N N . GLU B 1 87 ? 8.453 -26.469 -2.627 1 94.31 87 GLU B N 1
ATOM 3012 C CA . GLU B 1 87 ? 9.883 -26.266 -2.428 1 94.31 87 GLU B CA 1
ATOM 3013 C C . GLU B 1 87 ? 10.703 -27.188 -3.332 1 94.31 87 GLU B C 1
ATOM 3015 O O . GLU B 1 87 ? 11.711 -26.781 -3.908 1 94.31 87 GLU B O 1
ATOM 3020 N N . MET B 1 88 ? 10.25 -28.391 -3.426 1 94.75 88 MET B N 1
ATOM 3021 C CA . MET B 1 88 ? 10.906 -29.344 -4.316 1 94.75 88 MET B CA 1
ATOM 3022 C C . MET B 1 88 ? 10.82 -28.875 -5.766 1 94.75 88 MET B C 1
ATOM 3024 O O . MET B 1 88 ? 11.805 -28.953 -6.504 1 94.75 88 MET B O 1
ATOM 3028 N N . LEU B 1 89 ? 9.656 -28.438 -6.121 1 97 89 LEU B N 1
ATOM 3029 C CA . LEU B 1 89 ? 9.477 -27.938 -7.484 1 97 89 LEU B CA 1
ATOM 3030 C C . LEU B 1 89 ? 10.406 -26.766 -7.762 1 97 89 LEU B C 1
ATOM 3032 O O . LEU B 1 89 ? 11.008 -26.688 -8.836 1 97 89 LEU B O 1
ATOM 3036 N N . ILE B 1 90 ? 10.508 -25.922 -6.781 1 97.06 90 ILE B N 1
ATOM 3037 C CA . ILE B 1 90 ? 11.359 -24.75 -6.934 1 97.06 90 ILE B CA 1
ATOM 3038 C C . ILE B 1 90 ? 12.812 -25.188 -7.086 1 97.06 90 ILE B C 1
ATOM 3040 O O . ILE B 1 90 ? 13.539 -24.656 -7.938 1 97.06 90 ILE B O 1
ATOM 3044 N N . ASP B 1 91 ? 13.25 -26.094 -6.352 1 97.19 91 ASP B N 1
ATOM 3045 C CA . ASP B 1 91 ? 14.609 -26.609 -6.449 1 97.19 91 ASP B CA 1
ATOM 3046 C C . ASP B 1 91 ? 14.883 -27.188 -7.836 1 97.19 91 ASP B C 1
ATOM 3048 O O . ASP B 1 91 ? 15.93 -26.938 -8.43 1 97.19 91 ASP B O 1
ATOM 3052 N N . VAL B 1 92 ? 13.945 -27.922 -8.266 1 97.44 92 VAL B N 1
ATOM 3053 C CA . VAL B 1 92 ? 14.07 -28.516 -9.586 1 97.44 92 VAL B CA 1
ATOM 3054 C C . VAL B 1 92 ? 14.133 -27.422 -10.648 1 97.44 92 VAL B C 1
ATOM 3056 O O . VAL B 1 92 ? 15.016 -27.438 -11.508 1 97.44 92 VAL B O 1
ATOM 3059 N N . ALA B 1 93 ? 13.203 -26.516 -10.562 1 97.94 93 ALA B N 1
ATOM 3060 C CA . ALA B 1 93 ? 13.156 -25.438 -11.531 1 97.94 93 ALA B CA 1
ATOM 3061 C C . ALA B 1 93 ? 14.445 -24.609 -11.5 1 97.94 93 ALA B C 1
ATOM 3063 O O . ALA B 1 93 ? 15 -24.266 -12.547 1 97.94 93 ALA B O 1
ATOM 3064 N N . ASN B 1 94 ? 14.898 -24.297 -10.344 1 98 94 ASN B N 1
ATOM 3065 C CA . ASN B 1 94 ? 16.156 -23.562 -10.219 1 98 94 ASN B CA 1
ATOM 3066 C C . ASN B 1 94 ? 17.297 -24.297 -10.922 1 98 94 ASN B C 1
ATOM 3068 O O . ASN B 1 94 ? 18.078 -23.688 -11.648 1 98 94 ASN B O 1
ATOM 3072 N N . ALA B 1 95 ? 17.391 -25.516 -10.711 1 97.5 95 ALA B N 1
ATOM 3073 C CA . ALA B 1 95 ? 18.453 -26.312 -11.312 1 97.5 95 ALA B CA 1
ATOM 3074 C C . ALA B 1 95 ? 18.312 -26.359 -12.836 1 97.5 95 ALA B C 1
ATOM 3076 O O . ALA B 1 95 ? 19.297 -26.188 -13.562 1 97.5 95 ALA B O 1
ATOM 3077 N N . VAL B 1 96 ? 17.094 -26.531 -13.266 1 97.56 96 VAL B N 1
ATOM 3078 C CA . VAL B 1 96 ? 16.797 -26.594 -14.695 1 97.56 96 VAL B CA 1
ATOM 3079 C C . VAL B 1 96 ? 17.234 -25.297 -15.375 1 97.56 96 VAL B C 1
ATOM 3081 O O . VAL B 1 96 ? 17.859 -25.328 -16.438 1 97.56 96 VAL B O 1
ATOM 3084 N N . PHE B 1 97 ? 16.969 -24.188 -14.758 1 97.12 97 PHE B N 1
ATOM 3085 C CA . PHE B 1 97 ? 17.344 -22.891 -15.312 1 97.12 97 PHE B CA 1
ATOM 3086 C C . PHE B 1 97 ? 18.828 -22.641 -15.156 1 97.12 97 PHE B C 1
ATOM 3088 O O . PHE B 1 97 ? 19.484 -22.172 -16.094 1 97.12 97 PHE B O 1
ATOM 3095 N N . LYS B 1 98 ? 19.359 -22.969 -14.039 1 96.19 98 LYS B N 1
ATOM 3096 C CA . LYS B 1 98 ? 20.781 -22.781 -13.758 1 96.19 98 LYS B CA 1
ATOM 3097 C C . LYS B 1 98 ? 21.656 -23.547 -14.742 1 96.19 98 LYS B C 1
ATOM 3099 O O . LYS B 1 98 ? 22.641 -23 -15.258 1 96.19 98 LYS B O 1
ATOM 3104 N N . TYR B 1 99 ? 21.266 -24.766 -15.031 1 96.69 99 TYR B N 1
ATOM 3105 C CA . TYR B 1 99 ? 22.078 -25.641 -15.859 1 96.69 99 TYR B CA 1
ATOM 3106 C C . TYR B 1 99 ? 21.641 -25.594 -17.312 1 96.69 99 TYR B C 1
ATOM 3108 O O . TYR B 1 99 ? 22.203 -26.281 -18.172 1 96.69 99 TYR B O 1
ATOM 3116 N N . GLU B 1 100 ? 20.625 -24.797 -17.594 1 96.69 100 GLU B N 1
ATOM 3117 C CA . GLU B 1 100 ? 20.125 -24.531 -18.938 1 96.69 100 GLU B CA 1
ATOM 3118 C C . GLU B 1 100 ? 19.625 -25.812 -19.594 1 96.69 100 GLU B C 1
ATOM 3120 O O . GLU B 1 100 ? 19.984 -26.109 -20.734 1 96.69 100 GLU B O 1
ATOM 3125 N N . VAL B 1 101 ? 18.922 -26.562 -18.797 1 96.94 101 VAL B N 1
ATOM 3126 C CA . VAL B 1 101 ? 18.219 -27.703 -19.359 1 96.94 101 VAL B CA 1
ATOM 3127 C C . VAL B 1 101 ? 16.906 -27.25 -20 1 96.94 101 VAL B C 1
ATOM 3129 O O . VAL B 1 101 ? 15.844 -27.359 -19.375 1 96.94 101 VAL B O 1
ATOM 3132 N N . PHE B 1 102 ? 16.859 -26.922 -21.234 1 95.25 102 PHE B N 1
ATOM 3133 C CA . PHE B 1 102 ? 15.789 -26.203 -21.922 1 95.25 102 PHE B CA 1
ATOM 3134 C C . PHE B 1 102 ? 14.547 -27.078 -22.062 1 95.25 102 PHE B C 1
ATOM 3136 O O . PHE B 1 102 ? 13.422 -26.594 -22 1 95.25 102 PHE B O 1
ATOM 3143 N N . SER B 1 103 ? 14.789 -28.359 -22.156 1 94.75 103 SER B N 1
ATOM 3144 C CA . SER B 1 103 ? 13.688 -29.312 -22.344 1 94.75 103 SER B CA 1
ATOM 3145 C C . SER B 1 103 ? 12.781 -29.359 -21.125 1 94.75 103 SER B C 1
ATOM 3147 O O . SER B 1 103 ? 11.609 -29.703 -21.234 1 94.75 103 SER B O 1
ATOM 3149 N N . GLY B 1 104 ? 13.281 -28.953 -20 1 96.56 104 GLY B N 1
ATOM 3150 C CA . GLY B 1 104 ? 12.516 -29.031 -18.766 1 96.56 104 GLY B CA 1
ATOM 3151 C C . GLY B 1 104 ? 11.922 -27.703 -18.344 1 96.56 104 GLY B C 1
ATOM 3152 O O . GLY B 1 104 ? 11.055 -27.641 -17.469 1 96.56 104 GLY B O 1
ATOM 3153 N N . MET B 1 105 ? 12.312 -26.641 -19 1 95.94 105 MET B N 1
ATOM 3154 C CA . MET B 1 105 ? 11.969 -25.297 -18.547 1 95.94 105 MET B CA 1
ATOM 3155 C C . MET B 1 105 ? 10.469 -25.062 -18.625 1 95.94 105 MET B C 1
ATOM 3157 O O . MET B 1 105 ? 9.844 -24.625 -17.656 1 95.94 105 MET B O 1
ATOM 3161 N N . ASN B 1 106 ? 9.914 -25.438 -19.719 1 95.19 106 ASN B N 1
ATOM 3162 C CA . ASN B 1 106 ? 8.492 -25.172 -19.906 1 95.19 106 ASN B CA 1
ATOM 3163 C C . ASN B 1 106 ? 7.637 -26.047 -19 1 95.19 106 ASN B C 1
ATOM 3165 O O . ASN B 1 106 ? 6.594 -25.609 -18.516 1 95.19 106 ASN B O 1
ATOM 3169 N N . THR B 1 107 ? 8.078 -27.234 -18.828 1 96.5 107 THR B N 1
ATOM 3170 C CA . THR B 1 107 ? 7.352 -28.125 -17.938 1 96.5 107 THR B CA 1
ATOM 3171 C C . THR B 1 107 ? 7.363 -27.578 -16.5 1 96.5 107 THR B C 1
ATOM 3173 O O . THR B 1 107 ? 6.34 -27.594 -15.82 1 96.5 107 THR B O 1
ATOM 3176 N N . CYS B 1 108 ? 8.461 -27.062 -16.094 1 96.94 108 CYS B N 1
ATOM 3177 C CA . CYS B 1 108 ? 8.578 -26.469 -14.773 1 96.94 108 CYS B CA 1
ATOM 3178 C C . CYS B 1 108 ? 7.664 -25.25 -14.641 1 96.94 108 CYS B C 1
ATOM 3180 O O . CYS B 1 108 ? 6.922 -25.141 -13.664 1 96.94 108 CYS B O 1
ATOM 3182 N N . LEU B 1 109 ? 7.66 -24.422 -15.648 1 96.56 109 LEU B N 1
ATOM 3183 C CA . LEU B 1 109 ? 6.848 -23.219 -15.625 1 96.56 109 LEU B CA 1
ATOM 3184 C C . LEU B 1 109 ? 5.363 -23.562 -15.609 1 96.56 109 LEU B C 1
ATOM 3186 O O . LEU B 1 109 ? 4.586 -22.938 -14.883 1 96.56 109 LEU B O 1
ATOM 3190 N N . ALA B 1 110 ? 5.035 -24.547 -16.344 1 95.56 110 ALA B N 1
ATOM 3191 C CA . ALA B 1 110 ? 3.641 -24.984 -16.391 1 95.56 110 ALA B CA 1
ATOM 3192 C C . ALA B 1 110 ? 3.186 -25.5 -15.023 1 95.56 110 ALA B C 1
ATOM 3194 O O . ALA B 1 110 ? 2.084 -25.188 -14.57 1 95.56 110 ALA B O 1
ATOM 3195 N N . ARG B 1 111 ? 4 -26.234 -14.438 1 96.19 111 ARG B N 1
ATOM 3196 C CA . ARG B 1 111 ? 3.662 -26.766 -13.125 1 96.19 111 ARG B CA 1
ATOM 3197 C C . ARG B 1 111 ? 3.592 -25.656 -12.078 1 96.19 111 ARG B C 1
ATOM 3199 O O . ARG B 1 111 ? 2.734 -25.688 -11.195 1 96.19 111 ARG B O 1
ATOM 3206 N N . MET B 1 112 ? 4.43 -24.719 -12.188 1 95.62 112 MET B N 1
ATOM 3207 C CA . MET B 1 112 ? 4.406 -23.578 -11.289 1 95.62 112 MET B CA 1
ATOM 3208 C C . MET B 1 112 ? 3.096 -22.797 -11.43 1 95.62 112 MET B C 1
ATOM 3210 O O . MET B 1 112 ? 2.502 -22.391 -10.43 1 95.62 112 MET B O 1
ATOM 3214 N N . ARG B 1 113 ? 2.639 -22.625 -12.617 1 94.25 113 ARG B N 1
ATOM 3215 C CA . ARG B 1 113 ? 1.376 -21.938 -12.859 1 94.25 113 ARG B CA 1
ATOM 3216 C C . ARG B 1 113 ? 0.213 -22.688 -12.211 1 94.25 113 ARG B C 1
ATOM 3218 O O . ARG B 1 113 ? -0.689 -22.062 -11.641 1 94.25 113 ARG B O 1
ATOM 3225 N N . ALA B 1 114 ? 0.346 -23.938 -12.258 1 93.25 114 ALA B N 1
ATOM 3226 C CA . ALA B 1 114 ? -0.72 -24.75 -11.688 1 93.25 114 ALA B CA 1
ATOM 3227 C C . ALA B 1 114 ? -0.762 -24.625 -10.164 1 93.25 114 ALA B C 1
ATOM 3229 O O . ALA B 1 114 ? -1.833 -24.688 -9.555 1 93.25 114 ALA B O 1
ATOM 3230 N N . LEU B 1 115 ? 0.333 -24.391 -9.547 1 93.5 115 LEU B N 1
ATOM 3231 C CA . LEU B 1 115 ? 0.412 -24.344 -8.086 1 93.5 115 LEU B CA 1
ATOM 3232 C C . LEU B 1 115 ? 0.352 -22.906 -7.586 1 93.5 115 LEU B C 1
ATOM 3234 O O . LEU B 1 115 ? 0.208 -22.672 -6.383 1 93.5 115 LEU B O 1
ATOM 3238 N N . MET B 1 116 ? 0.39 -21.984 -8.453 1 91.94 116 MET B N 1
ATOM 3239 C CA . MET B 1 116 ? 0.513 -20.562 -8.156 1 91.94 116 MET B CA 1
ATOM 3240 C C . MET B 1 116 ? -0.635 -20.094 -7.266 1 91.94 116 MET B C 1
ATOM 3242 O O . MET B 1 116 ? -0.423 -19.312 -6.332 1 91.94 116 MET B O 1
ATOM 3246 N N . PRO B 1 117 ? -1.844 -20.516 -7.445 1 88.06 117 PRO B N 1
ATOM 3247 C CA . PRO B 1 117 ? -2.932 -20.047 -6.59 1 88.06 117 PRO B CA 1
ATOM 3248 C C . PRO B 1 117 ? -2.703 -20.359 -5.113 1 88.06 117 PRO B C 1
ATOM 3250 O O . PRO B 1 117 ? -3.137 -19.609 -4.238 1 88.06 117 PRO B O 1
ATOM 3253 N N . HIS B 1 118 ? -1.931 -21.391 -4.883 1 89.5 118 HIS B N 1
ATOM 3254 C CA . HIS B 1 118 ? -1.713 -21.828 -3.508 1 89.5 118 HIS B CA 1
ATOM 3255 C C . HIS B 1 118 ? -0.376 -21.312 -2.977 1 89.5 118 HIS B C 1
ATOM 3257 O O . HIS B 1 118 ? -0.204 -21.156 -1.768 1 89.5 118 HIS B O 1
ATOM 3263 N N . TYR B 1 119 ? 0.521 -21.062 -3.9 1 93.62 119 TYR B N 1
ATOM 3264 C CA . TYR B 1 119 ? 1.864 -20.688 -3.482 1 93.62 119 TYR B CA 1
ATOM 3265 C C . TYR B 1 119 ? 2.375 -19.5 -4.305 1 93.62 119 TYR B C 1
ATOM 3267 O O . TYR B 1 119 ? 3.465 -19.562 -4.879 1 93.62 119 TYR B O 1
ATOM 3275 N N . PRO B 1 120 ? 1.627 -18.422 -4.258 1 94.06 120 PRO B N 1
ATOM 3276 C CA . PRO B 1 120 ? 2.004 -17.328 -5.145 1 94.06 120 PRO B CA 1
ATOM 3277 C C . PRO B 1 120 ? 3.334 -16.688 -4.754 1 94.06 120 PRO B C 1
ATOM 3279 O O . PRO B 1 120 ? 4.09 -16.234 -5.625 1 94.06 120 PRO B O 1
ATOM 3282 N N . LEU B 1 121 ? 3.666 -16.656 -3.49 1 95.69 121 LEU B N 1
ATOM 3283 C CA . LEU B 1 121 ? 4.895 -16.016 -3.035 1 95.69 121 LEU B CA 1
ATOM 3284 C C . LEU B 1 121 ? 6.121 -16.766 -3.545 1 95.69 121 LEU B C 1
ATOM 3286 O O . LEU B 1 121 ? 7.066 -16.156 -4.047 1 95.69 121 LEU B O 1
ATOM 3290 N N . PHE B 1 122 ? 6.09 -18.062 -3.521 1 95.88 122 PHE B N 1
ATOM 3291 C CA . PHE B 1 122 ? 7.203 -18.875 -3.986 1 95.88 122 PHE B CA 1
ATOM 3292 C C . PHE B 1 122 ? 7.406 -18.719 -5.488 1 95.88 122 PHE B C 1
ATOM 3294 O O . PHE B 1 122 ? 8.531 -18.547 -5.953 1 95.88 122 PHE B O 1
ATOM 3301 N N . VAL B 1 123 ? 6.348 -18.719 -6.129 1 97.12 123 VAL B N 1
ATOM 3302 C CA . VAL B 1 123 ? 6.41 -18.594 -7.582 1 97.12 123 VAL B CA 1
ATOM 3303 C C . VAL B 1 123 ? 6.891 -17.188 -7.953 1 97.12 123 VAL B C 1
ATOM 3305 O O . VAL B 1 123 ? 7.688 -17.016 -8.883 1 97.12 123 VAL B O 1
ATOM 3308 N N . PHE B 1 124 ? 6.422 -16.25 -7.168 1 97.75 124 PHE B N 1
ATOM 3309 C CA . PHE B 1 124 ? 6.836 -14.867 -7.391 1 97.75 124 PHE B CA 1
ATOM 3310 C C . PHE B 1 124 ? 8.352 -14.727 -7.266 1 97.75 124 PHE B C 1
ATOM 3312 O O . PHE B 1 124 ? 9 -14.141 -8.133 1 97.75 124 PHE B O 1
ATOM 3319 N N . CYS B 1 125 ? 8.891 -15.258 -6.277 1 97.31 125 CYS B N 1
ATOM 3320 C CA . CYS B 1 125 ? 10.328 -15.156 -6.031 1 97.31 125 CYS B CA 1
ATOM 3321 C C . CYS B 1 125 ? 11.117 -15.883 -7.113 1 97.31 125 CYS B C 1
ATOM 3323 O O . CYS B 1 125 ? 12.109 -15.352 -7.625 1 97.31 125 CYS B O 1
ATOM 3325 N N . PHE B 1 126 ? 10.688 -17.047 -7.488 1 97.38 126 PHE B N 1
ATOM 3326 C CA . PHE B 1 126 ? 11.336 -17.781 -8.562 1 97.38 126 PHE B CA 1
ATOM 3327 C C . PHE B 1 126 ? 11.32 -16.969 -9.859 1 97.38 126 PHE B C 1
ATOM 3329 O O . PHE B 1 126 ? 12.344 -16.844 -10.531 1 97.38 126 PHE B O 1
ATOM 3336 N N . ALA B 1 127 ? 10.141 -16.469 -10.195 1 97.75 127 ALA B N 1
ATOM 3337 C CA . ALA B 1 127 ? 9.969 -15.711 -11.438 1 97.75 127 ALA B CA 1
ATOM 3338 C C . ALA B 1 127 ? 10.875 -14.484 -11.461 1 97.75 127 ALA B C 1
ATOM 3340 O O . ALA B 1 127 ? 11.453 -14.148 -12.5 1 97.75 127 ALA B O 1
ATOM 3341 N N . ALA B 1 128 ? 10.984 -13.852 -10.375 1 96.62 128 ALA B N 1
ATOM 3342 C CA . ALA B 1 128 ? 11.852 -12.68 -10.266 1 96.62 128 ALA B CA 1
ATOM 3343 C C . ALA B 1 128 ? 13.312 -13.062 -10.461 1 96.62 128 ALA B C 1
ATOM 3345 O O . ALA B 1 128 ? 14.031 -12.422 -11.234 1 96.62 128 ALA B O 1
ATOM 3346 N N . ASP B 1 129 ? 13.75 -14.062 -9.836 1 96 129 ASP B N 1
ATOM 3347 C CA . ASP B 1 129 ? 15.141 -14.5 -9.875 1 96 129 ASP B CA 1
ATOM 3348 C C . ASP B 1 129 ? 15.547 -14.906 -11.289 1 96 129 ASP B C 1
ATOM 3350 O O . ASP B 1 129 ? 16.688 -14.711 -11.695 1 96 129 ASP B O 1
ATOM 3354 N N . HIS B 1 130 ? 14.602 -15.406 -11.977 1 96.19 130 HIS B N 1
ATOM 3355 C CA . HIS B 1 130 ? 14.922 -15.945 -13.297 1 96.19 130 HIS B CA 1
ATOM 3356 C C . HIS B 1 130 ? 14.367 -15.062 -14.406 1 96.19 130 HIS B C 1
ATOM 3358 O O . HIS B 1 130 ? 14.25 -15.492 -15.555 1 96.19 130 HIS B O 1
ATOM 3364 N N . LYS B 1 131 ? 13.867 -13.914 -14.07 1 94.31 131 LYS B N 1
ATOM 3365 C CA . LYS B 1 131 ? 13.445 -12.859 -14.992 1 94.31 131 LYS B CA 1
ATOM 3366 C C . LYS B 1 131 ? 12.305 -13.344 -15.891 1 94.31 131 LYS B C 1
ATOM 3368 O O . LYS B 1 131 ? 12.328 -13.125 -17.094 1 94.31 131 LYS B O 1
ATOM 3373 N N . GLN B 1 132 ? 11.484 -14.148 -15.312 1 95.62 132 GLN B N 1
ATOM 3374 C CA . GLN B 1 132 ? 10.258 -14.555 -15.992 1 95.62 132 GLN B CA 1
ATOM 3375 C C . GLN B 1 132 ? 9.148 -13.523 -15.797 1 95.62 132 GLN B C 1
ATOM 3377 O O . GLN B 1 132 ? 8.312 -13.672 -14.898 1 95.62 132 GLN B O 1
ATOM 3382 N N . THR B 1 133 ? 9.008 -12.57 -16.672 1 94.88 133 THR B N 1
ATOM 3383 C CA . THR B 1 133 ? 8.188 -11.375 -16.484 1 94.88 133 THR B CA 1
ATOM 3384 C C . THR B 1 133 ? 6.707 -11.734 -16.469 1 94.88 133 THR B C 1
ATOM 3386 O O . THR B 1 133 ? 5.953 -11.25 -15.625 1 94.88 133 THR B O 1
ATOM 3389 N N . LYS B 1 134 ? 6.348 -12.562 -17.422 1 94.94 134 LYS B N 1
ATOM 3390 C CA . LYS B 1 134 ? 4.934 -12.914 -17.484 1 94.94 134 LYS B CA 1
ATOM 3391 C C . LYS B 1 134 ? 4.492 -13.68 -16.25 1 94.94 134 LYS B C 1
ATOM 3393 O O . LYS B 1 134 ? 3.449 -13.375 -15.664 1 94.94 134 LYS B O 1
ATOM 3398 N N . LEU B 1 135 ? 5.277 -14.633 -15.859 1 96.69 135 LEU B N 1
ATOM 3399 C CA . LEU B 1 135 ? 4.984 -15.406 -14.656 1 96.69 135 LEU B CA 1
ATOM 3400 C C . LEU B 1 135 ? 5 -14.523 -13.414 1 96.69 135 LEU B C 1
ATOM 3402 O O . LEU B 1 135 ? 4.191 -14.703 -12.508 1 96.69 135 LEU B O 1
ATOM 3406 N N . LEU B 1 136 ? 5.93 -13.594 -13.461 1 97.19 136 LEU B N 1
ATOM 3407 C CA . LEU B 1 136 ? 6.051 -12.648 -12.367 1 97.19 136 LEU B CA 1
ATOM 3408 C C . LEU B 1 136 ? 4.773 -11.828 -12.211 1 97.19 136 LEU B C 1
ATOM 3410 O O . LEU B 1 136 ? 4.25 -11.688 -11.109 1 97.19 136 LEU B O 1
ATOM 3414 N N . ASP B 1 137 ? 4.223 -11.359 -13.266 1 95.94 137 ASP B N 1
ATOM 3415 C CA . ASP B 1 137 ? 2.998 -10.57 -13.266 1 95.94 137 ASP B CA 1
ATOM 3416 C C . ASP B 1 137 ? 1.807 -11.398 -12.789 1 95.94 137 ASP B C 1
ATOM 3418 O O . ASP B 1 137 ? 0.991 -10.93 -12 1 95.94 137 ASP B O 1
ATOM 3422 N N . GLU B 1 138 ? 1.785 -12.562 -13.266 1 93.56 138 GLU B N 1
ATOM 3423 C CA . GLU B 1 138 ? 0.699 -13.445 -12.852 1 93.56 138 GLU B CA 1
ATOM 3424 C C . GLU B 1 138 ? 0.76 -13.742 -11.359 1 93.56 138 GLU B C 1
ATOM 3426 O O . GLU B 1 138 ? -0.256 -13.664 -10.664 1 93.56 138 GLU B O 1
ATOM 3431 N N . ALA B 1 139 ? 1.913 -14.039 -10.891 1 95.81 139 ALA B N 1
ATOM 3432 C CA . ALA B 1 139 ? 2.092 -14.344 -9.469 1 95.81 139 ALA B CA 1
ATOM 3433 C C . ALA B 1 139 ? 1.752 -13.133 -8.602 1 95.81 139 ALA B C 1
ATOM 3435 O O . ALA B 1 139 ? 1.14 -13.273 -7.543 1 95.81 139 ALA B O 1
ATOM 3436 N N . ALA B 1 140 ? 2.174 -11.992 -9.07 1 95.75 140 ALA B N 1
ATOM 3437 C CA . ALA B 1 140 ? 1.898 -10.766 -8.328 1 95.75 140 ALA B CA 1
ATOM 3438 C C . ALA B 1 140 ? 0.398 -10.562 -8.141 1 95.75 140 ALA B C 1
ATOM 3440 O O . ALA B 1 140 ? -0.046 -10.125 -7.078 1 95.75 140 ALA B O 1
ATOM 3441 N N . THR B 1 141 ? -0.325 -10.875 -9.102 1 90.88 141 THR B N 1
ATOM 3442 C CA . THR B 1 141 ? -1.774 -10.727 -9.039 1 90.88 141 THR B CA 1
ATOM 3443 C C . THR B 1 141 ? -2.359 -11.602 -7.93 1 90.88 141 THR B C 1
ATOM 3445 O O . THR B 1 141 ? -3.211 -11.148 -7.164 1 90.88 141 THR B O 1
ATOM 3448 N N . TYR B 1 142 ? -1.886 -12.758 -7.812 1 89.5 142 TYR B N 1
ATOM 3449 C CA . TYR B 1 142 ? -2.357 -13.656 -6.766 1 89.5 142 TYR B CA 1
ATOM 3450 C C . TYR B 1 142 ? -1.904 -13.1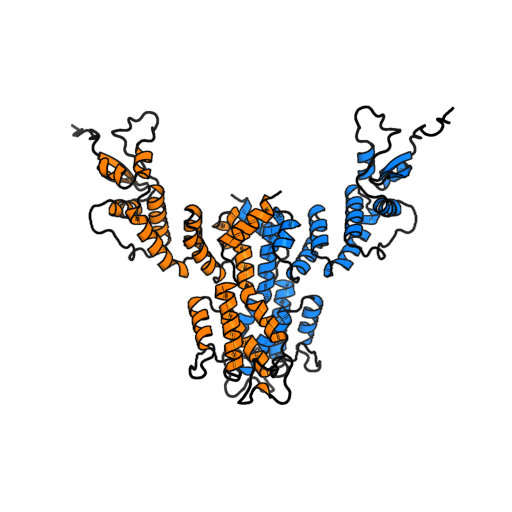8 -5.395 1 89.5 142 TYR B C 1
ATOM 3452 O O . TYR B 1 142 ? -2.629 -13.336 -4.406 1 89.5 142 TYR B O 1
ATOM 3460 N N . LEU B 1 143 ? -0.728 -12.594 -5.367 1 91.38 143 LEU B N 1
ATOM 3461 C CA . LEU B 1 143 ? -0.221 -12.07 -4.102 1 91.38 143 LEU B CA 1
ATOM 3462 C C . LEU B 1 143 ? -1.097 -10.93 -3.596 1 91.38 143 LEU B C 1
ATOM 3464 O O . LEU B 1 143 ? -1.306 -10.789 -2.389 1 91.38 143 LEU B O 1
ATOM 3468 N N . CYS B 1 144 ? -1.559 -10.18 -4.492 1 89 144 CYS B N 1
ATOM 3469 C CA . CYS B 1 144 ? -2.371 -9.023 -4.137 1 89 144 CYS B CA 1
ATOM 3470 C C . CYS B 1 144 ? -3.742 -9.453 -3.627 1 89 144 CYS B C 1
ATOM 3472 O O . CYS B 1 144 ? -4.391 -8.719 -2.877 1 89 144 CYS B O 1
ATOM 3474 N N . SER B 1 145 ? -4.145 -10.555 -4.023 1 79.12 145 SER B N 1
ATOM 3475 C CA . SER B 1 145 ? -5.461 -11.047 -3.617 1 79.12 145 SER B CA 1
ATOM 3476 C C . SER B 1 145 ? -5.367 -11.906 -2.363 1 79.12 145 SER B C 1
ATOM 3478 O O . SER B 1 145 ? -6.387 -12.281 -1.781 1 79.12 145 SER B O 1
ATOM 3480 N N . SER B 1 146 ? -4.137 -12.125 -1.967 1 77.5 146 SER B N 1
ATOM 3481 C CA . SER B 1 146 ? -3.918 -12.984 -0.808 1 77.5 146 SER B CA 1
ATOM 3482 C C . SER B 1 146 ? -3.586 -12.164 0.434 1 77.5 146 SER B C 1
ATOM 3484 O O . SER B 1 146 ? -3.279 -10.977 0.335 1 77.5 146 SER B O 1
ATOM 3486 N N . GLU B 1 147 ? -3.76 -12.828 1.538 1 76.88 147 GLU B N 1
ATOM 3487 C CA . GLU B 1 147 ? -3.529 -12.148 2.809 1 76.88 147 GLU B CA 1
ATOM 3488 C C . GLU B 1 147 ? -2.086 -12.32 3.273 1 76.88 147 GLU B C 1
ATOM 3490 O O . GLU B 1 147 ? -1.826 -12.984 4.277 1 76.88 147 GLU B O 1
ATOM 3495 N N . TYR B 1 148 ? -1.163 -11.789 2.545 1 85.06 148 TYR B N 1
ATOM 3496 C CA . TYR B 1 148 ? 0.216 -11.797 3.018 1 85.06 148 TYR B CA 1
ATOM 3497 C C . TYR B 1 148 ? 0.534 -10.531 3.795 1 85.06 148 TYR B C 1
ATOM 3499 O O . TYR B 1 148 ? 0.226 -9.422 3.344 1 85.06 148 TYR B O 1
ATOM 3507 N N . SER B 1 149 ? 1.019 -10.781 4.961 1 85.88 149 SER B N 1
ATOM 3508 C CA . SER B 1 149 ? 1.485 -9.633 5.742 1 85.88 149 SER B CA 1
ATOM 3509 C C . SER B 1 149 ? 2.76 -9.047 5.145 1 85.88 149 SER B C 1
ATOM 3511 O O . SER B 1 149 ? 3.475 -9.719 4.402 1 85.88 149 SER B O 1
ATOM 3513 N N . PHE B 1 150 ? 2.994 -7.863 5.414 1 88.75 150 PHE B N 1
ATOM 3514 C CA . PHE B 1 150 ? 4.227 -7.23 4.953 1 88.75 150 PHE B CA 1
ATOM 3515 C C . PHE B 1 150 ? 5.445 -7.992 5.453 1 88.75 150 PHE B C 1
ATOM 3517 O O . PHE B 1 150 ? 6.422 -8.164 4.719 1 88.75 150 PHE B O 1
ATOM 3524 N N . GLY B 1 151 ? 5.367 -8.375 6.664 1 86.75 151 GLY B N 1
ATOM 3525 C CA . GLY B 1 151 ? 6.484 -9.109 7.238 1 86.75 151 GLY B CA 1
ATOM 3526 C C . GLY B 1 151 ? 6.852 -10.352 6.445 1 86.75 151 GLY B C 1
ATOM 3527 O O . GLY B 1 151 ? 8.031 -10.602 6.191 1 86.75 151 GLY B O 1
ATOM 3528 N N . SER B 1 152 ? 5.867 -11.031 6.035 1 89 152 SER B N 1
ATOM 3529 C CA . SER B 1 152 ? 6.094 -12.25 5.262 1 89 152 SER B CA 1
ATOM 3530 C C . SER B 1 152 ? 6.719 -11.938 3.906 1 89 152 SER B C 1
ATOM 3532 O O . SER B 1 152 ? 7.566 -12.688 3.42 1 89 152 SER B O 1
ATOM 3534 N N . LEU B 1 153 ? 6.355 -10.867 3.379 1 92.75 153 LEU B N 1
ATOM 3535 C CA . LEU B 1 153 ? 6.898 -10.461 2.084 1 92.75 153 LEU B CA 1
ATOM 3536 C C . LEU B 1 153 ? 8.328 -9.961 2.227 1 92.75 153 LEU B C 1
ATOM 3538 O O . LEU B 1 153 ? 9.203 -10.336 1.442 1 92.75 153 LEU B O 1
ATOM 3542 N N . ALA B 1 154 ? 8.531 -9.227 3.26 1 90.44 154 ALA B N 1
ATOM 3543 C CA . ALA B 1 154 ? 9.812 -8.555 3.453 1 90.44 154 ALA B CA 1
ATOM 3544 C C . ALA B 1 154 ? 10.938 -9.562 3.664 1 90.44 154 ALA B C 1
ATOM 3546 O O . ALA B 1 154 ? 12.086 -9.32 3.275 1 90.44 154 ALA B O 1
ATOM 3547 N N . VAL B 1 155 ? 10.594 -10.656 4.195 1 88.88 155 VAL B N 1
ATOM 3548 C CA . VAL B 1 155 ? 11.602 -11.672 4.5 1 88.88 155 VAL B CA 1
ATOM 3549 C C . VAL B 1 155 ? 11.969 -12.438 3.232 1 88.88 155 VAL B C 1
ATOM 3551 O O . VAL B 1 155 ? 13.102 -12.898 3.084 1 88.88 155 VAL B O 1
ATOM 3554 N N . ARG B 1 156 ? 11.117 -12.453 2.277 1 90.75 156 ARG B N 1
ATOM 3555 C CA . ARG B 1 156 ? 11.328 -13.375 1.159 1 90.75 156 ARG B CA 1
ATOM 3556 C C . ARG B 1 156 ? 11.578 -12.609 -0.135 1 90.75 156 ARG B C 1
ATOM 3558 O O . ARG B 1 156 ? 12.305 -13.078 -1.01 1 90.75 156 ARG B O 1
ATOM 3565 N N . VAL B 1 157 ? 11 -11.523 -0.267 1 94.25 157 VAL B N 1
ATOM 3566 C CA . VAL B 1 157 ? 11.07 -10.758 -1.508 1 94.25 157 VAL B CA 1
ATOM 3567 C C . VAL B 1 157 ? 12.289 -9.844 -1.487 1 94.25 157 VAL B C 1
ATOM 3569 O O . VAL B 1 157 ? 12.602 -9.234 -0.46 1 94.25 157 VAL B O 1
ATOM 3572 N N . SER B 1 158 ? 12.961 -9.828 -2.631 1 91.94 158 SER B N 1
ATOM 3573 C CA . SER B 1 158 ? 14.102 -8.93 -2.762 1 91.94 158 SER B CA 1
ATOM 3574 C C . SER B 1 158 ? 13.703 -7.484 -2.492 1 91.94 158 SER B C 1
ATOM 3576 O O . SER B 1 158 ? 12.602 -7.066 -2.836 1 91.94 158 SER B O 1
ATOM 3578 N N . LYS B 1 159 ? 14.641 -6.691 -1.984 1 88.56 159 LYS B N 1
ATOM 3579 C CA . LYS B 1 159 ? 14.398 -5.328 -1.532 1 88.56 159 LYS B CA 1
ATOM 3580 C C . LYS B 1 159 ? 13.922 -4.445 -2.68 1 88.56 159 LYS B C 1
ATOM 3582 O O . LYS B 1 159 ? 13.023 -3.615 -2.5 1 88.56 159 LYS B O 1
ATOM 3587 N N . ASP B 1 160 ? 14.453 -4.707 -3.809 1 90.25 160 ASP B N 1
ATOM 3588 C CA . ASP B 1 160 ? 14.156 -3.846 -4.949 1 90.25 160 ASP B CA 1
ATOM 3589 C C . ASP B 1 160 ? 12.742 -4.109 -5.477 1 90.25 160 ASP B C 1
ATOM 3591 O O . ASP B 1 160 ? 12.195 -3.299 -6.227 1 90.25 160 ASP B O 1
ATOM 3595 N N . LEU B 1 161 ? 12.141 -5.199 -4.996 1 94.94 161 LEU B N 1
ATOM 3596 C CA . LEU B 1 161 ? 10.828 -5.566 -5.52 1 94.94 161 LEU B CA 1
ATOM 3597 C C . LEU B 1 161 ? 9.742 -5.289 -4.488 1 94.94 161 LEU B C 1
ATOM 3599 O O . LEU B 1 161 ? 8.547 -5.359 -4.805 1 94.94 161 LEU B O 1
ATOM 3603 N N . LEU B 1 162 ? 10.141 -4.922 -3.295 1 94.12 162 LEU B N 1
ATOM 3604 C CA . LEU B 1 162 ? 9.18 -4.766 -2.211 1 94.12 162 LEU B CA 1
ATOM 3605 C C . LEU B 1 162 ? 8.289 -3.547 -2.445 1 94.12 162 LEU B C 1
ATOM 3607 O O . LEU B 1 162 ? 7.062 -3.637 -2.336 1 94.12 162 LEU B O 1
ATOM 3611 N N . LEU B 1 163 ? 8.953 -2.457 -2.807 1 94.19 163 LEU B N 1
ATOM 3612 C CA . LEU B 1 163 ? 8.18 -1.234 -2.988 1 94.19 163 LEU B CA 1
ATOM 3613 C C . LEU B 1 163 ? 7.168 -1.394 -4.121 1 94.19 163 LEU B C 1
ATOM 3615 O O . LEU B 1 163 ? 5.977 -1.123 -3.941 1 94.19 163 LEU B O 1
ATOM 3619 N N . PRO B 1 164 ? 7.551 -1.898 -5.297 1 95.19 164 PRO B N 1
ATOM 3620 C CA . PRO B 1 164 ? 6.555 -2.111 -6.352 1 95.19 164 PRO B CA 1
ATOM 3621 C C . PRO B 1 164 ? 5.445 -3.072 -5.93 1 95.19 164 PRO B C 1
ATOM 3623 O O . PRO B 1 164 ? 4.281 -2.875 -6.293 1 95.19 164 PRO B O 1
ATOM 3626 N N . LEU B 1 165 ? 5.801 -4.059 -5.219 1 95.62 165 LEU B N 1
ATOM 3627 C CA . LEU B 1 165 ? 4.812 -5.051 -4.801 1 95.62 165 LEU B CA 1
ATOM 3628 C C . LEU B 1 165 ? 3.811 -4.441 -3.828 1 95.62 165 LEU B C 1
ATOM 3630 O O . LEU B 1 165 ? 2.602 -4.637 -3.973 1 95.62 165 LEU B O 1
ATOM 3634 N N . VAL B 1 166 ? 4.285 -3.701 -2.867 1 93.94 166 VAL B N 1
ATOM 3635 C CA . VAL B 1 166 ? 3.414 -3.086 -1.872 1 93.94 166 VAL B CA 1
ATOM 3636 C C . VAL B 1 166 ? 2.523 -2.041 -2.539 1 93.94 166 VAL B C 1
ATOM 3638 O O . VAL B 1 166 ? 1.337 -1.931 -2.219 1 93.94 166 VAL B O 1
ATOM 3641 N N . GLU B 1 167 ? 3.113 -1.295 -3.438 1 94.19 167 GLU B N 1
ATOM 3642 C CA . GLU B 1 167 ? 2.307 -0.337 -4.188 1 94.19 167 GLU B CA 1
ATOM 3643 C C . GLU B 1 167 ? 1.205 -1.041 -4.977 1 94.19 167 GLU B C 1
ATOM 3645 O O . GLU B 1 167 ? 0.061 -0.583 -4.996 1 94.19 167 GLU B O 1
ATOM 3650 N N . LEU B 1 168 ? 1.563 -2.096 -5.629 1 95 168 LEU B N 1
ATOM 3651 C CA . LEU B 1 168 ? 0.562 -2.854 -6.371 1 95 168 LEU B CA 1
ATOM 3652 C C . LEU B 1 168 ? -0.527 -3.373 -5.438 1 95 168 LEU B C 1
ATOM 3654 O O . LEU B 1 168 ? -1.712 -3.332 -5.777 1 95 168 LEU B O 1
ATOM 3658 N N . GLN B 1 169 ? -0.164 -3.844 -4.27 1 93.5 169 GLN B N 1
ATOM 3659 C CA . GLN B 1 169 ? -1.137 -4.316 -3.289 1 93.5 169 GLN B CA 1
ATOM 3660 C C . GLN B 1 169 ? -2.098 -3.201 -2.887 1 93.5 169 GLN B C 1
ATOM 3662 O O . GLN B 1 169 ? -3.301 -3.434 -2.742 1 93.5 169 GLN B O 1
ATOM 3667 N N . LYS B 1 170 ? -1.539 -2.1 -2.662 1 92.38 170 LYS B N 1
ATOM 3668 C CA . LYS B 1 170 ? -2.367 -0.948 -2.318 1 92.38 170 LYS B CA 1
ATOM 3669 C C . LYS B 1 170 ? -3.391 -0.657 -3.412 1 92.38 170 LYS B C 1
ATOM 3671 O O . LYS B 1 170 ? -4.578 -0.486 -3.131 1 92.38 170 LYS B O 1
ATOM 3676 N N . VAL B 1 171 ? -2.916 -0.62 -4.668 1 92.44 171 VAL B N 1
ATOM 3677 C CA . VAL B 1 171 ? -3.797 -0.351 -5.797 1 92.44 171 VAL B CA 1
ATOM 3678 C C . VAL B 1 171 ? -4.898 -1.406 -5.855 1 92.44 171 VAL B C 1
ATOM 3680 O O . VAL B 1 171 ? -6.07 -1.079 -6.062 1 92.44 171 VAL B O 1
ATOM 3683 N N . TRP B 1 172 ? -4.535 -2.619 -5.633 1 91.81 172 TRP B N 1
ATOM 3684 C CA . TRP B 1 172 ? -5.488 -3.723 -5.676 1 91.81 172 TRP B CA 1
ATOM 3685 C C . TRP B 1 172 ? -6.488 -3.621 -4.527 1 91.81 172 TRP B C 1
ATOM 3687 O O . TRP B 1 172 ? -7.664 -3.951 -4.688 1 91.81 172 TRP B O 1
ATOM 3697 N N . SER B 1 173 ? -5.988 -3.188 -3.375 1 90.38 173 SER B N 1
ATOM 3698 C CA . SER B 1 173 ? -6.871 -3.061 -2.221 1 90.38 173 SER B CA 1
ATOM 3699 C C . SER B 1 173 ? -7.922 -1.979 -2.443 1 90.38 173 SER B C 1
ATOM 3701 O O . SER B 1 173 ? -9.008 -2.035 -1.867 1 90.38 173 SER B O 1
ATOM 3703 N N . GLU B 1 174 ? -7.605 -1.043 -3.318 1 91 174 GLU B N 1
ATOM 3704 C CA . GLU B 1 174 ? -8.5 0.081 -3.582 1 91 174 GLU B CA 1
ATOM 3705 C C . GLU B 1 174 ? -9.219 -0.089 -4.914 1 91 174 GLU B C 1
ATOM 3707 O O . GLU B 1 174 ? -9.773 0.871 -5.453 1 91 174 GLU B O 1
ATOM 3712 N N . LYS B 1 175 ? -9.227 -1.235 -5.449 1 92.69 175 LYS B N 1
ATOM 3713 C CA . LYS B 1 175 ? -9.656 -1.451 -6.828 1 92.69 175 LYS B CA 1
ATOM 3714 C C . LYS B 1 175 ? -11.109 -1.027 -7.023 1 92.69 175 LYS B C 1
ATOM 3716 O O . LYS B 1 175 ? -11.492 -0.555 -8.094 1 92.69 175 LYS B O 1
ATOM 3721 N N . PHE B 1 176 ? -11.914 -1.104 -5.992 1 93.38 176 PHE B N 1
ATOM 3722 C CA . PHE B 1 176 ? -13.328 -0.802 -6.199 1 93.38 176 PHE B CA 1
ATOM 3723 C C . PHE B 1 176 ? -13.688 0.548 -5.59 1 93.38 176 PHE B C 1
ATOM 3725 O O . PHE B 1 176 ? -14.859 0.914 -5.527 1 93.38 176 PHE B O 1
ATOM 3732 N N . GLN B 1 177 ? -12.711 1.298 -5.148 1 91.69 177 GLN B N 1
ATOM 3733 C CA . GLN B 1 177 ? -12.977 2.625 -4.598 1 91.69 177 GLN B CA 1
ATOM 3734 C C . GLN B 1 177 ? -13.641 3.523 -5.637 1 91.69 177 GLN B C 1
ATOM 3736 O O . GLN B 1 177 ? -14.57 4.266 -5.316 1 91.69 177 GLN B O 1
ATOM 3741 N N . PRO B 1 178 ? -13.211 3.441 -6.875 1 93.25 178 PRO B N 1
ATOM 3742 C CA . PRO B 1 178 ? -13.891 4.258 -7.887 1 93.25 178 PRO B CA 1
ATOM 3743 C C . PRO B 1 178 ? -15.367 3.904 -8.047 1 93.25 178 PRO B C 1
ATOM 3745 O O . PRO B 1 178 ? -16.188 4.777 -8.336 1 93.25 178 PRO B O 1
ATOM 3748 N N . ILE B 1 179 ? -15.688 2.637 -7.852 1 95.69 179 ILE B N 1
ATOM 3749 C CA . ILE B 1 179 ? -17.078 2.191 -7.965 1 95.69 179 ILE B CA 1
ATOM 3750 C C . ILE B 1 179 ? -17.891 2.74 -6.797 1 95.69 179 ILE B C 1
ATOM 3752 O O . ILE B 1 179 ? -19.016 3.209 -6.984 1 95.69 179 ILE B O 1
ATOM 3756 N N . VAL B 1 180 ? -17.297 2.674 -5.621 1 93.56 180 VAL B N 1
ATOM 3757 C CA . VAL B 1 180 ? -17.938 3.205 -4.426 1 93.56 180 VAL B CA 1
ATOM 3758 C C . VAL B 1 180 ? -18.219 4.699 -4.605 1 93.56 180 VAL B C 1
ATOM 3760 O O . VAL B 1 180 ? -19.312 5.172 -4.32 1 93.56 180 VAL B O 1
ATOM 3763 N N . GLU B 1 181 ? -17.281 5.375 -5.129 1 91.75 181 GLU B N 1
ATOM 3764 C CA . GLU B 1 181 ? -17.438 6.805 -5.383 1 91.75 181 GLU B CA 1
ATOM 3765 C C . GLU B 1 181 ? -18.516 7.062 -6.438 1 91.75 181 GLU B C 1
ATOM 3767 O O . GLU B 1 181 ? -19.297 8 -6.309 1 91.75 181 GLU B O 1
ATOM 3772 N N . PHE B 1 182 ? -18.484 6.234 -7.43 1 94.19 182 PHE B N 1
ATOM 3773 C CA . PHE B 1 182 ? -19.469 6.34 -8.5 1 94.19 182 PHE B CA 1
ATOM 3774 C C . PHE B 1 182 ? -20.875 6.18 -7.957 1 94.19 182 PHE B C 1
ATOM 3776 O O . PHE B 1 182 ? -21.766 6.98 -8.266 1 94.19 182 PHE B O 1
ATOM 3783 N N . ILE B 1 183 ? -21.094 5.223 -7.105 1 92.69 183 ILE B N 1
ATOM 3784 C CA . ILE B 1 183 ? -22.406 4.938 -6.52 1 92.69 183 ILE B CA 1
ATOM 3785 C C . ILE B 1 183 ? -22.797 6.07 -5.574 1 92.69 183 ILE B C 1
ATOM 3787 O O . ILE B 1 183 ? -23.969 6.449 -5.512 1 92.69 183 ILE B O 1
ATOM 3791 N N . SER B 1 184 ? -21.828 6.59 -4.848 1 90.44 184 SER B N 1
ATOM 3792 C CA . SER B 1 184 ? -22.078 7.625 -3.854 1 90.44 184 SER B CA 1
ATOM 3793 C C . SER B 1 184 ? -22.672 8.883 -4.5 1 90.44 184 SER B C 1
ATOM 3795 O O . SER B 1 184 ? -23.375 9.641 -3.85 1 90.44 184 SER B O 1
ATOM 3797 N N . LYS B 1 185 ? -22.438 9.062 -5.738 1 90.69 185 LYS B N 1
ATOM 3798 C CA . LYS B 1 185 ? -22.844 10.273 -6.441 1 90.69 185 LYS B CA 1
ATOM 3799 C C . LYS B 1 185 ? -24.281 10.164 -6.934 1 90.69 185 LYS B C 1
ATOM 3801 O O . LYS B 1 185 ? -24.875 11.156 -7.375 1 90.69 185 LYS B O 1
ATOM 3806 N N . PHE B 1 186 ? -24.844 8.984 -6.871 1 90.75 186 PHE B N 1
ATOM 3807 C CA . PHE B 1 186 ? -26.234 8.836 -7.281 1 90.75 186 PHE B CA 1
ATOM 3808 C C . PHE B 1 186 ? -27.172 9.57 -6.324 1 90.75 186 PHE B C 1
ATOM 3810 O O . PHE B 1 186 ? -27.172 9.305 -5.121 1 90.75 186 PHE B O 1
ATOM 3817 N N . PRO B 1 187 ? -27.922 10.484 -6.883 1 90.25 187 PRO B N 1
ATOM 3818 C CA . PRO B 1 187 ? -28.953 11.086 -6.023 1 90.25 187 PRO B CA 1
ATOM 3819 C C . PRO B 1 187 ? -30.047 10.109 -5.621 1 90.25 187 PRO B C 1
ATOM 3821 O O . PRO B 1 187 ? -30.25 9.094 -6.297 1 90.25 187 PRO B O 1
ATOM 3824 N N . LEU B 1 188 ? -30.703 10.43 -4.527 1 88.56 188 LEU B N 1
ATOM 3825 C CA . LEU B 1 188 ? -31.781 9.57 -4.043 1 88.56 188 LEU B CA 1
ATOM 3826 C C . LEU B 1 188 ? -33.062 9.789 -4.855 1 88.56 188 LEU B C 1
ATOM 3828 O O . LEU B 1 188 ? -33.375 10.93 -5.203 1 88.56 188 LEU B O 1
ATOM 3832 N N . CYS B 1 189 ? -33.656 8.672 -5.215 1 86.25 189 CYS B N 1
ATOM 3833 C CA . CYS B 1 189 ? -34.906 8.797 -5.949 1 86.25 189 CYS B CA 1
ATOM 3834 C C . CYS B 1 189 ? -36.062 8.984 -4.992 1 86.25 189 CYS B C 1
ATOM 3836 O O . CYS B 1 189 ? -35.938 8.773 -3.785 1 86.25 189 CYS B O 1
ATOM 3838 N N . VAL B 1 190 ? -37.156 9.547 -5.648 1 79.19 190 VAL B N 1
ATOM 3839 C CA . VAL B 1 190 ? -38.375 9.766 -4.906 1 79.19 190 VAL B CA 1
ATOM 3840 C C . VAL B 1 190 ? -39.281 8.531 -5.02 1 79.19 190 VAL B C 1
ATOM 3842 O O . VAL B 1 190 ? -39.406 7.953 -6.102 1 79.19 190 VAL B O 1
ATOM 3845 N N . GLU B 1 191 ? -39.844 8.016 -3.865 1 76.31 191 GLU B N 1
ATOM 3846 C CA . GLU B 1 191 ? -40.875 6.969 -3.779 1 76.31 191 GLU B CA 1
ATOM 3847 C C . GLU B 1 191 ? -40.406 5.695 -4.48 1 76.31 191 GLU B C 1
ATOM 3849 O O . GLU B 1 191 ? -41.188 5.066 -5.203 1 76.31 191 GLU B O 1
ATOM 3854 N N . LYS B 1 192 ? -39.062 5.375 -4.484 1 80.81 192 LYS B N 1
ATOM 3855 C CA . LYS B 1 192 ? -38.5 4.125 -5 1 80.81 192 LYS B CA 1
ATOM 3856 C C . LYS B 1 192 ? -38.75 3.99 -6.5 1 80.81 192 LYS B C 1
ATOM 3858 O O . LYS B 1 192 ? -39.125 2.914 -6.977 1 80.81 192 LYS B O 1
ATOM 3863 N N . GLU B 1 193 ? -38.625 5.109 -7.195 1 81.56 193 GLU B N 1
ATOM 3864 C CA . GLU B 1 193 ? -38.812 5.145 -8.648 1 81.56 193 GLU B CA 1
ATOM 3865 C C . GLU B 1 193 ? -37.781 4.234 -9.344 1 81.56 193 GLU B C 1
ATOM 3867 O O . GLU B 1 193 ? -38.031 3.795 -10.469 1 81.56 193 GLU B O 1
ATOM 3872 N N . CYS B 1 194 ? -36.75 3.887 -8.656 1 85.38 194 CYS B N 1
ATOM 3873 C CA . CYS B 1 194 ? -35.688 3.066 -9.25 1 85.38 194 CYS B CA 1
ATOM 3874 C C . CYS B 1 194 ? -36.156 1.622 -9.406 1 85.38 194 CYS B C 1
ATOM 3876 O O . CYS B 1 194 ? -35.531 0.844 -10.125 1 85.38 194 CYS B O 1
ATOM 3878 N N . HIS B 1 195 ? -37.188 1.256 -8.82 1 82.94 195 HIS B N 1
ATOM 3879 C CA . HIS B 1 195 ? -37.688 -0.113 -8.914 1 82.94 195 HIS B CA 1
ATOM 3880 C C . HIS B 1 195 ? -38.781 -0.239 -9.984 1 82.94 195 HIS B C 1
ATOM 3882 O O . HIS B 1 195 ? -39.406 -1.295 -10.125 1 82.94 195 HIS B O 1
ATOM 3888 N N . GLY B 1 196 ? -38.938 0.778 -10.648 1 72.06 196 GLY B N 1
ATOM 3889 C CA . GLY B 1 196 ? -39.938 0.722 -11.703 1 72.06 196 GLY B CA 1
ATOM 3890 C C . GLY B 1 196 ? -39.469 -0.048 -12.922 1 72.06 196 GLY B C 1
ATOM 3891 O O . GLY B 1 196 ? -38.281 -0.303 -13.086 1 72.06 196 GLY B O 1
ATOM 3892 N N . VAL B 1 197 ? -40.312 -0.715 -13.688 1 64.5 197 VAL B N 1
ATOM 3893 C CA . VAL B 1 197 ? -40.094 -1.713 -14.727 1 64.5 197 VAL B CA 1
ATOM 3894 C C . VAL B 1 197 ? -39.281 -1.099 -15.875 1 64.5 197 VAL B C 1
ATOM 3896 O O . VAL B 1 197 ? -38.375 -1.74 -16.422 1 64.5 197 VAL B O 1
ATOM 3899 N N . GLU B 1 198 ? -39.594 0.074 -16.422 1 65.38 198 GLU B N 1
ATOM 3900 C CA . GLU B 1 198 ? -39 0.485 -17.688 1 65.38 198 GLU B CA 1
ATOM 3901 C C . GLU B 1 198 ? -38.094 1.706 -17.516 1 65.38 198 GLU B C 1
ATOM 3903 O O . GLU B 1 198 ? -38.594 2.838 -17.453 1 65.38 198 GLU B O 1
ATOM 3908 N N . ARG B 1 199 ? -36.844 1.296 -17 1 71.5 199 ARG B N 1
ATOM 3909 C CA . ARG B 1 199 ? -35.938 2.449 -16.875 1 71.5 199 ARG B CA 1
ATOM 3910 C C . ARG B 1 199 ? -34.812 2.396 -17.906 1 71.5 199 ARG B C 1
ATOM 3912 O O . ARG B 1 199 ? -34.312 1.321 -18.203 1 71.5 199 ARG B O 1
ATOM 3919 N N . ASP B 1 200 ? -34.781 3.537 -18.594 1 74.56 200 ASP B N 1
ATOM 3920 C CA . ASP B 1 200 ? -33.625 3.717 -19.469 1 74.56 200 ASP B CA 1
ATOM 3921 C C . ASP B 1 200 ? -32.469 4.426 -18.75 1 74.56 200 ASP B C 1
ATOM 3923 O O . ASP B 1 200 ? -32.406 5.656 -18.75 1 74.56 200 ASP B O 1
ATOM 3927 N N . LEU B 1 201 ? -31.625 3.627 -18.156 1 76.56 201 LEU B N 1
ATOM 3928 C CA . LEU B 1 201 ? -30.562 4.164 -17.328 1 76.56 201 LEU B CA 1
ATOM 3929 C C . LEU B 1 201 ? -29.609 5.027 -18.156 1 76.56 201 LEU B C 1
ATOM 3931 O O . LEU B 1 201 ? -28.984 5.953 -17.625 1 76.56 201 LEU B O 1
ATOM 3935 N N . GLU B 1 202 ? -29.547 4.766 -19.438 1 71.69 202 GLU B N 1
ATOM 3936 C CA . GLU B 1 202 ? -28.656 5.531 -20.312 1 71.69 202 GLU B CA 1
ATOM 3937 C C . GLU B 1 202 ? -29.172 6.957 -20.5 1 71.69 202 GLU B C 1
ATOM 3939 O O . GLU B 1 202 ? -28.391 7.895 -20.641 1 71.69 202 GLU B O 1
ATOM 3944 N N . ALA B 1 203 ? -30.422 6.941 -20.422 1 73.88 203 ALA B N 1
ATOM 3945 C CA . ALA B 1 203 ? -31.047 8.242 -20.656 1 73.88 203 ALA B CA 1
ATOM 3946 C C . ALA B 1 203 ? -31.156 9.039 -19.359 1 73.88 203 ALA B C 1
ATOM 3948 O O . ALA B 1 203 ? -31.25 10.266 -19.391 1 73.88 203 ALA B O 1
ATOM 3949 N N . GLU B 1 204 ? -31.047 8.281 -18.328 1 74.69 204 GLU B N 1
ATOM 3950 C CA . GLU B 1 204 ? -31.172 8.938 -17.031 1 74.69 204 GLU B CA 1
ATOM 3951 C C . GLU B 1 204 ? -29.844 9.562 -16.594 1 74.69 204 GLU B C 1
ATOM 3953 O O . GLU B 1 204 ? -28.844 8.852 -16.406 1 74.69 204 GLU B O 1
ATOM 3958 N N . ASN B 1 205 ? -29.703 10.859 -16.578 1 78.31 205 ASN B N 1
ATOM 3959 C CA . ASN B 1 205 ? -28.531 11.578 -16.094 1 78.31 205 ASN B CA 1
ATOM 3960 C C . ASN B 1 205 ? -28.938 12.719 -15.148 1 78.31 205 ASN B C 1
ATOM 3962 O O . ASN B 1 205 ? -29.484 13.734 -15.594 1 78.31 205 ASN B O 1
ATOM 3966 N N . PRO B 1 206 ? -28.781 12.414 -13.914 1 84.31 206 PRO B N 1
ATOM 3967 C CA . PRO B 1 206 ? -28.062 11.375 -13.172 1 84.31 206 PRO B CA 1
ATOM 3968 C C . PRO B 1 206 ? -28.953 10.172 -12.828 1 84.31 206 PRO B C 1
ATOM 3970 O O . PRO B 1 206 ? -30.172 10.305 -12.75 1 84.31 206 PRO B O 1
ATOM 3973 N N . ILE B 1 207 ? -28.375 9.039 -12.688 1 88.12 207 ILE B N 1
ATOM 3974 C CA . ILE B 1 207 ? -29.078 7.84 -12.234 1 88.12 207 ILE B CA 1
ATOM 3975 C C . ILE B 1 207 ? -29.531 8.023 -10.789 1 88.12 207 ILE B C 1
ATOM 3977 O O . ILE B 1 207 ? -28.719 8.32 -9.914 1 88.12 207 ILE B O 1
ATOM 3981 N N . LYS B 1 208 ? -30.828 7.938 -10.562 1 89.44 208 LYS B N 1
ATOM 3982 C CA . LYS B 1 208 ? -31.375 8.055 -9.211 1 89.44 208 LYS B CA 1
ATOM 3983 C C . LYS B 1 208 ? -31.734 6.68 -8.648 1 89.44 208 LYS B C 1
ATOM 3985 O O . LYS B 1 208 ? -32.281 5.84 -9.352 1 89.44 208 LYS B O 1
ATOM 3990 N N . ILE B 1 209 ? -31.328 6.5 -7.414 1 90.94 209 ILE B N 1
ATOM 3991 C CA . ILE B 1 209 ? -31.656 5.223 -6.789 1 90.94 209 ILE B CA 1
ATOM 3992 C C . ILE B 1 209 ? -32.062 5.449 -5.332 1 90.94 209 ILE B C 1
ATOM 3994 O O . ILE B 1 209 ? -31.703 6.477 -4.742 1 90.94 209 ILE B O 1
ATOM 3998 N N . CYS B 1 210 ? -32.938 4.531 -4.766 1 88.88 210 CYS B N 1
ATOM 3999 C CA . CYS B 1 210 ? -33.344 4.652 -3.371 1 88.88 210 CYS B CA 1
ATOM 4000 C C . CYS B 1 210 ? -32.219 4.25 -2.434 1 88.88 210 CYS B C 1
ATOM 4002 O O . CYS B 1 210 ? -31.203 3.686 -2.869 1 88.88 210 CYS B O 1
ATOM 4004 N N . ASN B 1 211 ? -32.344 4.52 -1.146 1 85.38 211 ASN B N 1
ATOM 4005 C CA . ASN B 1 211 ? -31.328 4.215 -0.14 1 85.38 211 ASN B CA 1
ATOM 4006 C C . ASN B 1 211 ? -31.094 2.711 -0.015 1 85.38 211 ASN B C 1
ATOM 4008 O O . ASN B 1 211 ? -29.969 2.271 0.229 1 85.38 211 ASN B O 1
ATOM 4012 N N . GLY B 1 212 ? -32.156 1.985 -0.149 1 85.31 212 GLY B N 1
ATOM 4013 C CA . GLY B 1 212 ? -32.031 0.536 -0.1 1 85.31 212 GLY B CA 1
ATOM 4014 C C . GLY B 1 212 ? -31.156 -0.029 -1.211 1 85.31 212 GLY B C 1
ATOM 4015 O O . GLY B 1 212 ? -30.297 -0.865 -0.962 1 85.31 212 GLY B O 1
ATOM 4016 N N . CYS B 1 213 ? -31.406 0.443 -2.404 1 89.69 213 CYS B N 1
ATOM 4017 C CA . CYS B 1 213 ? -30.594 -0.003 -3.537 1 89.69 213 CYS B CA 1
ATOM 4018 C C . CYS B 1 213 ? -29.141 0.381 -3.355 1 89.69 213 CYS B C 1
ATOM 4020 O O . CYS B 1 213 ? -28.234 -0.405 -3.67 1 89.69 213 CYS B O 1
ATOM 4022 N N . LYS B 1 214 ? -28.922 1.567 -2.883 1 90.75 214 LYS B N 1
ATOM 4023 C CA . LYS B 1 214 ? -27.562 2.023 -2.633 1 90.75 214 LYS B CA 1
ATOM 4024 C C . LYS B 1 214 ? -26.844 1.123 -1.623 1 90.75 214 LYS B C 1
ATOM 4026 O O . LYS B 1 214 ? -25.719 0.694 -1.851 1 90.75 214 LYS B O 1
ATOM 4031 N N . ALA B 1 215 ? -27.531 0.822 -0.565 1 88.88 215 ALA B N 1
ATOM 4032 C CA . ALA B 1 215 ? -27 -0.064 0.46 1 88.88 215 ALA B CA 1
ATOM 4033 C C . ALA B 1 215 ? -26.703 -1.448 -0.111 1 88.88 215 ALA B C 1
ATOM 4035 O O . ALA B 1 215 ? -25.641 -2.027 0.164 1 88.88 215 ALA B O 1
ATOM 4036 N N . ASP B 1 216 ? -27.594 -1.904 -0.891 1 89.81 216 ASP B N 1
ATOM 4037 C CA . ASP B 1 216 ? -27.438 -3.229 -1.484 1 89.81 216 ASP B CA 1
ATOM 4038 C C . ASP B 1 216 ? -26.219 -3.275 -2.418 1 89.81 216 ASP B C 1
ATOM 4040 O O . ASP B 1 216 ? -25.484 -4.254 -2.426 1 89.81 216 ASP B O 1
ATOM 4044 N N . LEU B 1 217 ? -26.094 -2.201 -3.152 1 91.56 217 LEU B N 1
ATOM 4045 C CA . LEU B 1 217 ? -24.938 -2.133 -4.055 1 91.56 217 LEU B CA 1
ATOM 4046 C C . LEU B 1 217 ? -23.641 -2.109 -3.275 1 91.56 217 LEU B C 1
ATOM 4048 O O . LEU B 1 217 ? -22.688 -2.814 -3.625 1 91.56 217 LEU B O 1
ATOM 4052 N N . TYR B 1 218 ? -23.594 -1.312 -2.211 1 90.81 218 TYR B N 1
ATOM 4053 C CA . TYR B 1 218 ? -22.391 -1.286 -1.369 1 90.81 218 TYR B CA 1
ATOM 4054 C C . TYR B 1 218 ? -22.125 -2.656 -0.759 1 90.81 218 TYR B C 1
ATOM 4056 O O . TYR B 1 218 ? -20.984 -3.121 -0.737 1 90.81 218 TYR B O 1
ATOM 4064 N N . GLY B 1 219 ? -23.188 -3.283 -0.313 1 88.38 219 GLY B N 1
ATOM 4065 C CA . GLY B 1 219 ? -23.031 -4.633 0.21 1 88.38 219 GLY B CA 1
ATOM 4066 C C . GLY B 1 219 ? -22.469 -5.605 -0.804 1 88.38 219 GLY B C 1
ATOM 4067 O O . GLY B 1 219 ? -21.594 -6.406 -0.48 1 88.38 219 GLY B O 1
ATOM 4068 N N . TRP B 1 220 ? -22.984 -5.5 -1.982 1 90.62 220 TRP B N 1
ATOM 4069 C CA . TRP B 1 220 ? -22.516 -6.363 -3.061 1 90.62 220 TRP B CA 1
ATOM 4070 C C . TRP B 1 220 ? -21.031 -6.141 -3.332 1 90.62 220 TRP B C 1
ATOM 4072 O O . TRP B 1 220 ? -20.266 -7.102 -3.443 1 90.62 220 TRP B O 1
ATOM 4082 N N . ILE B 1 221 ? -20.594 -4.891 -3.383 1 91.44 221 ILE B N 1
ATOM 4083 C CA . ILE B 1 221 ? -19.203 -4.543 -3.66 1 91.44 221 ILE B CA 1
ATOM 4084 C C . ILE B 1 221 ? -18.297 -5.055 -2.535 1 91.44 221 ILE B C 1
ATOM 4086 O O . ILE B 1 221 ? -17.203 -5.57 -2.789 1 91.44 221 ILE B O 1
ATOM 4090 N N . CYS B 1 222 ? -18.75 -4.98 -1.343 1 89.25 222 CYS B N 1
ATOM 4091 C CA . CYS B 1 222 ? -17.984 -5.469 -0.2 1 89.25 222 CYS B CA 1
ATOM 4092 C C . CYS B 1 222 ? -17.75 -6.969 -0.307 1 89.25 222 CYS B C 1
ATOM 4094 O O . CYS B 1 222 ? -16.641 -7.445 -0.05 1 89.25 222 CYS B O 1
ATOM 4096 N N . VAL B 1 223 ? -18.766 -7.672 -0.729 1 86.12 223 VAL B N 1
ATOM 4097 C CA . VAL B 1 223 ? -18.656 -9.125 -0.856 1 86.12 223 VAL B CA 1
ATOM 4098 C C . VAL B 1 223 ? -17.688 -9.469 -1.99 1 86.12 223 VAL B C 1
ATOM 4100 O O . VAL B 1 223 ? -16.859 -10.359 -1.85 1 86.12 223 VAL B O 1
ATOM 4103 N N . LEU B 1 224 ? -17.812 -8.75 -3.047 1 89.06 224 LEU B N 1
ATOM 4104 C CA . LEU B 1 224 ? -16.922 -8.969 -4.184 1 89.06 224 LEU B CA 1
ATOM 4105 C C . LEU B 1 224 ? -15.461 -8.742 -3.789 1 89.06 224 LEU B C 1
ATOM 4107 O O . LEU B 1 224 ? -14.586 -9.531 -4.16 1 89.06 224 LEU B O 1
ATOM 4111 N N . ASP B 1 225 ? -15.273 -7.719 -3.025 1 88.25 225 ASP B N 1
ATOM 4112 C CA . ASP B 1 225 ? -13.922 -7.324 -2.643 1 88.25 225 ASP B CA 1
ATOM 4113 C C . ASP B 1 225 ? -13.273 -8.383 -1.756 1 88.25 225 ASP B C 1
ATOM 4115 O O . ASP B 1 225 ? -12.047 -8.469 -1.677 1 88.25 225 ASP B O 1
ATOM 4119 N N . GLN B 1 226 ? -14.047 -9.188 -1.147 1 83.44 226 GLN B N 1
ATOM 4120 C CA . GLN B 1 226 ? -13.539 -10.211 -0.237 1 83.44 226 GLN B CA 1
ATOM 4121 C C . GLN B 1 226 ? -13.219 -11.5 -0.982 1 83.44 226 GLN B C 1
ATOM 4123 O O . GLN B 1 226 ? -12.641 -12.43 -0.407 1 83.44 226 GLN B O 1
ATOM 4128 N N . MET B 1 227 ? -13.555 -11.523 -2.201 1 83.38 227 MET B N 1
ATOM 4129 C CA . MET B 1 227 ? -13.297 -12.742 -2.961 1 83.38 227 MET B CA 1
ATOM 4130 C C . MET B 1 227 ? -11.82 -12.867 -3.311 1 83.38 227 MET B C 1
ATOM 4132 O O . MET B 1 227 ? -11.266 -12 -3.99 1 83.38 227 MET B O 1
ATOM 4136 N N . ALA B 1 228 ? -11.195 -13.93 -2.846 1 77.5 228 ALA B N 1
ATOM 4137 C CA . ALA B 1 228 ? -9.773 -14.141 -3.078 1 77.5 228 ALA B CA 1
ATOM 4138 C C . ALA B 1 228 ? -9.508 -14.586 -4.516 1 77.5 228 ALA B C 1
ATOM 4140 O O . ALA B 1 228 ? -8.492 -14.227 -5.109 1 77.5 228 ALA B O 1
ATOM 4141 N N . ASP B 1 229 ? -10.438 -15.367 -5.055 1 80.88 229 ASP B N 1
ATOM 4142 C CA . ASP B 1 229 ? -10.281 -15.898 -6.402 1 80.88 229 ASP B CA 1
ATOM 4143 C C . ASP B 1 229 ? -10.789 -14.906 -7.445 1 80.88 229 ASP B C 1
ATOM 4145 O O . ASP B 1 229 ? -12 -14.719 -7.59 1 80.88 229 ASP B O 1
ATOM 4149 N N . ILE B 1 230 ? -9.906 -14.453 -8.227 1 82.81 230 ILE B N 1
ATOM 4150 C CA . ILE B 1 230 ? -10.227 -13.422 -9.211 1 82.81 230 ILE B CA 1
ATOM 4151 C C . ILE B 1 230 ? -11.102 -14.016 -10.305 1 82.81 230 ILE B C 1
ATOM 4153 O O . ILE B 1 230 ? -12 -13.344 -10.828 1 82.81 230 ILE B O 1
ATOM 4157 N N . GLY B 1 231 ? -10.781 -15.234 -10.664 1 83.62 231 GLY B N 1
ATOM 4158 C CA . GLY B 1 231 ? -11.609 -15.898 -11.664 1 83.62 231 GLY B CA 1
ATOM 4159 C C . GLY B 1 231 ? -13.062 -16.031 -11.25 1 83.62 231 GLY B C 1
ATOM 4160 O O . GLY B 1 231 ? -13.961 -15.727 -12.039 1 83.62 231 GLY B O 1
ATOM 4161 N N . LYS B 1 232 ? -13.227 -16.375 -10.047 1 86.06 232 LYS B N 1
ATOM 4162 C CA . LYS B 1 232 ? -14.586 -16.5 -9.523 1 86.06 232 LYS B CA 1
ATOM 4163 C C . LYS B 1 232 ? -15.266 -15.148 -9.406 1 86.06 232 LYS B C 1
ATOM 4165 O O . LYS B 1 232 ? -16.469 -15.031 -9.656 1 86.06 232 LYS B O 1
ATOM 4170 N N . MET B 1 233 ? -14.508 -14.195 -9.031 1 88.19 233 MET B N 1
ATOM 4171 C CA . MET B 1 233 ? -15.047 -12.836 -8.945 1 88.19 233 MET B CA 1
ATOM 4172 C C . MET B 1 233 ? -15.539 -12.359 -10.305 1 88.19 233 MET B C 1
ATOM 4174 O O . MET B 1 233 ? -16.656 -11.875 -10.43 1 88.19 233 MET B O 1
ATOM 4178 N N . LYS B 1 234 ? -14.727 -12.609 -11.32 1 89.69 234 LYS B N 1
ATOM 4179 C CA . LYS B 1 234 ? -15.086 -12.195 -12.672 1 89.69 234 LYS B CA 1
ATOM 4180 C C . LYS B 1 234 ? -16.312 -12.945 -13.172 1 89.69 234 LYS B C 1
ATOM 4182 O O . LYS B 1 234 ? -17.203 -12.359 -13.797 1 89.69 234 LYS B O 1
ATOM 4187 N N . GLU B 1 235 ? -16.328 -14.117 -12.844 1 88.62 235 GLU B N 1
ATOM 4188 C CA . GLU B 1 235 ? -17.484 -14.922 -13.227 1 88.62 235 GLU B CA 1
ATOM 4189 C C . GLU B 1 235 ? -18.766 -14.414 -12.562 1 88.62 235 GLU B C 1
ATOM 4191 O O . GLU B 1 235 ? -19.797 -14.305 -13.211 1 88.62 235 GLU B O 1
ATOM 4196 N N . SER B 1 236 ? -18.625 -14.102 -11.305 1 87.44 236 SER B N 1
ATOM 4197 C CA . SER B 1 236 ? -19.766 -13.562 -10.57 1 87.44 236 SER B CA 1
ATOM 4198 C C . SER B 1 236 ? -20.25 -12.25 -11.18 1 87.44 236 SER B C 1
ATOM 4200 O O . SER B 1 236 ? -21.453 -12.008 -11.266 1 87.44 236 SER B O 1
ATOM 4202 N N . LEU B 1 237 ? -19.344 -11.484 -11.625 1 90.75 237 LEU B N 1
ATOM 4203 C CA . LEU B 1 237 ? -19.672 -10.203 -12.227 1 90.75 237 LEU B CA 1
ATOM 4204 C C . LEU B 1 237 ? -20.328 -10.391 -13.594 1 90.75 237 LEU B C 1
ATOM 4206 O O . LEU B 1 237 ? -21.281 -9.688 -13.922 1 90.75 237 LEU B O 1
ATOM 4210 N N . ARG B 1 238 ? -19.906 -11.32 -14.336 1 89.06 238 ARG B N 1
ATOM 4211 C CA . ARG B 1 238 ? -20.469 -11.586 -15.656 1 89.06 238 ARG B CA 1
ATOM 4212 C C . ARG B 1 238 ? -21.906 -12.094 -15.547 1 89.06 238 ARG B C 1
ATOM 4214 O O . ARG B 1 238 ? -22.734 -11.812 -16.422 1 89.06 238 ARG B O 1
ATOM 4221 N N . LEU B 1 239 ? -22.203 -12.641 -14.367 1 84.94 239 LEU B N 1
ATOM 4222 C CA . LEU B 1 239 ? -23.516 -13.234 -14.18 1 84.94 239 LEU B CA 1
ATOM 4223 C C . LEU B 1 239 ? -24.453 -12.258 -13.484 1 84.94 239 LEU B C 1
ATOM 4225 O O . LEU B 1 239 ? -25.656 -12.523 -13.367 1 84.94 239 LEU B O 1
ATOM 4229 N N . ALA B 1 240 ? -24 -11.18 -12.797 1 80.75 240 ALA B N 1
ATOM 4230 C CA . ALA B 1 240 ? -24.766 -10.281 -11.945 1 80.75 240 ALA B CA 1
ATOM 4231 C C . ALA B 1 240 ? -25.922 -9.656 -12.711 1 80.75 240 ALA B C 1
ATOM 4233 O O . ALA B 1 240 ? -26.969 -9.367 -12.125 1 80.75 240 ALA B O 1
ATOM 4234 N N . GLY B 1 241 ? -25.938 -9.539 -13.992 1 66 241 GLY B N 1
ATOM 4235 C CA . GLY B 1 241 ? -27.062 -8.961 -14.727 1 66 241 GLY B CA 1
ATOM 4236 C C . GLY B 1 241 ? -28.125 -9.977 -15.094 1 66 241 GLY B C 1
ATOM 4237 O O . GLY B 1 241 ? -29.203 -9.609 -15.539 1 66 241 GLY B O 1
ATOM 4238 N N . ARG B 1 242 ? -27.828 -11.172 -14.742 1 68.5 242 ARG B N 1
ATOM 4239 C CA . ARG B 1 242 ? -28.766 -12.211 -15.133 1 68.5 242 ARG B CA 1
ATOM 4240 C C . ARG B 1 242 ? -29.703 -12.562 -13.977 1 68.5 242 ARG B C 1
ATOM 4242 O O . ARG B 1 242 ? -29.266 -13.156 -12.984 1 68.5 242 ARG B O 1
ATOM 4249 N N . LYS B 1 243 ? -30.812 -12.047 -13.898 1 58.84 243 LYS B N 1
ATOM 4250 C CA . LYS B 1 243 ? -31.797 -12.219 -12.836 1 58.84 243 LYS B CA 1
ATOM 4251 C C . LYS B 1 243 ? -32.219 -13.688 -12.703 1 58.84 243 LYS B C 1
ATOM 4253 O O . LYS B 1 243 ? -32.75 -14.094 -11.672 1 58.84 243 LYS B O 1
ATOM 4258 N N . ASP B 1 244 ? -31.984 -14.344 -13.703 1 58.44 244 ASP B N 1
ATOM 4259 C CA . ASP B 1 244 ? -32.438 -15.734 -13.672 1 58.44 244 ASP B CA 1
ATOM 4260 C C . ASP B 1 244 ? -31.5 -16.594 -12.836 1 58.44 244 ASP B C 1
ATOM 4262 O O . ASP B 1 244 ? -31.844 -17.719 -12.461 1 58.44 244 ASP B O 1
ATOM 4266 N N . LEU B 1 245 ? -30.406 -16.062 -12.492 1 54.22 245 LEU B N 1
ATOM 4267 C CA . LEU B 1 245 ? -29.422 -16.875 -11.773 1 54.22 245 LEU B CA 1
ATOM 4268 C C . LEU B 1 245 ? -29.391 -16.5 -10.297 1 54.22 245 LEU B C 1
ATOM 4270 O O . LEU B 1 245 ? -29.266 -15.312 -9.953 1 54.22 245 LEU B O 1
ATOM 4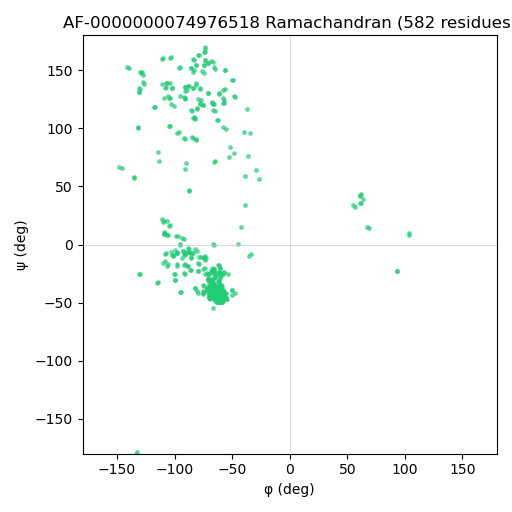274 N N . LYS B 1 246 ? -29.984 -17.25 -9.438 1 54.81 246 LYS B N 1
ATOM 4275 C CA . LYS B 1 246 ? -29.938 -17.109 -7.98 1 54.81 246 LYS B CA 1
ATOM 4276 C C . LYS B 1 246 ? -28.531 -17.344 -7.445 1 54.81 246 LYS B C 1
ATOM 4278 O O . LYS B 1 246 ? -28.188 -18.484 -7.109 1 54.81 246 LYS B O 1
ATOM 4283 N N . LEU B 1 247 ? -27.547 -16.516 -7.609 1 56.19 247 LEU B N 1
ATOM 4284 C CA . LEU B 1 247 ? -26.219 -16.75 -7.078 1 56.19 247 LEU B CA 1
ATOM 4285 C C . LEU B 1 247 ? -26.078 -16.141 -5.688 1 56.19 247 LEU B C 1
ATOM 4287 O O . LEU B 1 247 ? -26.641 -15.07 -5.41 1 56.19 247 LEU B O 1
ATOM 4291 N N . PRO B 1 248 ? -25.516 -16.812 -4.793 1 55.19 248 PRO B N 1
ATOM 4292 C CA . PRO B 1 248 ? -25.344 -16.375 -3.408 1 55.19 248 PRO B CA 1
ATOM 4293 C C . PRO B 1 248 ? -24.75 -14.969 -3.314 1 55.19 248 PRO B C 1
ATOM 4295 O O . PRO B 1 248 ? -25.141 -14.18 -2.453 1 55.19 248 PRO B O 1
ATOM 4298 N N . CYS B 1 249 ? -23.781 -14.75 -4.246 1 55.84 249 CYS B N 1
ATOM 4299 C CA . CYS B 1 249 ? -23.156 -13.438 -4.207 1 55.84 249 CYS B CA 1
ATOM 4300 C C . CYS B 1 249 ? -24.156 -12.344 -4.562 1 55.84 249 CYS B C 1
ATOM 4302 O O . CYS B 1 249 ? -23.875 -11.156 -4.41 1 55.84 249 CYS B O 1
ATOM 4304 N N . PHE B 1 250 ? -25.359 -12.852 -4.836 1 62.12 250 PHE B N 1
ATOM 4305 C CA . PHE B 1 250 ? -26.344 -11.906 -5.355 1 62.12 250 PHE B CA 1
ATOM 4306 C C . PHE B 1 250 ? -27.422 -11.617 -4.316 1 62.12 250 PHE B C 1
ATOM 4308 O O . PHE B 1 250 ? -28.391 -10.914 -4.605 1 62.12 250 PHE B O 1
ATOM 4315 N N . THR B 1 251 ? -27.109 -12.102 -3.162 1 68 251 THR B N 1
ATOM 4316 C CA . THR B 1 251 ? -28.141 -11.914 -2.146 1 68 251 THR B CA 1
ATOM 4317 C C . THR B 1 251 ? -28.422 -10.43 -1.918 1 68 251 THR B C 1
ATOM 4319 O O . THR B 1 251 ? -29.562 -10.023 -1.695 1 68 251 THR B O 1
ATOM 4322 N N . PHE B 1 252 ? -27.438 -9.625 -2.195 1 77.06 252 PHE B N 1
ATOM 4323 C CA . PHE B 1 252 ? -27.625 -8.211 -1.905 1 77.06 252 PHE B CA 1
ATOM 4324 C C . PHE B 1 252 ? -28.297 -7.504 -3.076 1 77.06 252 PHE B C 1
ATOM 4326 O O . PHE B 1 252 ? -28.969 -6.48 -2.891 1 77.06 252 PHE B O 1
ATOM 4333 N N . ILE B 1 253 ? -28.188 -8.117 -4.277 1 79.31 253 ILE B N 1
ATOM 4334 C CA . ILE B 1 253 ? -28.625 -7.277 -5.387 1 79.31 253 ILE B CA 1
ATOM 4335 C C . ILE B 1 253 ? -29.938 -7.812 -5.961 1 79.31 253 ILE B C 1
ATOM 4337 O O . ILE B 1 253 ? -30.312 -7.457 -7.078 1 79.31 253 ILE B O 1
ATOM 4341 N N . SER B 1 254 ? -30.562 -8.562 -5.168 1 77.56 254 SER B N 1
ATOM 4342 C CA . SER B 1 254 ? -31.828 -9.125 -5.645 1 77.56 254 SER B CA 1
ATOM 4343 C C . SER B 1 254 ? -32.875 -8.039 -5.816 1 77.56 254 SER B C 1
ATOM 4345 O O . SER B 1 254 ? -33.719 -8.125 -6.711 1 77.56 254 SER B O 1
ATOM 4347 N N . SER B 1 255 ? -32.844 -7.062 -5.008 1 79.19 255 SER B N 1
ATOM 4348 C CA . SER B 1 255 ? -33.875 -6.016 -5.039 1 79.19 255 SER B CA 1
ATOM 4349 C C . SER B 1 255 ? -33.438 -4.863 -5.941 1 79.19 255 SER B C 1
ATOM 4351 O O . SER B 1 255 ? -34.25 -3.971 -6.234 1 79.19 255 SER B O 1
ATOM 4353 N N . VAL B 1 256 ? -32.156 -4.902 -6.41 1 86.62 256 VAL B N 1
ATOM 4354 C CA . VAL B 1 256 ? -31.641 -3.834 -7.258 1 86.62 256 VAL B CA 1
ATOM 4355 C C . VAL B 1 256 ? -32.031 -4.09 -8.711 1 86.62 256 VAL B C 1
ATOM 4357 O O . VAL B 1 256 ? -31.969 -5.227 -9.188 1 86.62 256 VAL B O 1
ATOM 4360 N N . PRO B 1 257 ? -32.5 -3.027 -9.32 1 84.62 257 PRO B N 1
ATOM 4361 C CA . PRO B 1 257 ? -32.812 -3.219 -10.734 1 84.62 257 PRO B CA 1
ATOM 4362 C C . PRO B 1 257 ? -31.688 -3.877 -11.523 1 84.62 257 PRO B C 1
ATOM 4364 O O . PRO B 1 257 ? -30.516 -3.527 -11.336 1 84.62 257 PRO B O 1
ATOM 4367 N N . ALA B 1 258 ? -32.062 -4.777 -12.461 1 82.81 258 ALA B N 1
ATOM 4368 C CA . ALA B 1 258 ? -31.094 -5.602 -13.195 1 82.81 258 ALA B CA 1
ATOM 4369 C C . ALA B 1 258 ? -30.156 -4.742 -14.047 1 82.81 258 ALA B C 1
ATOM 4371 O O . ALA B 1 258 ? -28.969 -5.02 -14.148 1 82.81 258 ALA B O 1
ATOM 4372 N N . GLN B 1 259 ? -30.688 -3.75 -14.648 1 85.62 259 GLN B N 1
ATOM 4373 C CA . GLN B 1 259 ? -29.891 -2.893 -15.523 1 85.62 259 GLN B CA 1
ATOM 4374 C C . GLN B 1 259 ? -28.797 -2.17 -14.742 1 85.62 259 GLN B C 1
ATOM 4376 O O . GLN B 1 259 ? -27.688 -2.014 -15.227 1 85.62 259 GLN B O 1
ATOM 4381 N N . LEU B 1 260 ? -29.172 -1.762 -13.539 1 88.44 260 LEU B N 1
ATOM 4382 C CA . LEU B 1 260 ? -28.203 -1.071 -12.695 1 88.44 260 LEU B CA 1
ATOM 4383 C C . LEU B 1 260 ? -27.109 -2.025 -12.234 1 88.44 260 LEU B C 1
ATOM 4385 O O . LEU B 1 260 ? -25.922 -1.679 -12.266 1 88.44 260 LEU B O 1
ATOM 4389 N N . THR B 1 261 ? -27.516 -3.193 -11.875 1 89.19 261 THR B N 1
ATOM 4390 C CA . THR B 1 261 ? -26.547 -4.215 -11.469 1 89.19 261 THR B CA 1
ATOM 4391 C C . THR B 1 261 ? -25.594 -4.535 -12.609 1 89.19 261 THR B C 1
ATOM 4393 O O . THR B 1 261 ? -24.391 -4.664 -12.398 1 89.19 261 THR B O 1
ATOM 4396 N N . ALA B 1 262 ? -26.172 -4.633 -13.766 1 88.56 262 ALA B N 1
ATOM 4397 C CA . ALA B 1 262 ? -25.359 -4.93 -14.938 1 88.56 262 ALA B CA 1
ATOM 4398 C C . ALA B 1 262 ? -24.359 -3.805 -15.219 1 88.56 262 ALA B C 1
ATOM 4400 O O . ALA B 1 262 ? -23.203 -4.059 -15.578 1 88.56 262 ALA B O 1
ATOM 4401 N N . LEU B 1 263 ? -24.812 -2.637 -15.094 1 90.88 263 LEU B N 1
ATOM 4402 C CA . LEU B 1 263 ? -23.953 -1.479 -15.312 1 90.88 263 LEU B CA 1
ATOM 4403 C C . LEU B 1 263 ? -22.781 -1.478 -14.336 1 90.88 263 LEU B C 1
ATOM 4405 O O . LEU B 1 263 ? -21.625 -1.302 -14.742 1 90.88 263 LEU B O 1
ATOM 4409 N N . ILE B 1 264 ? -23.078 -1.667 -13.055 1 93 264 ILE B N 1
ATOM 4410 C CA . ILE B 1 264 ? -22.047 -1.664 -12.016 1 93 264 ILE B CA 1
ATOM 4411 C C . ILE B 1 264 ? -21.094 -2.838 -12.234 1 93 264 ILE B C 1
ATOM 4413 O O . ILE B 1 264 ? -19.875 -2.689 -12.109 1 93 264 ILE B O 1
ATOM 4417 N N . ALA B 1 265 ? -21.656 -3.969 -12.664 1 93.38 265 ALA B N 1
ATOM 4418 C CA . ALA B 1 265 ? -20.844 -5.148 -12.938 1 93.38 265 ALA B CA 1
ATOM 4419 C C . ALA B 1 265 ? -19.859 -4.891 -14.078 1 93.38 265 ALA B C 1
ATOM 4421 O O . ALA B 1 265 ? -18.688 -5.254 -14 1 93.38 265 ALA B O 1
ATOM 4422 N N . ALA B 1 266 ? -20.344 -4.273 -15.062 1 93.62 266 ALA B N 1
ATOM 4423 C CA . ALA B 1 266 ? -19.516 -3.963 -16.219 1 93.62 266 ALA B CA 1
ATOM 4424 C C . ALA B 1 266 ? -18.375 -3.025 -15.836 1 93.62 266 ALA B C 1
ATOM 4426 O O . ALA B 1 266 ? -17.234 -3.197 -16.297 1 93.62 266 ALA B O 1
ATOM 4427 N N . LYS B 1 267 ? -18.641 -2.096 -14.992 1 95 267 LYS B N 1
ATOM 4428 C CA . LYS B 1 267 ? -17.609 -1.169 -14.539 1 95 267 LYS B CA 1
ATOM 4429 C C . LYS B 1 267 ? -16.578 -1.881 -13.68 1 95 267 LYS B C 1
ATOM 4431 O O . LYS B 1 267 ? -15.375 -1.608 -13.789 1 95 267 LYS B O 1
ATOM 4436 N N . CYS B 1 268 ? -17.016 -2.717 -12.805 1 95.25 268 CYS B N 1
ATOM 4437 C CA . CYS B 1 268 ? -16.094 -3.504 -11.992 1 95.25 268 CYS B CA 1
ATOM 4438 C C . CYS B 1 268 ? -15.18 -4.352 -12.867 1 95.25 268 CYS B C 1
ATOM 4440 O O . CYS B 1 268 ? -13.969 -4.391 -12.648 1 95.25 268 CYS B O 1
ATOM 4442 N N . LEU B 1 269 ? -15.781 -4.965 -13.891 1 94.56 269 LEU B N 1
ATOM 4443 C CA . LEU B 1 269 ? -15.016 -5.812 -14.797 1 94.56 269 LEU B CA 1
ATOM 4444 C C . LEU B 1 269 ? -13.984 -4.996 -15.57 1 94.56 269 LEU B C 1
ATOM 4446 O O . LEU B 1 269 ? -12.852 -5.441 -15.766 1 94.56 269 LEU B O 1
ATOM 4450 N N . ASP B 1 270 ? -14.367 -3.875 -15.977 1 95.56 270 ASP B N 1
ATOM 4451 C CA . ASP B 1 270 ? -13.453 -3.002 -16.703 1 95.56 270 ASP B CA 1
ATOM 4452 C C . ASP B 1 270 ? -12.25 -2.623 -15.852 1 95.56 270 ASP B C 1
ATOM 4454 O O . ASP B 1 270 ? -11.117 -2.607 -16.344 1 95.56 270 ASP B O 1
ATOM 4458 N N . ILE B 1 271 ? -12.484 -2.344 -14.586 1 94.81 271 ILE B N 1
ATOM 4459 C CA . ILE B 1 271 ? -11.414 -2.002 -13.664 1 94.81 271 ILE B CA 1
ATOM 4460 C C . ILE B 1 271 ? -10.445 -3.18 -13.531 1 94.81 271 ILE B C 1
ATOM 4462 O O . ILE B 1 271 ? -9.234 -3.016 -13.664 1 94.81 271 ILE B O 1
ATOM 4466 N N . ILE B 1 272 ? -10.953 -4.371 -13.336 1 91.81 272 ILE B N 1
ATOM 4467 C CA . ILE B 1 272 ? -10.148 -5.559 -13.078 1 91.81 272 ILE B CA 1
ATOM 4468 C C . ILE B 1 272 ? -9.359 -5.93 -14.336 1 91.81 272 ILE B C 1
ATOM 4470 O O . ILE B 1 272 ? -8.18 -6.285 -14.25 1 91.81 272 ILE B O 1
ATOM 4474 N N . ASP B 1 273 ? -9.969 -5.75 -15.469 1 91.25 273 ASP B N 1
ATOM 4475 C CA . ASP B 1 273 ? -9.359 -6.25 -16.688 1 91.25 273 ASP B CA 1
ATOM 4476 C C . ASP B 1 273 ? -8.469 -5.191 -17.344 1 91.25 273 ASP B C 1
ATOM 4478 O O . ASP B 1 273 ? -7.469 -5.52 -17.984 1 91.25 273 ASP B O 1
ATOM 4482 N N . ASN B 1 274 ? -8.758 -3.932 -17.078 1 91.56 274 ASN B N 1
ATOM 4483 C CA . ASN B 1 274 ? -8.109 -2.943 -17.938 1 91.56 274 ASN B CA 1
ATOM 4484 C C . ASN B 1 274 ? -7.445 -1.843 -17.109 1 91.56 274 ASN B C 1
ATOM 4486 O O . ASN B 1 274 ? -6.527 -1.174 -17.594 1 91.56 274 ASN B O 1
ATOM 4490 N N . GLU B 1 275 ? -7.875 -1.593 -15.969 1 91.62 275 GLU B N 1
ATOM 4491 C CA . GLU B 1 275 ? -7.406 -0.403 -15.266 1 91.62 275 GLU B CA 1
ATOM 4492 C C . GLU B 1 275 ? -6.309 -0.751 -14.258 1 91.62 275 GLU B C 1
ATOM 4494 O O . GLU B 1 275 ? -5.457 0.082 -13.945 1 91.62 275 GLU B O 1
ATOM 4499 N N . LEU B 1 276 ? -6.387 -1.947 -13.727 1 92.19 276 LEU B N 1
ATOM 4500 C CA . LEU B 1 276 ? -5.359 -2.318 -12.758 1 92.19 276 LEU B CA 1
ATOM 4501 C C . LEU B 1 276 ? -4.016 -2.527 -13.453 1 92.19 276 LEU B C 1
ATOM 4503 O O . LEU B 1 276 ? -3.936 -3.217 -14.469 1 92.19 276 LEU B O 1
ATOM 4507 N N . PRO B 1 277 ? -3.004 -1.953 -12.977 1 93.56 277 PRO B N 1
ATOM 4508 C CA . PRO B 1 277 ? -1.681 -2.105 -13.586 1 93.56 277 PRO B CA 1
ATOM 4509 C C . PRO B 1 277 ? -1.057 -3.473 -13.312 1 93.56 277 PRO B C 1
ATOM 4511 O O . PRO B 1 277 ? -1.42 -4.133 -12.336 1 93.56 277 PRO B O 1
ATOM 4514 N N . THR B 1 278 ? -0.167 -3.863 -14.219 1 94.31 278 THR B N 1
ATOM 4515 C CA . THR B 1 278 ? 0.639 -5.055 -13.977 1 94.31 278 THR B CA 1
ATOM 4516 C C . THR B 1 278 ? 1.8 -4.738 -13.031 1 94.31 278 THR B C 1
ATOM 4518 O O . THR B 1 278 ? 2.111 -3.57 -12.797 1 94.31 278 THR B O 1
ATOM 4521 N N . PHE B 1 279 ? 2.359 -5.785 -12.484 1 96.56 279 PHE B N 1
ATOM 4522 C CA . PHE B 1 279 ? 3.52 -5.586 -11.625 1 96.56 279 PHE B CA 1
ATOM 4523 C C . PHE B 1 279 ? 4.668 -4.945 -12.398 1 96.56 279 PHE B C 1
ATOM 4525 O O . PHE B 1 279 ? 5.316 -4.023 -11.906 1 96.56 279 PHE B O 1
ATOM 4532 N N . ASP B 1 280 ? 4.898 -5.422 -13.555 1 95.06 280 ASP B N 1
ATOM 4533 C CA . ASP B 1 280 ? 5.988 -4.898 -14.375 1 95.06 280 ASP B CA 1
ATOM 4534 C C . ASP B 1 280 ? 5.801 -3.408 -14.648 1 95.06 28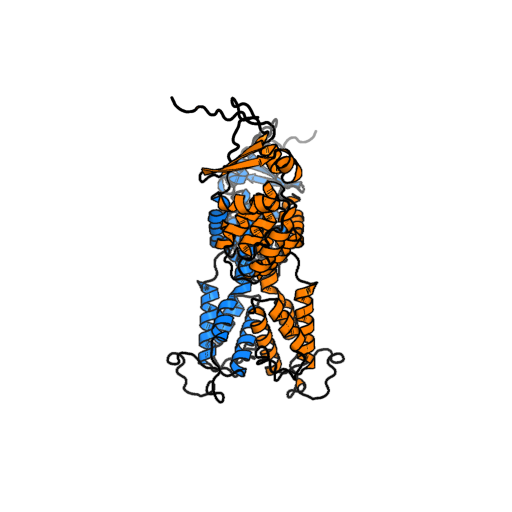0 ASP B C 1
ATOM 4536 O O . ASP B 1 280 ? 6.766 -2.641 -14.625 1 95.06 280 ASP B O 1
ATOM 4540 N N . PHE B 1 281 ? 4.656 -3.002 -14.898 1 93.62 281 PHE B N 1
ATOM 4541 C CA . PHE B 1 281 ? 4.363 -1.592 -15.125 1 93.62 281 PHE B CA 1
ATOM 4542 C C . PHE B 1 281 ? 4.715 -0.761 -13.898 1 93.62 281 PHE B C 1
ATOM 4544 O O . PHE B 1 281 ? 5.402 0.256 -14.008 1 93.62 281 PHE B O 1
ATOM 4551 N N . VAL B 1 282 ? 4.234 -1.223 -12.734 1 94.44 282 VAL B N 1
ATOM 4552 C CA . VAL B 1 282 ? 4.473 -0.505 -11.484 1 94.44 282 VAL B CA 1
ATOM 4553 C C . VAL B 1 282 ? 5.969 -0.441 -11.203 1 94.44 282 VAL B C 1
ATOM 4555 O O . VAL B 1 282 ? 6.492 0.61 -10.828 1 94.44 282 VAL B O 1
ATOM 4558 N N . ARG B 1 283 ? 6.605 -1.531 -11.406 1 94.12 283 ARG B N 1
ATOM 4559 C CA . ARG B 1 283 ? 8.047 -1.604 -11.18 1 94.12 283 ARG B CA 1
ATOM 4560 C C . ARG B 1 283 ? 8.789 -0.597 -12.055 1 94.12 283 ARG B C 1
ATOM 4562 O O . ARG B 1 283 ? 9.664 0.12 -11.57 1 94.12 283 ARG B O 1
ATOM 4569 N N . ARG B 1 284 ? 8.508 -0.477 -13.289 1 93.06 284 ARG B N 1
ATOM 4570 C CA . ARG B 1 284 ? 9.148 0.441 -14.227 1 93.06 284 ARG B CA 1
ATOM 4571 C C . ARG B 1 284 ? 8.852 1.892 -13.867 1 93.06 284 ARG B C 1
ATOM 4573 O O . ARG B 1 284 ? 9.734 2.752 -13.945 1 93.06 284 ARG B O 1
ATOM 4580 N N . GLU B 1 285 ? 7.598 2.104 -13.508 1 90.94 285 GLU B N 1
ATOM 4581 C CA . GLU B 1 285 ? 7.215 3.453 -13.109 1 90.94 285 GLU B CA 1
ATOM 4582 C C . GLU B 1 285 ? 8.023 3.92 -11.898 1 90.94 285 GLU B C 1
ATOM 4584 O O . GLU B 1 285 ? 8.508 5.055 -11.867 1 90.94 285 GLU B O 1
ATOM 4589 N N . ILE B 1 286 ? 8.148 3.053 -10.953 1 90.88 286 ILE B N 1
ATOM 4590 C CA . ILE B 1 286 ? 8.883 3.377 -9.742 1 90.88 286 ILE B CA 1
ATOM 4591 C C . ILE B 1 286 ? 10.359 3.604 -10.07 1 90.88 286 ILE B C 1
ATOM 4593 O O . ILE B 1 286 ? 10.984 4.535 -9.562 1 90.88 286 ILE B O 1
ATOM 4597 N N . ALA B 1 287 ? 10.867 2.729 -10.914 1 89.62 287 ALA B N 1
ATOM 4598 C CA . ALA B 1 287 ? 12.266 2.873 -11.312 1 89.62 287 ALA B CA 1
ATOM 4599 C C . ALA B 1 287 ? 12.508 4.223 -11.992 1 89.62 287 ALA B C 1
ATOM 4601 O O . ALA B 1 287 ? 13.547 4.855 -11.773 1 89.62 287 ALA B O 1
ATOM 4602 N N . MET B 1 288 ? 11.57 4.648 -12.711 1 88.69 288 MET B N 1
ATOM 4603 C CA . MET B 1 288 ? 11.688 5.918 -13.422 1 88.69 288 MET B CA 1
ATOM 4604 C C . MET B 1 288 ? 11.602 7.09 -12.445 1 88.69 288 MET B C 1
ATOM 4606 O O . MET B 1 288 ? 12.32 8.086 -12.594 1 88.69 288 MET B O 1
ATOM 4610 N N . LEU B 1 289 ? 10.758 6.938 -11.477 1 85.44 289 LEU B N 1
ATOM 4611 C CA . LEU B 1 289 ? 10.477 8.031 -10.555 1 85.44 289 LEU B CA 1
ATOM 4612 C C . LEU B 1 289 ? 11.531 8.117 -9.461 1 85.44 289 LEU B C 1
ATOM 4614 O O . LEU B 1 289 ? 11.875 9.211 -9 1 85.44 289 LEU B O 1
ATOM 4618 N N . VAL B 1 290 ? 12.008 7.059 -8.992 1 78.44 290 VAL B N 1
ATOM 4619 C CA . VAL B 1 290 ? 12.883 7.023 -7.824 1 78.44 290 VAL B CA 1
ATOM 4620 C C . VAL B 1 290 ? 14.344 7.027 -8.273 1 78.44 290 VAL B C 1
ATOM 4622 O O . VAL B 1 290 ? 15.195 7.637 -7.625 1 78.44 290 VAL B O 1
ATOM 4625 N N . ASP B 1 291 ? 14.773 6.332 -9.297 1 66.88 291 ASP B N 1
ATOM 4626 C CA . ASP B 1 291 ? 16.172 6.242 -9.719 1 66.88 291 ASP B CA 1
ATOM 4627 C C . ASP B 1 291 ? 16.547 7.426 -10.602 1 66.88 291 ASP B C 1
ATOM 4629 O O . ASP B 1 291 ? 17.703 7.562 -11.008 1 66.88 291 ASP B O 1
ATOM 4633 N N . SER B 1 292 ? 15.648 8.273 -11.016 1 56.75 292 SER B N 1
ATOM 4634 C CA . SER B 1 292 ? 16.047 9.406 -11.844 1 56.75 292 SER B CA 1
ATOM 4635 C C . SER B 1 292 ? 16.922 10.391 -11.055 1 56.75 292 SER B C 1
ATOM 4637 O O . SER B 1 292 ? 17.516 11.289 -11.641 1 56.75 292 SER B O 1
ATOM 4639 N N . ASP B 1 293 ? 16.969 10.508 -9.82 1 47.19 293 ASP B N 1
ATOM 4640 C CA . ASP B 1 293 ? 17.969 11.438 -9.297 1 47.19 293 ASP B CA 1
ATOM 4641 C C . ASP B 1 293 ? 19.344 10.766 -9.195 1 47.19 293 ASP B C 1
ATOM 4643 O O . ASP B 1 293 ? 19.453 9.625 -8.742 1 47.19 293 ASP B O 1
#

Organism: Psilocybe cubensis (NCBI:txid181762)

Foldseek 3Di:
DPPPVPQPLPLQWAWEAEPVGDIDIGGLVLLVVQFVLVNVQLQPDDPPDDSRRDHRYDHAHPVLVVLLVQLSDPDDHDLCVPPPDLVSLLSNQVVCLNRVRVSCNVSSLVVCVVCLLPPLLSQLLSCVVSVVQVSNLVSLLLVLLDDDDLVNCVVRPDPLLSVLSVVLSVCLLCLCVVLLVVLVPAAADDPQCQQDDDDDPVVDVVHHGHPLQSVLVVLLVVLLSNDSDPVVSLVCLVCQLPLVDPDPSCPSCNSGHSVVSNVSSVVSNCSVPPVRDTSVVSSVVCCCVPVPD/DPPCPDQPLPLQWAWEAEPVGDIDIGGLVLLVVQFVLVNVQLQPDDPPDDSRRDHRYDHAHPVLVVLLVQLSDPDDHDLCVPPPDLVSLLSNQVVCLNRVRPSCNVSSLVVCVVCLLVPLLSQLLSCVVNVVQVSNLVSLLLVLLDPDDLVNCVVRPDPLLSVLSVVLSVCLLCLCVVLLVLLVPAAADDPQCQQDDDDDPVPDVVHHGHPLQSVLVVLLVVLLSNDSDPVVSLVCLVCQLPLVDPDPSCPSCNSGHSVVSNVSSVVSNCSVPPVRDTSVVSSVVCCCVPVPD

Sequence (586 aa):
MPTSNEENGDKNYKAFRSIDGKYYKIQTSDVVAFAPGLARLAEEPIPGTLAESRTTIVEEYGFVLDVVFSFMKRERHPNLEQITNIEMLIDVANAVFKYEVFSGMNTCLARMRALMPHYPLFVFCFAADHKQTKLLDEAATYLCSSEYSFGSLAVRVSKDLLLPLVELQKVWSEKFQPIVEFISKFPLCVEKECHGVERDLEAENPIKICNGCKADLYGWICVLDQMADIGKMKESLRLAGRKDLKLPCFTFISSVPAQLTALIAAKCLDIIDNELPTFDFVRREIAMLVDSDMPTSNEENGDKNYKAFRSIDGKYYKIQTSDVVAFAPGLARLAEEPIPGTLAESRTTIVEEYGFVLDVVFSFMKRERHPNLEQITNIEMLIDVANAVFKYEVFSGMNTCLARMRALMPHYPLFVFCFAADHKQTKLLDEAATYLCSSEYSFGSLAVRVSKDLLLPLVELQKVWSEKFQPIVEFISKFPLCVEKECHGVERDLEAENPIKICNGCKADLYGWICVLDQMADIGKMKESLRLAGRKDLKLPCFTFISSVPAQLTALIAAKCLDIIDNELPTFDFVRREIAMLVDSD

Radius of gyration: 33.65 Å; Cα contacts (8 Å, |Δi|>4): 731; chains: 2; bounding box: 86×116×51 Å

Secondary structure (DSSP, 8-state):
-----S----TTEEEEE-TT--EEEEEHHHHHHH-HHHHHHHHS--TTS-GGG-EEE-SS-HHHHHHHHHTTSSSPPP--TT---HHHHHHHHHHHHHTT-HHHHHHHHHHHHHHTTT-HHHHHHHHHHTT-HHHHHHHHHHHHHS---HHHHHHHS-HHHHHHHHHHHHHHHTTTHHHHHHHHTPPBPSTTGGG-S---TTT-SSPPB-HHHHHHHHHHHHHHHT-S-HHHHHHHHHHTT-TT---GGGGGGSSS-HHHHHHHHHHHHHIIIIISPPHHHHHHHHHHHHTT-/----------TTEEEEE-TT--EEEEEHHHHHHH-HHHHHHHHS--TTS-STT-EEE-SS-HHHHHHHHHTTSSSPPP--TT---HHHHHHHHHHHHHTT-HHHHHHHHHHHHHHTTT-HHHHHHHHHHTT-HHHHHHHHHHHHHS---HHHHHHHS-HHHHHHHHHHHHHHHTTTHHHHHHHHTPPBPSTTGGGSS---TTT-SSPPB-HHHHHHHHHHHHHHHT-S-HHHHHHHHHHTT-TT---GGGGGGSSS-HHHHHHHHHHHHHIIIIISPPHHHHHHHHHHHHTT-

pLDDT: mean 86.04, std 14.17, range [25.12, 98.0]

Solvent-accessible surface area (backbone atoms only — not comparable to full-atom values): 32520 Å² total; per-residue (Å²): 130,82,83,74,75,69,68,70,44,52,79,58,38,43,38,37,27,23,64,78,66,43,79,44,80,41,46,36,69,52,36,51,70,42,17,45,41,46,40,52,59,48,60,52,80,50,91,92,53,66,61,64,62,40,66,36,77,41,86,49,45,45,72,41,48,55,56,52,54,44,45,64,44,99,58,89,57,82,72,61,78,84,60,75,50,64,67,59,49,48,52,34,41,50,48,24,61,65,22,44,24,66,75,40,46,62,48,42,53,52,48,46,61,70,45,26,88,81,38,17,66,62,46,26,48,51,19,56,76,67,66,32,62,69,56,25,33,54,21,45,54,46,45,47,46,44,94,69,53,66,68,64,43,43,71,68,45,55,76,88,51,43,48,38,49,46,48,49,30,34,52,55,71,46,59,57,50,65,55,54,52,56,57,68,65,42,46,72,34,70,93,52,55,44,67,52,86,89,69,59,65,86,74,39,83,73,52,46,35,26,70,65,46,51,15,15,49,38,27,34,50,53,54,52,69,66,47,57,51,62,69,57,44,51,50,51,38,74,45,54,44,41,80,84,57,90,48,78,82,36,70,42,46,68,81,34,42,48,70,58,42,33,51,54,28,52,50,54,49,45,37,70,74,66,63,58,77,52,51,65,55,43,40,52,52,47,48,57,50,60,62,67,112,128,83,84,72,83,68,79,68,43,50,80,57,39,42,38,39,28,23,63,79,66,43,78,46,80,43,50,36,67,51,36,51,72,41,18,44,42,46,40,51,58,51,61,52,80,50,92,92,51,66,62,62,65,40,66,36,76,43,86,50,46,46,73,41,48,55,56,52,53,43,45,61,45,100,60,88,58,82,71,60,78,83,61,76,50,65,67,60,49,48,52,33,42,50,48,24,61,65,22,43,25,65,76,41,45,59,48,42,51,52,47,47,61,72,45,25,88,81,38,19,67,62,47,26,47,51,19,57,77,66,68,34,62,69,57,25,33,53,21,45,54,47,45,48,46,42,92,70,51,66,68,64,43,43,70,66,44,57,76,89,50,45,48,38,48,46,48,49,30,33,52,55,70,48,60,57,50,65,55,52,54,56,57,68,67,40,46,72,35,69,92,50,55,44,68,52,89,88,71,59,65,86,75,38,82,72,52,47,35,28,71,66,44,51,15,14,51,38,27,35,51,55,57,54,70,66,48,58,50,61,68,58,44,52,50,50,37,74,45,54,43,41,80,85,57,90,48,77,82,36,68,42,46,68,82,35,45,47,68,58,43,32,51,54,26,50,51,53,49,45,36,69,72,66,63,59,76,52,51,64,56,44,39,52,52,47,50,57,51,60,62,66,112